Protein AF-A0ABC8QVT7-F1 (afdb_monomer)

InterPro domains:
  IPR003115 ParB-like, N-terminal domain [PF02195] (217-303)
  IPR003115 ParB-like, N-terminal domain [SM00470] (216-304)
  IPR004437 ParB/RepB/Spo0J partition protein [TIGR00180] (227-324)
  IPR025669 AAA domain [PF13614] (19-109)
  IPR027417 P-loop containing nucleoside triphosphate hydrolase [G3DSA:3.40.50.300] (3-192)
  IPR027417 P-loop containing nucleoside triphosphate hydrolase [SSF52540] (34-159)
  IPR036086 ParB/Sulfiredoxin superfamily [SSF110849] (234-344)
  IPR050336 Chromosome-partitioning and nucleoid occlusion protein [PTHR33375] (192-361)

Foldseek 3Di:
DLQPAPPDQFDFDDPDDADTDGDDDPCLVVQQPDDLVSLQRNQRNVVVCVVVHVDDDDDDDPDDGRSLSSCLLNDLEDEAEAELDQVRLVVVLVVLVSLLVCLVVVSPVNYAYQAYEHEQQAPVDPSSVQQLVVCCVQQPNRYDPQYHHNAPLVVVPPPHDLQPDDDDPRSVVNVVSVPDDDDDDDDDDDDDDYYDCVSPRLSSVSSHDRQDFFPDKDFLVLEDEDDDLDDDDPDLLVVLVVCLPPNDRRFFEWEQDPVRGTYTLDDVSSSVSCVVNVHGITGYDYDYDDDPLRSLLSNLVRVVSVVPAFLLSVLVSLLVCCVPPNQVSSCVSNVHDSVVSVLSPCLVVDDPVVVVCSVVSVDNDSD

Solvent-accessible surface area (backbone atoms only — not comparable to full-atom values): 21634 Å² total; per-residue (Å²): 82,63,66,61,32,92,82,43,84,85,71,66,43,74,66,66,97,87,43,60,46,72,76,85,53,80,62,65,70,52,40,68,74,52,62,78,90,66,38,60,26,35,30,65,45,53,58,72,49,51,86,83,44,98,74,86,86,87,85,68,72,98,56,89,50,47,61,43,52,25,48,55,41,40,36,63,64,44,73,46,74,33,46,64,45,67,68,49,49,58,51,47,32,59,50,26,50,51,51,38,45,37,33,75,70,61,61,26,64,76,46,39,50,74,25,34,32,45,27,59,38,39,85,86,42,68,53,29,48,47,31,51,52,49,46,36,74,70,50,40,83,42,40,44,88,55,64,42,60,60,53,77,63,66,78,70,42,82,90,50,61,58,75,73,57,89,85,54,73,70,32,59,50,52,45,42,55,78,68,54,88,88,85,87,87,87,88,84,91,71,99,62,84,63,73,90,54,88,66,36,58,61,35,51,56,59,38,51,57,73,79,62,77,53,74,43,74,44,49,51,91,47,47,46,82,70,95,62,82,80,81,82,81,78,69,45,64,63,54,10,55,51,32,61,77,70,49,70,79,74,40,31,34,28,34,56,4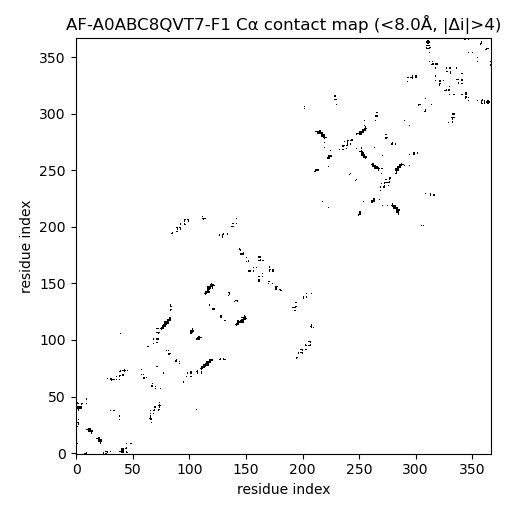5,98,87,75,37,29,38,59,54,45,49,68,66,59,65,65,14,34,61,78,36,68,50,61,57,44,40,23,35,78,45,69,89,70,50,71,68,55,48,50,22,55,39,46,49,56,45,62,73,59,82,74,62,47,56,38,54,50,22,51,43,51,42,51,35,31,73,76,64,31,64,73,50,30,29,62,38,70,72,46,55,70,72,59,53,52,52,36,50,45,56,80,72,48,55,68,75,62,44,50,33,25,70,68,66,75,42,78,77,87,124

Structure (mmCIF, N/CA/C/O backbone):
data_AF-A0ABC8QVT7-F1
#
_entry.id   AF-A0ABC8QVT7-F1
#
loop_
_atom_site.group_PDB
_atom_site.id
_atom_site.type_symbol
_atom_site.label_atom_id
_atom_site.label_alt_id
_atom_site.label_comp_id
_atom_site.label_asym_id
_atom_site.label_entity_id
_atom_site.label_seq_id
_atom_site.pdbx_PDB_ins_code
_atom_site.Cartn_x
_atom_site.Cartn_y
_atom_site.Cartn_z
_atom_site.occupancy
_atom_site.B_iso_or_equiv
_atom_site.auth_seq_id
_atom_site.auth_comp_id
_atom_site.auth_asym_id
_atom_site.auth_atom_id
_atom_site.pdbx_PDB_model_num
ATOM 1 N N . ALA A 1 1 ? -14.163 -10.433 28.041 1.00 64.38 1 ALA A N 1
ATOM 2 C CA . ALA A 1 1 ? -12.944 -10.721 27.284 1.00 64.38 1 ALA A CA 1
ATOM 3 C C . ALA A 1 1 ? -12.775 -9.640 26.234 1.00 64.38 1 ALA A C 1
ATOM 5 O O . ALA A 1 1 ? -13.781 -9.059 25.832 1.00 64.38 1 ALA A O 1
ATOM 6 N N . LEU A 1 2 ? -11.550 -9.378 25.776 1.00 71.12 2 LEU A N 1
ATOM 7 C CA . LEU A 1 2 ? -11.302 -8.435 24.672 1.00 71.12 2 LEU A CA 1
ATOM 8 C C . LEU A 1 2 ? -12.087 -8.828 23.396 1.00 71.12 2 LEU A C 1
ATOM 10 O O . LEU A 1 2 ? -12.462 -7.964 22.612 1.00 71.12 2 LEU A O 1
ATOM 14 N N . PHE A 1 3 ? -12.395 -10.120 23.238 1.00 70.00 3 PHE A N 1
ATOM 15 C CA . PHE A 1 3 ? -13.005 -10.718 22.046 1.00 70.00 3 PHE A CA 1
ATOM 16 C C . PHE A 1 3 ? -14.506 -11.062 22.157 1.00 70.00 3 PHE A C 1
ATOM 18 O O . PHE A 1 3 ? -15.078 -11.530 21.179 1.00 70.00 3 PHE A O 1
ATOM 25 N N . ASP A 1 4 ? -15.167 -10.792 23.291 1.00 63.00 4 ASP A N 1
ATOM 26 C CA . ASP A 1 4 ? -16.586 -11.165 23.524 1.00 63.00 4 ASP A CA 1
ATOM 27 C C . ASP A 1 4 ? -17.573 -9.993 23.396 1.00 63.00 4 ASP A C 1
ATOM 29 O O . ASP A 1 4 ? -18.745 -10.089 23.769 1.00 63.00 4 ASP A O 1
ATOM 33 N N . GLY A 1 5 ? -17.109 -8.847 22.897 1.00 60.34 5 GLY A N 1
ATOM 34 C CA . GLY A 1 5 ? -17.961 -7.685 22.659 1.00 60.34 5 GLY A CA 1
ATOM 35 C C . GLY A 1 5 ? -18.586 -7.103 23.937 1.00 60.34 5 GLY A C 1
ATOM 36 O O . GLY A 1 5 ? -17.894 -6.810 24.913 1.00 60.34 5 GLY A O 1
ATOM 37 N N . GLU A 1 6 ? -19.900 -6.845 23.921 1.00 53.84 6 GLU A N 1
ATOM 38 C CA . GLU A 1 6 ? -20.594 -6.023 24.928 1.00 53.84 6 GLU A CA 1
ATOM 39 C C . GLU A 1 6 ? -20.676 -6.619 26.345 1.00 53.84 6 GLU A C 1
ATOM 41 O O . GLU A 1 6 ? -20.978 -5.884 27.284 1.00 53.84 6 GLU A O 1
ATOM 46 N N . ALA A 1 7 ? -20.379 -7.908 26.523 1.00 51.97 7 ALA A N 1
ATOM 47 C CA . ALA A 1 7 ? -20.742 -8.647 27.731 1.00 51.97 7 ALA A CA 1
ATOM 48 C C . ALA A 1 7 ? -19.818 -8.441 28.951 1.00 51.97 7 ALA A C 1
ATOM 50 O O . ALA A 1 7 ? -20.204 -8.815 30.059 1.00 51.97 7 ALA A O 1
ATOM 51 N N . ILE A 1 8 ? -18.605 -7.890 28.793 1.00 57.19 8 ILE A N 1
ATOM 52 C CA . ILE A 1 8 ? -17.614 -7.800 29.884 1.00 57.19 8 ILE A CA 1
ATOM 53 C C . ILE A 1 8 ? -16.884 -6.448 29.864 1.00 57.19 8 ILE A C 1
ATOM 55 O O . ILE A 1 8 ? -16.423 -5.985 28.824 1.00 57.19 8 ILE A O 1
ATOM 59 N N . GLU A 1 9 ? -16.748 -5.835 31.039 1.00 66.19 9 GLU A N 1
ATOM 60 C CA . GLU A 1 9 ? -16.011 -4.589 31.263 1.00 66.19 9 GLU A CA 1
ATOM 61 C C . GLU A 1 9 ? -14.501 -4.886 31.364 1.00 66.19 9 GLU A C 1
ATOM 63 O O . GLU A 1 9 ? -14.075 -5.689 32.199 1.00 66.19 9 GLU A O 1
ATOM 68 N N . LEU A 1 10 ? -13.682 -4.288 30.489 1.00 74.19 10 LEU A N 1
ATOM 69 C CA . LEU A 1 10 ? -12.223 -4.390 30.590 1.00 74.19 10 LEU A CA 1
ATOM 70 C C . LEU A 1 10 ? -11.763 -3.688 31.874 1.00 74.19 10 LEU A C 1
ATOM 72 O O . LEU A 1 10 ? -12.176 -2.564 32.142 1.00 74.19 10 LEU A O 1
ATOM 76 N N . GLN A 1 11 ? -10.888 -4.334 32.648 1.00 79.75 11 GLN A N 1
ATOM 77 C CA . GLN A 1 11 ? -10.345 -3.780 33.892 1.00 79.75 11 GLN A CA 1
ATOM 78 C C . GLN A 1 11 ? -8.831 -3.562 33.757 1.00 79.75 11 GLN A C 1
ATOM 80 O O . GLN A 1 11 ? -8.059 -4.494 34.000 1.00 79.75 11 GLN A O 1
ATOM 85 N N . PRO A 1 12 ? -8.382 -2.358 33.352 1.00 84.81 12 PRO A N 1
ATOM 86 C CA . PRO A 1 12 ? -6.964 -2.031 33.303 1.00 84.81 12 PRO A CA 1
ATOM 87 C C . PRO A 1 12 ? -6.329 -2.114 34.697 1.00 84.81 12 PRO A C 1
ATOM 89 O O . PRO A 1 12 ? -6.826 -1.533 35.661 1.00 84.81 12 PRO A O 1
ATOM 92 N N . LEU A 1 13 ? -5.203 -2.815 34.802 1.00 86.06 13 LEU A N 1
ATOM 93 C CA . LEU A 1 13 ? -4.407 -2.952 36.017 1.00 86.06 13 LEU A CA 1
ATOM 94 C C . LEU A 1 13 ? -3.363 -1.827 36.074 1.00 86.06 13 LEU A C 1
ATOM 96 O O . LEU A 1 13 ? -2.443 -1.821 35.251 1.00 86.06 13 LEU A O 1
ATOM 100 N N . PRO A 1 14 ? -3.451 -0.877 37.022 1.00 84.62 14 PRO A N 1
ATOM 101 C CA . PRO A 1 14 ? -2.517 0.241 37.095 1.00 84.62 14 PRO A CA 1
ATOM 102 C C . PRO A 1 14 ? -1.070 -0.229 37.278 1.00 84.62 14 PRO A C 1
ATOM 104 O O . PRO A 1 14 ? -0.764 -1.020 38.169 1.00 84.62 14 PRO A O 1
ATOM 107 N N . CYS A 1 15 ? -0.170 0.303 36.456 1.00 83.88 15 CYS A N 1
ATOM 108 C CA . CYS A 1 15 ? 1.263 0.003 36.442 1.00 83.88 15 CYS A CA 1
ATOM 109 C C . CYS A 1 15 ? 2.087 1.281 36.667 1.00 83.88 15 CYS A C 1
ATOM 111 O O . CYS A 1 15 ? 3.047 1.573 35.952 1.00 83.88 15 CYS A O 1
ATOM 113 N N . GLY A 1 16 ? 1.691 2.065 37.672 1.00 78.06 16 GLY A N 1
ATOM 114 C CA . GLY A 1 16 ? 2.256 3.377 37.987 1.00 78.06 16 GLY A CA 1
ATOM 115 C C . GLY A 1 16 ? 1.250 4.505 37.763 1.00 78.06 16 GLY A C 1
ATOM 116 O O . GLY A 1 16 ? 0.051 4.268 37.692 1.00 78.06 16 GLY A O 1
ATOM 117 N N . GLU A 1 17 ? 1.746 5.740 37.673 1.00 79.50 17 GLU A N 1
ATOM 118 C CA . GLU A 1 17 ? 0.903 6.945 37.561 1.00 79.50 17 GLU A CA 1
ATOM 119 C C . GLU A 1 17 ? 0.386 7.215 36.140 1.00 79.50 17 GLU A C 1
ATOM 121 O O . GLU A 1 17 ? -0.543 7.995 35.973 1.00 79.50 17 GLU A O 1
ATOM 126 N N . SER A 1 18 ? 0.995 6.615 35.113 1.00 82.75 18 SER A N 1
ATOM 127 C CA . SER A 1 18 ? 0.757 6.991 33.705 1.00 82.75 18 SER A CA 1
ATOM 128 C C . SER A 1 18 ? 0.544 5.797 32.777 1.00 82.75 18 SER A C 1
ATOM 130 O O . SER A 1 18 ? 0.602 5.950 31.563 1.00 82.75 18 SER A O 1
ATOM 132 N N . ALA A 1 19 ? 0.380 4.596 33.327 1.00 85.81 19 ALA A N 1
ATOM 133 C CA . ALA A 1 19 ? 0.215 3.385 32.536 1.00 85.81 19 ALA A CA 1
ATOM 134 C C . ALA A 1 19 ? -0.665 2.382 33.276 1.00 85.81 19 ALA A C 1
ATOM 136 O O . ALA A 1 19 ? -0.593 2.264 34.501 1.00 85.81 19 ALA A O 1
ATOM 137 N N . ALA A 1 20 ? -1.440 1.619 32.516 1.00 86.38 20 ALA A N 1
ATOM 138 C CA . ALA A 1 20 ? -2.162 0.453 32.992 1.00 86.38 20 ALA A CA 1
ATOM 139 C C . ALA A 1 20 ? -1.995 -0.689 31.983 1.00 86.38 20 ALA A C 1
ATOM 141 O O . ALA A 1 20 ? -1.775 -0.448 30.798 1.00 86.38 20 ALA A O 1
ATOM 142 N N . LEU A 1 21 ? -2.079 -1.927 32.459 1.00 85.88 21 LEU A N 1
ATOM 143 C CA . LEU A 1 21 ? -2.013 -3.130 31.637 1.00 85.88 21 LEU A CA 1
ATOM 144 C C . LEU A 1 21 ? -3.379 -3.801 31.608 1.00 85.88 21 LEU A C 1
ATOM 146 O O . LEU A 1 21 ? -3.975 -4.054 32.652 1.00 85.88 21 LEU A O 1
ATOM 150 N N . VAL A 1 22 ? -3.855 -4.145 30.419 1.00 80.50 22 VAL A N 1
ATOM 151 C CA . VAL A 1 22 ? -5.000 -5.043 30.263 1.00 80.50 22 VAL A CA 1
ATOM 152 C C . VAL A 1 22 ? -4.443 -6.456 30.139 1.00 80.50 22 VAL A C 1
ATOM 154 O O . VAL A 1 22 ? -3.660 -6.742 29.237 1.00 80.50 22 VAL A O 1
ATOM 157 N N . ALA A 1 23 ? -4.785 -7.329 31.086 1.00 74.12 23 ALA A N 1
ATOM 158 C CA . ALA A 1 23 ? -4.307 -8.705 31.064 1.00 74.12 23 ALA A CA 1
ATOM 159 C C . ALA A 1 23 ? -4.926 -9.481 29.892 1.00 74.12 23 ALA A C 1
ATOM 161 O O . ALA A 1 23 ? -6.115 -9.335 29.607 1.00 74.12 23 ALA A O 1
ATOM 162 N N . ALA A 1 24 ? -4.129 -10.347 29.263 1.00 67.19 24 ALA A N 1
ATOM 163 C CA . ALA A 1 24 ? -4.645 -11.337 28.328 1.00 67.19 24 ALA A CA 1
ATOM 164 C C . ALA A 1 24 ? -5.612 -12.285 29.056 1.00 67.19 24 ALA A C 1
ATOM 166 O O . ALA A 1 24 ? -5.295 -12.802 30.133 1.00 67.19 24 ALA A O 1
ATOM 167 N N . ASP A 1 25 ? -6.787 -12.514 28.478 1.00 68.06 25 ASP A N 1
ATOM 168 C CA . ASP A 1 25 ? -7.729 -13.516 28.971 1.00 68.06 25 ASP A CA 1
ATOM 169 C C . ASP A 1 25 ? -7.445 -14.897 28.354 1.00 68.06 25 ASP A C 1
ATOM 171 O O . ASP A 1 25 ? -6.627 -15.053 27.447 1.00 68.06 25 ASP A O 1
ATOM 175 N N . ARG A 1 26 ? -8.092 -15.939 28.890 1.00 64.88 26 ARG A N 1
ATOM 176 C CA . ARG A 1 26 ? -7.938 -17.311 28.378 1.00 64.88 26 ARG A CA 1
ATOM 177 C C . ARG A 1 26 ? -8.471 -17.476 26.956 1.00 64.88 26 ARG A C 1
ATOM 179 O O . ARG A 1 26 ? -8.013 -18.377 26.268 1.00 64.88 26 ARG A O 1
ATOM 186 N N . GLU A 1 27 ? -9.394 -16.624 26.528 1.00 64.75 27 GLU A N 1
ATOM 187 C CA . GLU A 1 27 ? -9.996 -16.705 25.199 1.00 64.75 27 GLU A CA 1
ATOM 188 C C . GLU A 1 27 ? -9.079 -16.150 24.110 1.00 64.75 27 GLU A C 1
ATOM 190 O O . GLU A 1 27 ? -9.191 -16.555 22.956 1.00 64.75 27 GLU A O 1
ATOM 195 N N . LEU A 1 28 ? -8.099 -15.318 24.481 1.00 65.69 28 LEU A N 1
ATOM 196 C CA . LEU A 1 28 ? -6.999 -14.899 23.612 1.00 65.69 28 LEU A CA 1
ATOM 197 C C . LEU A 1 28 ? -6.240 -16.094 23.004 1.00 65.69 28 LEU A C 1
ATOM 199 O O . LEU A 1 28 ? -5.681 -15.982 21.915 1.00 65.69 28 LEU A O 1
ATOM 203 N N . VAL A 1 29 ? -6.231 -17.241 23.694 1.00 65.88 29 VAL A N 1
ATOM 204 C CA . VAL A 1 29 ? -5.628 -18.494 23.209 1.00 65.88 29 VAL A CA 1
ATOM 205 C C . VAL A 1 29 ? -6.425 -19.077 22.038 1.00 65.88 29 VAL A C 1
ATOM 207 O O . VAL A 1 29 ? -5.834 -19.602 21.096 1.00 65.88 29 VAL A O 1
ATOM 210 N N . ASP A 1 30 ? -7.751 -18.936 22.058 1.00 72.38 30 ASP A N 1
ATOM 211 C CA . ASP A 1 30 ? -8.648 -19.524 21.059 1.00 72.38 30 ASP A CA 1
ATOM 212 C C . ASP A 1 30 ? -8.800 -18.642 19.810 1.00 72.38 30 ASP A C 1
ATOM 214 O O . ASP A 1 30 ? -9.213 -19.133 18.755 1.00 72.38 30 ASP A O 1
ATOM 218 N N . VAL A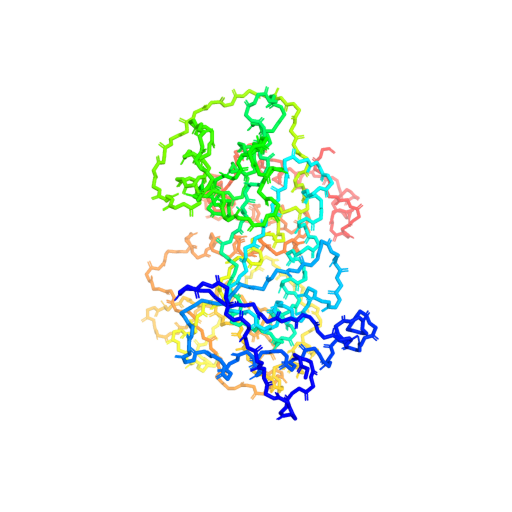 1 31 ? -8.408 -17.362 19.887 1.00 76.00 31 VAL A N 1
ATOM 219 C CA . VAL A 1 31 ? -8.436 -16.391 18.772 1.00 76.00 31 VAL A CA 1
ATOM 220 C C . VAL A 1 31 ? -7.744 -16.931 17.525 1.00 76.00 31 VAL A C 1
ATOM 222 O O . VAL A 1 31 ? -8.246 -16.734 16.422 1.00 76.00 31 VAL A O 1
ATOM 225 N N . ALA A 1 32 ? -6.644 -17.673 17.685 1.00 75.06 32 ALA A N 1
ATOM 226 C CA . ALA A 1 32 ? -5.905 -18.291 16.582 1.00 75.06 32 ALA A CA 1
ATOM 227 C C . ALA A 1 32 ? -6.749 -19.251 15.718 1.00 75.06 32 ALA A C 1
ATOM 229 O O . ALA A 1 32 ? -6.374 -19.533 14.586 1.00 75.06 32 ALA A O 1
ATOM 230 N N . SER A 1 33 ? -7.869 -19.750 16.249 1.00 78.94 33 SER A N 1
ATOM 231 C CA . SER A 1 33 ? -8.761 -20.710 15.587 1.00 78.94 33 SER A CA 1
ATOM 232 C C . SER A 1 33 ? -10.135 -20.147 15.212 1.00 78.94 33 SER A C 1
ATOM 234 O O . SER A 1 33 ? -10.925 -20.853 14.584 1.00 78.94 33 SER A O 1
ATOM 236 N N . ARG A 1 34 ? -10.437 -18.894 15.584 1.00 79.94 34 ARG A N 1
ATOM 237 C CA . ARG A 1 34 ? -11.718 -18.250 15.252 1.00 79.94 34 ARG A CA 1
ATOM 238 C C . ARG A 1 34 ? -11.813 -17.934 13.745 1.00 79.94 34 ARG A C 1
ATOM 240 O O . ARG A 1 34 ? -10.788 -17.706 13.105 1.00 79.94 34 ARG A O 1
ATOM 247 N N . PRO A 1 35 ? -13.015 -17.902 13.153 1.00 79.81 35 PRO A N 1
ATOM 248 C CA . PRO A 1 35 ? -13.220 -17.303 11.835 1.00 79.81 35 PRO A CA 1
ATOM 249 C C . PRO A 1 35 ? -12.742 -15.845 11.808 1.00 79.81 35 PRO A C 1
ATOM 251 O O . PRO A 1 35 ? -12.835 -15.142 12.816 1.00 79.81 35 PRO A O 1
ATOM 254 N N . LEU A 1 36 ? -12.230 -15.377 10.665 1.00 75.75 36 LEU A N 1
ATOM 255 C CA . LEU A 1 36 ? -11.726 -14.003 10.548 1.00 75.75 36 LEU A CA 1
ATOM 256 C C . LEU A 1 36 ? -12.845 -12.964 10.738 1.00 75.75 36 LEU A C 1
ATOM 258 O O . LEU A 1 36 ? -12.600 -11.922 11.343 1.00 75.75 36 LEU A O 1
ATOM 262 N N . GLU A 1 37 ? -14.075 -13.273 10.309 1.00 75.19 37 GLU A N 1
ATOM 263 C CA . GLU A 1 37 ? -15.252 -12.421 10.532 1.00 75.19 37 GLU A CA 1
ATOM 264 C C . GLU A 1 37 ? -15.628 -12.217 12.012 1.00 75.19 37 GLU A C 1
ATOM 266 O O . GLU A 1 37 ? -16.375 -11.296 12.329 1.00 75.19 37 GLU A O 1
ATOM 271 N N . ASP A 1 38 ? -15.095 -13.017 12.939 1.00 78.62 38 ASP A N 1
ATOM 272 C CA . ASP A 1 38 ? -15.397 -12.901 14.372 1.00 78.62 38 ASP A CA 1
ATOM 273 C C . ASP A 1 38 ? -14.378 -12.020 15.127 1.00 78.62 38 ASP A C 1
ATOM 275 O O . ASP A 1 38 ? -14.436 -11.881 16.352 1.00 78.62 38 ASP A O 1
ATOM 279 N N . LEU A 1 39 ? -13.425 -11.401 14.418 1.00 83.00 39 LEU A N 1
ATOM 280 C CA . LEU A 1 39 ? -12.295 -10.678 15.018 1.00 83.00 39 LEU A CA 1
ATOM 281 C C . LEU A 1 39 ? -12.536 -9.175 15.252 1.00 83.00 39 LEU A C 1
ATOM 283 O O . LEU A 1 39 ? -11.611 -8.467 15.644 1.00 83.00 39 LEU A O 1
ATOM 287 N N . HIS A 1 40 ? -13.759 -8.668 15.061 1.00 83.38 40 HIS A N 1
ATOM 288 C CA . HIS A 1 40 ? -14.070 -7.230 15.184 1.00 83.38 40 HIS A CA 1
ATOM 289 C C . HIS A 1 40 ? -14.317 -6.740 16.619 1.00 83.38 40 HIS A C 1
ATOM 291 O O . HIS A 1 40 ? -14.214 -5.542 16.900 1.00 83.38 40 HIS A O 1
ATOM 297 N N . ALA A 1 41 ? -14.644 -7.648 17.541 1.00 81.50 41 ALA A N 1
ATOM 298 C CA . ALA A 1 41 ? -15.006 -7.311 18.919 1.00 81.50 41 ALA A CA 1
ATOM 299 C C . ALA A 1 41 ? -13.971 -6.448 19.687 1.00 81.50 41 ALA A C 1
ATOM 301 O O . ALA A 1 41 ? -14.402 -5.535 20.405 1.00 81.50 41 ALA A O 1
ATOM 302 N N . PRO A 1 42 ? -12.642 -6.643 19.527 1.00 85.06 42 PRO A N 1
ATOM 303 C CA . PRO A 1 42 ? -11.634 -5.855 20.236 1.00 85.06 42 PRO A CA 1
ATOM 304 C C . PRO A 1 42 ? -11.745 -4.346 20.019 1.00 85.06 42 PRO A C 1
ATOM 306 O O . PRO A 1 42 ? -11.581 -3.591 20.977 1.00 85.06 42 PRO A O 1
ATOM 309 N N . ARG A 1 43 ? -12.091 -3.887 18.806 1.00 85.81 43 ARG A N 1
ATOM 310 C CA . ARG A 1 43 ? -12.221 -2.450 18.505 1.00 85.81 43 ARG A CA 1
ATOM 311 C C . ARG A 1 43 ? -13.269 -1.787 19.397 1.00 85.81 43 ARG A C 1
ATOM 313 O O . ARG A 1 43 ? -13.005 -0.778 20.047 1.00 85.81 43 ARG A O 1
ATOM 320 N N . ALA A 1 44 ? -14.456 -2.389 19.464 1.00 83.50 44 ALA A N 1
ATOM 321 C CA . ALA A 1 44 ? -15.563 -1.882 20.269 1.00 83.50 44 ALA A CA 1
ATOM 322 C C . ALA A 1 44 ? -15.263 -1.952 21.774 1.00 83.50 44 ALA A C 1
ATOM 324 O O . ALA A 1 44 ? -15.664 -1.065 22.528 1.00 83.50 44 ALA A O 1
ATOM 325 N N . ALA A 1 45 ? -14.549 -2.989 22.221 1.00 84.06 45 ALA A N 1
ATOM 326 C CA . ALA A 1 45 ? -14.147 -3.131 23.616 1.00 84.06 45 ALA A CA 1
ATOM 327 C C . ALA A 1 45 ? -13.126 -2.056 24.033 1.00 84.06 45 ALA A C 1
ATOM 329 O O . ALA A 1 45 ? -13.310 -1.416 25.069 1.00 84.06 45 ALA A O 1
ATOM 330 N N . LEU A 1 46 ? -12.098 -1.806 23.214 1.00 85.62 46 LEU A N 1
ATOM 331 C CA . LEU A 1 46 ? -11.076 -0.785 23.476 1.00 85.62 46 LEU A CA 1
ATOM 332 C C . LEU A 1 46 ? -11.639 0.639 23.403 1.00 85.62 46 LEU A C 1
ATOM 334 O O . LEU A 1 46 ? -11.281 1.475 24.232 1.00 85.62 46 LEU A O 1
ATOM 338 N N . ALA A 1 47 ? -12.585 0.906 22.497 1.00 84.38 47 ALA A N 1
ATOM 339 C CA . ALA A 1 47 ? -13.235 2.214 22.378 1.00 84.38 47 ALA A CA 1
ATOM 340 C C . ALA A 1 47 ? -13.925 2.672 23.679 1.00 84.38 47 ALA A C 1
ATOM 342 O O . ALA A 1 47 ? -14.034 3.872 23.937 1.00 84.38 47 ALA A O 1
ATOM 343 N N . LYS A 1 48 ? -14.354 1.737 24.540 1.00 84.81 48 LYS A N 1
ATOM 344 C CA . LYS A 1 48 ? -14.936 2.058 25.856 1.00 84.81 48 LYS A CA 1
ATOM 345 C C . LYS A 1 48 ? -13.915 2.674 26.819 1.00 84.81 48 LYS A C 1
ATOM 347 O O . LYS A 1 48 ? -14.311 3.471 27.663 1.00 84.81 48 LYS A O 1
ATOM 352 N N . LEU A 1 49 ? -12.631 2.339 26.670 1.00 84.75 49 LEU A N 1
ATOM 353 C CA . LEU A 1 49 ? -11.526 2.853 27.489 1.00 84.75 49 LEU A CA 1
ATOM 354 C C . LEU A 1 49 ? -10.929 4.158 26.939 1.00 84.75 49 LEU A C 1
ATOM 356 O O . LEU A 1 49 ? -10.131 4.796 27.618 1.00 84.75 49 LEU A O 1
ATOM 360 N N . ALA A 1 50 ? -11.313 4.584 25.731 1.00 82.75 50 ALA A N 1
ATOM 361 C CA . ALA A 1 50 ? -10.697 5.721 25.041 1.00 82.75 50 ALA A CA 1
ATOM 362 C C . ALA A 1 50 ? -10.794 7.055 25.807 1.00 82.75 50 ALA A C 1
ATOM 364 O O . ALA A 1 50 ? -10.025 7.973 25.552 1.00 82.75 50 ALA A O 1
ATOM 365 N N . LYS A 1 51 ? -11.736 7.186 26.751 1.00 83.44 51 LYS A N 1
ATOM 366 C CA . LYS A 1 51 ? -11.872 8.394 27.584 1.00 83.44 51 LYS A CA 1
ATOM 367 C C . LYS A 1 51 ? -10.822 8.492 28.691 1.00 83.44 51 LYS A C 1
ATOM 369 O O . LYS A 1 51 ? -10.587 9.591 29.184 1.00 83.44 51 LYS A O 1
ATOM 374 N N . ASP A 1 52 ? -10.236 7.365 29.082 1.00 86.38 52 ASP A N 1
ATOM 375 C CA . ASP A 1 52 ? -9.349 7.266 30.242 1.00 86.38 52 ASP A CA 1
ATOM 376 C C . ASP A 1 52 ? -7.863 7.239 29.850 1.00 86.38 52 ASP A C 1
ATOM 378 O O . ASP A 1 52 ? -6.996 7.363 30.716 1.00 86.38 52 ASP A O 1
ATOM 382 N N . PHE A 1 53 ? -7.555 7.086 28.557 1.00 88.00 53 PHE A N 1
ATOM 383 C CA . PHE A 1 53 ? -6.193 6.951 28.043 1.00 88.00 53 PHE A CA 1
ATOM 384 C C . PHE A 1 53 ? -5.996 7.759 26.761 1.00 88.00 53 PHE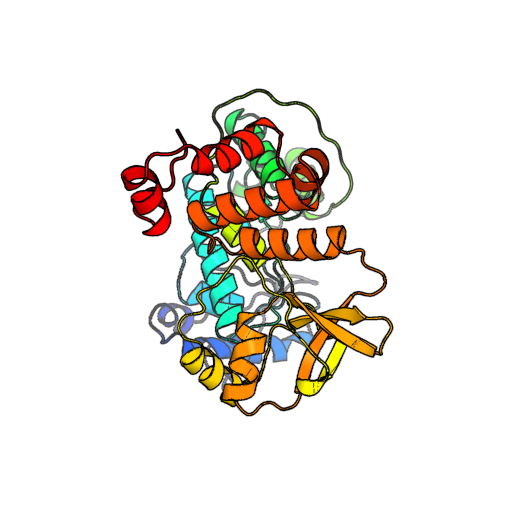 A C 1
ATOM 386 O O . PHE A 1 53 ? -6.821 7.697 25.855 1.00 88.00 53 PHE A O 1
ATOM 393 N N . ASP A 1 54 ? -4.856 8.445 26.652 1.00 86.56 54 ASP A N 1
ATOM 394 C CA . ASP A 1 54 ? -4.478 9.165 25.428 1.00 86.56 54 ASP A CA 1
ATOM 395 C C . ASP A 1 54 ? -4.003 8.217 24.314 1.00 86.56 54 ASP A C 1
ATOM 397 O O . ASP A 1 54 ? -4.154 8.508 23.130 1.00 86.56 54 ASP A O 1
ATOM 401 N N . VAL A 1 55 ? -3.381 7.093 24.694 1.00 89.88 55 VAL A N 1
ATOM 402 C CA . VAL A 1 55 ? -2.766 6.125 23.776 1.00 89.88 55 VAL A CA 1
ATOM 403 C C . VAL A 1 55 ? -2.979 4.707 24.298 1.00 89.88 55 VAL A C 1
ATOM 405 O O . VAL A 1 55 ? -2.735 4.422 25.472 1.00 89.88 55 VAL A O 1
ATOM 408 N N . CYS A 1 56 ? -3.365 3.800 23.399 1.00 88.88 56 CYS A N 1
ATOM 409 C CA . CYS A 1 56 ? -3.377 2.360 23.628 1.00 88.88 56 CYS A CA 1
ATOM 410 C C . CYS A 1 56 ? -2.307 1.701 22.748 1.00 88.88 56 CYS A C 1
ATOM 412 O O . CYS A 1 56 ? -2.261 1.949 21.546 1.00 88.88 56 CYS A O 1
ATOM 414 N N . ILE A 1 57 ? -1.445 0.872 23.340 1.00 89.69 57 ILE A N 1
ATOM 415 C CA . ILE A 1 57 ? -0.446 0.091 22.601 1.00 89.69 57 ILE A CA 1
ATOM 416 C C . ILE A 1 57 ? -0.902 -1.366 22.596 1.00 89.69 57 ILE A C 1
ATOM 418 O O . ILE A 1 57 ? -1.031 -1.975 23.659 1.00 89.69 57 ILE A O 1
ATOM 422 N N . ILE A 1 58 ? -1.129 -1.911 21.402 1.00 88.94 58 ILE A N 1
ATOM 423 C CA . ILE A 1 58 ? -1.453 -3.322 21.190 1.00 88.94 58 ILE A CA 1
ATOM 424 C C . ILE A 1 58 ? -0.163 -4.025 20.769 1.00 88.94 58 ILE A C 1
ATOM 426 O O . ILE A 1 58 ? 0.326 -3.818 19.662 1.00 88.94 58 ILE A O 1
ATOM 430 N N . ASP A 1 59 ? 0.403 -4.827 21.667 1.00 85.94 59 ASP A N 1
ATOM 431 C CA . ASP A 1 59 ? 1.604 -5.617 21.395 1.00 85.94 59 ASP A CA 1
ATOM 432 C C . ASP A 1 59 ? 1.196 -7.043 21.017 1.00 85.94 59 ASP A C 1
ATOM 434 O O . ASP A 1 59 ? 0.687 -7.803 21.847 1.00 85.94 59 ASP A O 1
ATOM 438 N N . THR A 1 60 ? 1.356 -7.395 19.743 1.00 78.19 60 THR A N 1
ATOM 439 C CA . THR A 1 60 ? 1.040 -8.734 19.241 1.00 78.19 60 THR A CA 1
ATOM 440 C C . THR A 1 60 ? 2.270 -9.626 19.290 1.00 78.19 60 THR A C 1
ATOM 442 O O . THR A 1 60 ? 3.377 -9.205 18.959 1.00 78.19 60 THR A O 1
ATOM 445 N N . ALA A 1 61 ? 2.073 -10.903 19.619 1.00 70.94 61 ALA A N 1
ATOM 446 C CA . ALA A 1 61 ? 3.108 -11.915 19.426 1.00 70.94 61 ALA A CA 1
ATOM 447 C C . ALA A 1 61 ? 3.608 -11.914 17.961 1.00 70.94 61 ALA A C 1
ATOM 449 O O . ALA A 1 61 ? 2.838 -11.571 17.063 1.00 70.94 61 ALA A O 1
ATOM 450 N N . PRO A 1 62 ? 4.852 -12.352 17.681 1.00 63.59 62 PRO A N 1
ATOM 451 C CA . PRO A 1 62 ? 5.461 -12.294 16.342 1.00 63.59 62 PRO A CA 1
ATOM 452 C C . PRO A 1 62 ? 4.837 -13.261 15.312 1.00 63.59 62 PRO A C 1
ATOM 454 O O . PRO A 1 62 ? 5.446 -13.573 14.295 1.00 63.59 62 PRO A O 1
ATOM 457 N N . THR A 1 63 ? 3.656 -13.803 15.590 1.00 67.06 63 THR A N 1
ATOM 458 C CA . THR A 1 63 ? 2.963 -14.778 14.752 1.00 67.06 63 THR A CA 1
ATOM 459 C C . THR A 1 63 ? 2.012 -14.081 13.790 1.00 67.06 63 THR A C 1
ATOM 461 O O . THR A 1 63 ? 1.075 -13.414 14.231 1.00 67.06 63 THR A O 1
ATOM 464 N N . LEU A 1 64 ? 2.206 -14.313 12.492 1.00 65.75 64 LEU A N 1
ATOM 465 C CA . LEU A 1 64 ? 1.233 -13.982 11.453 1.00 65.75 64 LEU A CA 1
ATOM 466 C C . LEU A 1 64 ? -0.009 -14.877 11.635 1.00 65.75 64 LEU A C 1
ATOM 468 O O . LEU A 1 64 ? 0.120 -16.096 11.772 1.00 65.75 64 LEU A O 1
ATOM 472 N N . GLY A 1 65 ? -1.204 -14.286 11.721 1.00 78.62 65 GLY A N 1
ATOM 473 C CA . GLY A 1 65 ? -2.455 -15.015 11.962 1.00 78.62 65 GLY A CA 1
ATOM 474 C C . GLY A 1 65 ? -3.527 -14.178 12.661 1.00 78.62 65 GLY A C 1
ATOM 475 O O . GLY A 1 65 ? -3.383 -12.969 12.825 1.00 78.62 65 GLY A O 1
ATOM 476 N N . ASN A 1 66 ? -4.611 -14.813 13.107 1.00 86.62 66 ASN A N 1
ATOM 477 C CA . ASN A 1 66 ? -5.784 -14.117 13.654 1.00 86.62 66 ASN A CA 1
ATOM 478 C C . ASN A 1 66 ? -5.505 -13.078 14.760 1.00 86.62 66 ASN A C 1
ATOM 480 O O . ASN A 1 66 ? -6.166 -12.042 14.751 1.00 86.62 66 ASN A O 1
ATOM 484 N N . PRO A 1 67 ? -4.552 -13.272 15.699 1.00 85.69 67 PRO A N 1
ATOM 485 C CA . PRO A 1 67 ? -4.235 -12.235 16.682 1.00 85.69 67 PRO A CA 1
ATOM 486 C C . PRO A 1 67 ? -3.724 -10.932 16.051 1.00 85.69 67 PRO A C 1
ATOM 488 O O . PRO A 1 67 ? -4.077 -9.852 16.521 1.00 85.69 67 PRO A O 1
ATOM 491 N N . LEU A 1 68 ? -2.937 -11.028 14.972 1.00 87.44 68 LEU A N 1
ATOM 492 C CA . LEU A 1 68 ? -2.490 -9.870 14.198 1.00 87.44 68 LEU A CA 1
ATOM 493 C C . LEU A 1 68 ? -3.678 -9.208 13.496 1.00 87.44 68 LEU A C 1
ATOM 495 O O . LEU A 1 68 ? -3.868 -8.008 13.646 1.00 87.44 68 LEU A O 1
ATOM 499 N N . TYR A 1 69 ? -4.522 -9.983 12.808 1.00 89.06 69 TYR A N 1
ATOM 500 C CA . TYR A 1 69 ? -5.729 -9.453 12.162 1.00 89.06 69 TYR A CA 1
ATOM 501 C C . TYR A 1 69 ? -6.630 -8.710 13.149 1.00 89.06 69 TYR A C 1
ATOM 503 O O . TYR A 1 69 ? -7.029 -7.583 12.887 1.00 89.06 69 TYR A O 1
ATOM 511 N N . ALA A 1 70 ? -6.890 -9.288 14.320 1.00 89.00 70 ALA A N 1
ATOM 512 C CA . ALA A 1 70 ? -7.673 -8.640 15.364 1.00 89.00 70 ALA A CA 1
ATOM 513 C C . ALA A 1 70 ? -7.068 -7.303 15.825 1.00 89.00 70 ALA A C 1
ATOM 515 O O . ALA A 1 70 ? -7.797 -6.334 16.039 1.00 89.00 70 ALA A O 1
ATOM 516 N N . ALA A 1 71 ? -5.739 -7.237 15.958 1.00 90.44 71 ALA A N 1
ATOM 517 C CA . ALA A 1 71 ? -5.035 -6.005 16.299 1.00 90.44 71 ALA A CA 1
ATOM 518 C C . ALA A 1 71 ? -5.137 -4.958 15.181 1.00 90.44 71 ALA A C 1
ATOM 520 O O . ALA A 1 71 ? -5.479 -3.812 15.462 1.00 90.44 71 ALA A O 1
ATOM 521 N N . LEU A 1 72 ? -4.913 -5.351 13.923 1.00 91.44 72 LEU A N 1
ATOM 522 C CA . LEU A 1 72 ? -5.033 -4.471 12.756 1.00 91.44 72 LEU A CA 1
ATOM 523 C C . LEU A 1 72 ? -6.459 -3.925 12.601 1.00 91.44 72 LEU A C 1
ATOM 525 O O . LEU A 1 72 ? -6.641 -2.749 12.307 1.00 91.44 72 LEU A O 1
ATOM 529 N N . ILE A 1 73 ? -7.480 -4.746 12.850 1.00 90.25 73 ILE A N 1
ATOM 530 C CA . ILE A 1 73 ? -8.892 -4.336 12.805 1.00 90.25 73 ILE A CA 1
ATOM 531 C C . ILE A 1 73 ? -9.216 -3.312 13.906 1.00 90.25 73 ILE A C 1
ATOM 533 O O . ILE A 1 73 ? -10.004 -2.382 13.703 1.00 90.25 73 ILE A O 1
ATOM 537 N N . ALA A 1 74 ? -8.613 -3.476 15.084 1.00 90.31 74 ALA A N 1
ATOM 538 C CA . ALA A 1 74 ? -8.873 -2.634 16.244 1.00 90.31 74 ALA A CA 1
ATOM 539 C C . ALA A 1 74 ? -8.071 -1.328 16.283 1.00 90.31 74 ALA A C 1
ATOM 541 O O . ALA A 1 74 ? -8.514 -0.385 16.936 1.00 90.31 74 ALA A O 1
ATOM 542 N N . ALA A 1 75 ? -6.910 -1.276 15.631 1.00 92.50 75 ALA A N 1
ATOM 543 C CA . ALA A 1 75 ? -5.990 -0.150 15.708 1.00 92.50 75 ALA A CA 1
ATOM 544 C C . ALA A 1 75 ? -6.383 1.016 14.786 1.00 92.50 75 ALA A C 1
ATOM 546 O O . ALA A 1 75 ? -6.907 0.819 13.695 1.00 92.50 75 ALA A O 1
ATOM 547 N N . ASP A 1 76 ? -6.049 2.240 15.186 1.00 85.56 76 ASP A N 1
ATOM 548 C CA . ASP A 1 76 ? -6.096 3.403 14.287 1.00 85.56 76 ASP A CA 1
ATOM 549 C C . ASP A 1 76 ? -4.791 3.541 13.485 1.00 85.56 76 ASP A C 1
ATOM 551 O O . ASP A 1 76 ? -4.786 3.976 12.335 1.00 85.56 76 ASP A O 1
ATOM 555 N N . PHE A 1 77 ? -3.673 3.123 14.087 1.00 90.06 77 PHE A N 1
ATOM 556 C CA . PHE A 1 77 ? -2.331 3.240 13.528 1.00 90.06 77 PHE A CA 1
ATOM 557 C C . PHE A 1 77 ? -1.548 1.933 13.680 1.00 90.06 77 PHE A C 1
ATOM 559 O O . PHE A 1 77 ? -1.646 1.273 14.715 1.00 90.06 77 PHE A O 1
ATOM 566 N N . VAL A 1 78 ? -0.704 1.601 12.699 1.00 89.62 78 VAL A N 1
ATOM 567 C CA . VAL A 1 78 ? 0.226 0.462 12.769 1.00 89.62 78 VAL A CA 1
ATOM 568 C C . VAL A 1 78 ? 1.671 0.896 12.513 1.00 89.62 78 VAL A C 1
ATOM 570 O O . VAL A 1 78 ? 1.963 1.651 11.587 1.00 89.62 78 VAL A O 1
ATOM 573 N N . VAL A 1 79 ? 2.587 0.406 13.351 1.00 89.19 79 VAL A N 1
ATOM 574 C CA . VAL A 1 79 ? 4.043 0.512 13.172 1.00 89.19 79 VAL A CA 1
ATOM 575 C C . VAL A 1 79 ? 4.574 -0.884 12.881 1.00 89.19 79 VAL A C 1
ATOM 577 O O . VAL A 1 79 ? 4.213 -1.829 13.578 1.00 89.19 79 VAL A O 1
ATOM 580 N N . CYS A 1 80 ? 5.450 -1.014 11.885 1.00 89.00 80 CYS A N 1
ATOM 581 C CA . CYS A 1 80 ? 5.991 -2.301 11.450 1.00 89.00 80 CYS A CA 1
ATOM 582 C C . CYS A 1 80 ? 7.452 -2.447 11.916 1.00 89.00 80 CYS A C 1
ATOM 584 O O . CYS A 1 80 ? 8.366 -2.021 11.204 1.00 89.00 80 CYS A O 1
ATOM 586 N N . PRO A 1 81 ? 7.723 -2.974 13.125 1.00 88.44 81 PRO A N 1
ATOM 587 C CA . PRO A 1 81 ? 9.090 -3.171 13.587 1.00 88.44 81 PRO A CA 1
ATOM 588 C C . PRO A 1 81 ? 9.781 -4.282 12.787 1.00 88.44 81 PRO A C 1
ATOM 590 O O . PRO A 1 81 ? 9.277 -5.397 12.712 1.00 88.44 81 PRO A O 1
ATOM 593 N N . CYS A 1 82 ? 10.967 -4.004 12.248 1.00 87.25 82 CYS A N 1
ATOM 594 C CA . CYS A 1 82 ? 11.713 -4.956 11.422 1.00 87.25 82 CYS A CA 1
ATOM 595 C C . CYS A 1 82 ? 13.189 -4.996 11.816 1.00 87.25 82 CYS A C 1
ATOM 597 O O . CYS A 1 82 ? 13.844 -3.955 11.901 1.00 87.25 82 CYS A O 1
ATOM 599 N N . THR A 1 83 ? 13.735 -6.190 12.048 1.00 88.19 83 THR A N 1
ATOM 600 C CA . THR A 1 83 ? 15.180 -6.377 12.230 1.00 88.19 83 THR A CA 1
ATOM 601 C C . THR A 1 83 ? 15.908 -6.375 10.886 1.00 88.19 83 THR A C 1
ATOM 603 O O . THR A 1 83 ? 15.307 -6.587 9.836 1.00 88.19 83 THR A O 1
ATOM 606 N N . MET A 1 84 ? 17.207 -6.058 10.893 1.00 86.62 84 MET A N 1
ATOM 607 C CA . MET A 1 84 ? 18.016 -5.930 9.669 1.00 86.62 84 MET A CA 1
ATOM 608 C C . MET A 1 84 ? 18.561 -7.291 9.216 1.00 86.62 84 MET A C 1
ATOM 610 O O . MET A 1 84 ? 19.774 -7.472 9.095 1.00 86.62 84 MET A O 1
ATOM 614 N N . ASP A 1 85 ? 17.678 -8.264 9.031 1.00 83.00 85 ASP A N 1
ATOM 615 C CA . ASP A 1 85 ? 17.977 -9.600 8.515 1.00 83.00 85 ASP A CA 1
ATOM 616 C C . ASP A 1 85 ? 16.958 -10.000 7.442 1.00 83.00 85 ASP A C 1
ATOM 618 O O . ASP A 1 85 ? 15.865 -9.445 7.380 1.00 83.00 85 ASP A O 1
ATOM 622 N N . GLN A 1 86 ? 17.356 -10.912 6.548 1.00 74.69 86 GLN A N 1
ATOM 623 C CA . GLN A 1 86 ? 16.564 -11.229 5.357 1.00 74.69 86 GLN A CA 1
ATOM 624 C C . GLN A 1 86 ? 15.219 -11.874 5.713 1.00 74.69 86 GLN A C 1
ATOM 626 O O . GLN A 1 86 ? 14.224 -11.523 5.096 1.00 74.69 86 GLN A O 1
ATOM 631 N N . ASP A 1 87 ? 15.174 -12.743 6.726 1.00 75.38 87 ASP A N 1
ATOM 632 C CA . ASP A 1 87 ? 13.947 -13.446 7.115 1.00 75.38 87 ASP A CA 1
ATOM 633 C C . ASP A 1 87 ? 12.891 -12.466 7.657 1.00 75.38 87 ASP A C 1
ATOM 635 O O . ASP A 1 87 ? 11.720 -12.537 7.286 1.00 75.38 87 ASP A O 1
ATOM 639 N N . ALA A 1 88 ? 13.303 -11.512 8.503 1.00 79.75 88 ALA A N 1
ATOM 640 C CA . ALA A 1 88 ? 12.412 -10.470 9.014 1.00 79.75 88 ALA A CA 1
ATOM 641 C C . ALA A 1 88 ? 11.875 -9.559 7.904 1.00 79.75 88 ALA A C 1
ATOM 643 O O . ALA A 1 88 ? 10.733 -9.106 7.959 1.00 79.75 88 ALA A O 1
ATOM 644 N N . ILE A 1 89 ? 12.702 -9.300 6.895 1.00 75.62 89 ILE A N 1
ATOM 645 C CA . ILE A 1 89 ? 12.341 -8.447 5.768 1.00 75.62 89 ILE A CA 1
ATOM 646 C C . ILE A 1 89 ? 11.415 -9.182 4.814 1.00 75.62 89 ILE A C 1
ATOM 648 O O . ILE A 1 89 ? 10.421 -8.597 4.410 1.00 75.62 89 ILE A O 1
ATOM 652 N N . ASP A 1 90 ? 11.651 -10.461 4.533 1.00 70.44 90 ASP A N 1
ATOM 653 C CA . ASP A 1 90 ? 10.720 -11.280 3.755 1.00 70.44 90 ASP A CA 1
ATOM 654 C C . ASP A 1 90 ? 9.330 -11.314 4.421 1.00 70.44 90 ASP A C 1
ATOM 656 O O . ASP A 1 90 ? 8.322 -11.107 3.745 1.00 70.44 90 ASP A O 1
ATOM 660 N N . GLY A 1 91 ? 9.274 -11.454 5.752 1.00 74.69 91 GLY A N 1
ATOM 661 C CA . GLY A 1 91 ? 8.021 -11.428 6.519 1.00 74.69 91 GLY A CA 1
ATOM 662 C C . GLY A 1 91 ? 7.297 -10.074 6.541 1.00 74.69 91 GLY A C 1
ATOM 663 O O . GLY A 1 91 ? 6.101 -10.020 6.823 1.00 74.69 91 GLY A O 1
ATOM 664 N N . LEU A 1 92 ? 7.979 -8.971 6.215 1.00 78.38 92 LEU A N 1
ATOM 665 C CA . LEU A 1 92 ? 7.335 -7.662 6.095 1.00 78.38 92 LEU A CA 1
ATOM 666 C C . LEU A 1 92 ? 6.396 -7.601 4.881 1.00 78.38 92 LEU A C 1
ATOM 668 O O . LEU A 1 92 ? 5.383 -6.906 4.929 1.00 78.38 92 LEU A O 1
ATOM 672 N N . GLY A 1 93 ? 6.715 -8.337 3.809 1.00 74.38 93 GLY A N 1
ATOM 673 C CA . GLY A 1 93 ? 5.835 -8.461 2.648 1.00 74.38 93 GLY A CA 1
ATOM 674 C C . GLY A 1 93 ? 4.474 -9.022 3.055 1.00 74.38 93 GLY A C 1
ATOM 675 O O . GLY A 1 93 ? 3.455 -8.382 2.809 1.00 74.38 93 GLY A O 1
ATOM 676 N N . ASP A 1 94 ? 4.480 -10.142 3.780 1.00 77.25 94 ASP A N 1
ATOM 677 C CA . ASP A 1 94 ? 3.265 -10.790 4.287 1.00 77.25 94 ASP A CA 1
ATOM 678 C C . ASP A 1 94 ? 2.463 -9.856 5.218 1.00 77.25 94 ASP A C 1
ATOM 680 O O . ASP A 1 94 ? 1.242 -9.760 5.106 1.00 77.25 94 ASP A O 1
ATOM 684 N N . LEU A 1 95 ? 3.136 -9.097 6.096 1.00 83.56 95 LEU A N 1
ATOM 685 C CA . LEU A 1 95 ? 2.476 -8.112 6.965 1.00 83.56 95 LEU A CA 1
ATOM 686 C C . LEU A 1 95 ? 1.787 -6.999 6.164 1.00 83.56 95 LEU A C 1
ATOM 688 O O . LEU A 1 95 ? 0.662 -6.614 6.484 1.00 83.56 95 LEU A O 1
ATOM 692 N N . PHE A 1 96 ? 2.444 -6.457 5.137 1.00 81.75 96 PHE A N 1
ATOM 693 C CA . PHE A 1 96 ? 1.827 -5.429 4.302 1.00 81.75 96 PHE A CA 1
ATOM 694 C C . PHE A 1 96 ? 0.660 -5.982 3.475 1.00 81.75 96 PHE A C 1
ATOM 696 O O . PHE A 1 96 ? -0.326 -5.268 3.288 1.00 81.75 96 PHE A O 1
ATOM 703 N N . GLU A 1 97 ? 0.721 -7.242 3.031 1.00 78.44 97 GLU A N 1
ATOM 704 C CA . GLU A 1 97 ? -0.415 -7.920 2.396 1.00 78.44 97 GLU A CA 1
ATOM 705 C C . GLU A 1 97 ? -1.590 -8.082 3.370 1.00 78.44 97 GLU A C 1
ATOM 707 O O . GLU A 1 97 ? -2.736 -7.833 2.993 1.00 78.44 97 GLU A O 1
ATOM 712 N N . ASP A 1 98 ? -1.323 -8.442 4.627 1.00 84.75 98 ASP A N 1
ATOM 713 C CA . ASP A 1 98 ? -2.342 -8.552 5.674 1.00 84.75 98 ASP A CA 1
ATOM 714 C C . ASP A 1 98 ? -2.980 -7.186 5.996 1.00 84.75 98 ASP A C 1
ATOM 716 O O . ASP A 1 98 ? -4.207 -7.088 6.091 1.00 84.75 98 ASP A O 1
ATOM 720 N N . ILE A 1 99 ? -2.183 -6.113 6.097 1.00 85.19 99 ILE A N 1
ATOM 721 C CA . ILE A 1 99 ? -2.676 -4.732 6.268 1.00 85.19 99 ILE A CA 1
ATOM 722 C C . ILE A 1 99 ? -3.569 -4.337 5.089 1.00 85.19 99 ILE A C 1
ATOM 724 O O . ILE A 1 99 ? -4.702 -3.892 5.291 1.00 85.19 99 ILE A O 1
ATOM 728 N N . ALA A 1 100 ? -3.087 -4.550 3.861 1.00 76.62 100 ALA A N 1
ATOM 729 C CA . ALA A 1 100 ? -3.849 -4.259 2.654 1.00 76.62 100 ALA A CA 1
ATOM 730 C C . ALA A 1 100 ? -5.153 -5.066 2.617 1.00 76.62 100 ALA A C 1
ATOM 732 O O . ALA A 1 100 ? -6.195 -4.526 2.257 1.00 76.62 100 ALA A O 1
ATOM 733 N N . ARG A 1 101 ? -5.137 -6.332 3.049 1.00 80.44 101 ARG A N 1
ATOM 734 C CA . ARG A 1 101 ? -6.334 -7.175 3.138 1.00 80.44 101 ARG A CA 1
ATOM 735 C C . ARG A 1 101 ? -7.344 -6.631 4.146 1.00 80.44 101 ARG A C 1
ATOM 737 O O . ARG A 1 101 ? -8.522 -6.554 3.815 1.00 80.44 101 ARG A O 1
ATOM 744 N N . VAL A 1 102 ? -6.910 -6.230 5.342 1.00 84.00 102 VAL A N 1
ATOM 745 C CA . VAL A 1 102 ? -7.790 -5.630 6.367 1.00 84.00 102 VAL A CA 1
ATOM 746 C C . VAL A 1 102 ? -8.454 -4.346 5.856 1.00 84.00 102 VAL A C 1
ATOM 748 O O . VAL A 1 102 ? -9.638 -4.123 6.118 1.00 84.00 102 VAL A O 1
ATOM 751 N N . GLN A 1 103 ? -7.720 -3.532 5.094 1.00 77.12 103 GLN A N 1
ATOM 752 C CA . GLN A 1 103 ? -8.250 -2.322 4.460 1.00 77.12 103 GLN A CA 1
ATOM 753 C C . GLN A 1 103 ? -9.216 -2.656 3.306 1.00 77.12 103 GLN A C 1
ATOM 755 O O . GLN A 1 103 ? -10.306 -2.094 3.233 1.00 77.12 103 GLN A O 1
ATOM 760 N N . GLN A 1 104 ? -8.849 -3.593 2.422 1.00 72.69 104 GLN A N 1
ATOM 761 C CA . GLN A 1 104 ? -9.624 -3.980 1.232 1.00 72.69 104 GLN A CA 1
ATOM 762 C C . GLN A 1 104 ? -10.910 -4.748 1.553 1.00 72.69 104 GLN A C 1
ATOM 764 O O . GLN A 1 104 ? -11.892 -4.608 0.829 1.00 72.69 104 GLN A O 1
ATOM 769 N N . LEU A 1 105 ? -10.916 -5.554 2.620 1.00 71.94 105 LEU A N 1
ATOM 770 C CA . LEU A 1 105 ? -12.101 -6.269 3.109 1.00 71.94 105 LEU A CA 1
ATOM 771 C C . LEU A 1 105 ? -13.006 -5.393 3.993 1.00 71.94 105 LEU A C 1
ATOM 773 O O . LEU A 1 105 ? -13.945 -5.909 4.592 1.00 71.94 105 LEU A O 1
ATOM 777 N N . GLU A 1 106 ? -12.722 -4.088 4.098 1.00 69.50 106 GLU A N 1
ATOM 778 C CA . GLU A 1 106 ? -13.455 -3.114 4.924 1.00 69.50 106 GLU A CA 1
ATOM 779 C C . GLU A 1 106 ? -13.513 -3.459 6.419 1.00 69.50 106 GLU A C 1
ATOM 781 O O . GLU A 1 106 ? -14.331 -2.925 7.167 1.00 69.50 106 GLU A O 1
ATOM 786 N N . TRP A 1 107 ? -12.621 -4.322 6.900 1.00 81.81 107 TRP A N 1
ATOM 787 C CA . TRP A 1 107 ? -12.566 -4.630 8.324 1.00 81.81 107 TRP A CA 1
ATOM 788 C C . TRP A 1 107 ? -11.985 -3.470 9.133 1.00 81.81 107 TRP A C 1
ATOM 790 O O . TRP A 1 107 ? -12.380 -3.276 10.283 1.00 81.81 107 TRP A O 1
ATOM 800 N N . ASN A 1 108 ? -11.085 -2.687 8.524 1.00 84.56 108 ASN A N 1
ATOM 801 C CA . ASN A 1 108 ? -10.627 -1.393 9.026 1.00 84.56 108 ASN A CA 1
ATOM 802 C C . ASN A 1 108 ? -10.017 -0.548 7.892 1.00 84.56 108 ASN A C 1
ATOM 804 O O . ASN A 1 108 ? -8.802 -0.534 7.694 1.00 84.56 108 ASN A O 1
ATOM 808 N N . ALA A 1 109 ? -10.868 0.147 7.134 1.00 75.81 109 ALA A N 1
ATOM 809 C CA . ALA A 1 109 ? -10.437 0.981 6.007 1.00 75.81 109 ALA A CA 1
ATOM 810 C C . ALA A 1 109 ? -9.643 2.233 6.434 1.00 75.81 109 ALA A C 1
ATOM 812 O O . ALA A 1 109 ? -8.849 2.748 5.651 1.00 75.81 109 ALA A O 1
ATOM 813 N N . ASP A 1 110 ? -9.830 2.692 7.675 1.00 79.19 110 ASP A N 1
ATOM 814 C CA . ASP A 1 110 ? -9.179 3.888 8.221 1.00 79.19 110 ASP A CA 1
ATOM 815 C C . ASP A 1 110 ? -7.802 3.597 8.848 1.00 79.19 110 ASP A C 1
ATOM 817 O O . ASP A 1 110 ? -7.159 4.515 9.354 1.00 79.19 110 ASP A O 1
ATOM 821 N N . LEU A 1 111 ? -7.336 2.338 8.844 1.00 85.00 111 LEU A N 1
ATOM 822 C CA . LEU A 1 111 ? -6.047 1.959 9.427 1.00 85.00 111 LEU A CA 1
ATOM 823 C C . LEU A 1 111 ? -4.894 2.694 8.733 1.00 85.00 111 LEU A C 1
ATOM 825 O O . LEU A 1 111 ? -4.667 2.510 7.535 1.00 85.00 111 LEU A O 1
ATOM 829 N N . VAL A 1 112 ? -4.116 3.461 9.499 1.00 80.62 112 VAL A N 1
ATOM 830 C CA . VAL A 1 112 ? -2.968 4.214 8.980 1.00 80.62 112 VAL A CA 1
ATOM 831 C C . VAL A 1 112 ? -1.653 3.513 9.311 1.00 80.62 112 VAL A C 1
ATOM 833 O O . VAL A 1 112 ? -1.267 3.373 10.473 1.00 80.62 112 VAL A O 1
ATOM 836 N N . THR A 1 113 ? -0.898 3.141 8.282 1.00 83.81 113 THR A N 1
ATOM 837 C CA . THR A 1 113 ? 0.478 2.660 8.448 1.00 83.81 113 THR A CA 1
ATOM 838 C C . THR A 1 113 ? 1.413 3.840 8.699 1.00 83.81 113 THR A C 1
ATOM 840 O O . THR A 1 113 ? 1.663 4.639 7.801 1.00 83.81 113 THR A O 1
ATOM 843 N N . LEU A 1 114 ? 1.951 3.947 9.917 1.00 82.19 114 LEU A N 1
ATOM 844 C CA . LEU A 1 114 ? 2.913 4.993 10.286 1.00 82.19 114 LEU A CA 1
ATOM 845 C C . LEU A 1 114 ? 4.294 4.766 9.664 1.00 82.19 114 LEU A C 1
ATOM 847 O O . LEU A 1 114 ? 5.022 5.727 9.434 1.00 82.19 114 LEU A O 1
ATOM 851 N N . GLY A 1 115 ? 4.657 3.507 9.413 1.00 83.62 115 GLY A N 1
ATOM 852 C CA . GLY A 1 115 ? 5.892 3.144 8.725 1.00 83.62 115 GLY A CA 1
ATOM 853 C C . GLY A 1 115 ? 6.619 1.948 9.332 1.00 83.62 115 GLY A C 1
ATOM 854 O O . GLY A 1 115 ? 6.156 1.303 10.278 1.00 83.62 115 GLY A O 1
ATOM 855 N N . LEU A 1 116 ? 7.787 1.658 8.761 1.00 87.69 116 LEU A N 1
ATOM 856 C CA . LEU A 1 116 ? 8.713 0.632 9.215 1.00 87.69 116 LEU A CA 1
ATOM 857 C C . LEU A 1 116 ? 9.672 1.197 10.259 1.00 87.69 116 LEU A C 1
ATOM 859 O O . LEU A 1 116 ? 10.421 2.134 9.987 1.00 87.69 116 LEU A O 1
ATOM 863 N N . LEU A 1 117 ? 9.704 0.574 11.435 1.00 89.81 117 LEU A N 1
ATOM 864 C CA . LEU A 1 117 ? 10.637 0.917 12.500 1.00 89.81 117 LEU A CA 1
ATOM 865 C C . LEU A 1 117 ? 11.820 -0.051 12.482 1.00 89.81 117 LEU A C 1
ATOM 867 O O . LEU A 1 117 ? 11.681 -1.230 12.813 1.00 89.81 117 LEU A O 1
ATOM 871 N N . ALA A 1 118 ? 13.006 0.448 12.138 1.00 89.94 118 ALA A N 1
ATOM 872 C CA . ALA A 1 118 ? 14.219 -0.357 12.167 1.00 89.94 118 ALA A CA 1
ATOM 873 C C . ALA A 1 118 ? 14.543 -0.774 13.610 1.00 89.94 118 ALA A C 1
ATOM 875 O O . ALA A 1 118 ? 14.856 0.062 14.464 1.00 89.94 118 ALA A O 1
ATOM 876 N N . ASN A 1 119 ? 14.459 -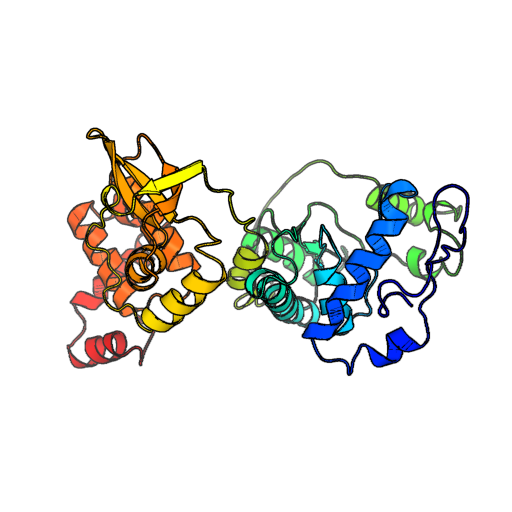2.074 13.882 1.00 89.12 119 ASN A N 1
ATOM 877 C CA . ASN A 1 119 ? 14.564 -2.643 15.214 1.00 89.12 119 ASN A CA 1
ATOM 878 C C . ASN A 1 119 ? 15.856 -3.443 15.401 1.00 89.12 119 ASN A C 1
ATOM 880 O O . ASN A 1 119 ? 16.378 -4.058 14.474 1.00 89.12 119 ASN A O 1
ATOM 884 N N . ARG A 1 120 ? 16.367 -3.444 16.636 1.00 86.44 120 ARG A N 1
ATOM 885 C CA . ARG A 1 120 ? 17.595 -4.127 17.071 1.00 86.44 120 ARG A CA 1
ATOM 886 C C . ARG A 1 120 ? 18.770 -3.962 16.100 1.00 86.44 120 ARG A C 1
ATOM 888 O O . ARG A 1 120 ? 19.518 -4.903 15.845 1.00 86.44 120 ARG A O 1
ATOM 895 N N . VAL A 1 121 ? 18.961 -2.756 15.575 1.00 85.88 121 VAL A N 1
ATOM 896 C CA . VAL A 1 121 ? 20.036 -2.474 14.620 1.00 85.88 121 VAL A CA 1
ATOM 897 C C . VAL A 1 121 ? 21.385 -2.532 15.329 1.00 85.88 121 VAL A C 1
ATOM 899 O O . VAL A 1 121 ? 21.622 -1.806 16.300 1.00 85.88 121 VAL A O 1
ATOM 902 N N . ASN A 1 122 ? 22.312 -3.359 14.845 1.00 84.62 122 ASN A N 1
ATOM 903 C CA . ASN A 1 122 ? 23.675 -3.384 15.361 1.00 84.62 122 ASN A CA 1
ATOM 904 C C . ASN A 1 122 ? 24.604 -2.537 14.485 1.00 84.62 122 ASN A C 1
ATOM 906 O O . ASN A 1 122 ? 25.151 -2.993 13.481 1.00 84.62 122 ASN A O 1
ATOM 910 N N . THR A 1 123 ? 24.888 -1.311 14.926 1.00 80.31 123 THR A N 1
ATOM 911 C CA . THR A 1 123 ? 25.760 -0.366 14.203 1.00 80.31 123 THR A CA 1
ATOM 912 C C . THR A 1 123 ? 27.200 -0.836 14.036 1.00 80.31 123 THR A C 1
ATOM 914 O O . THR A 1 123 ? 27.932 -0.243 13.246 1.00 80.31 123 THR A O 1
ATOM 917 N N . ARG A 1 124 ? 27.643 -1.896 14.725 1.00 77.56 124 ARG A N 1
ATOM 918 C CA . ARG A 1 124 ? 28.976 -2.490 14.525 1.00 77.56 124 ARG A CA 1
ATOM 919 C C . ARG A 1 124 ? 28.994 -3.518 13.394 1.00 77.56 124 ARG A C 1
ATOM 921 O O . ARG A 1 124 ? 30.056 -3.770 12.829 1.00 77.56 124 ARG A O 1
ATOM 928 N N . ARG A 1 125 ? 27.843 -4.094 13.033 1.00 78.25 125 ARG A N 1
ATOM 929 C CA . ARG A 1 125 ? 27.726 -5.009 11.893 1.00 78.25 125 ARG A CA 1
ATOM 930 C C . ARG A 1 125 ? 27.621 -4.191 10.615 1.00 78.25 125 ARG A C 1
ATOM 932 O O . ARG A 1 125 ? 26.817 -3.269 10.508 1.00 78.25 125 ARG A O 1
ATOM 939 N N . ALA A 1 126 ? 28.497 -4.465 9.652 1.00 74.00 126 ALA A N 1
ATOM 940 C CA . ALA A 1 126 ? 28.446 -3.783 8.359 1.00 74.00 126 ALA A CA 1
ATOM 941 C C . ALA A 1 126 ? 27.155 -4.117 7.605 1.00 74.00 126 ALA A C 1
ATOM 943 O O . ALA A 1 126 ? 26.616 -3.243 6.943 1.00 74.00 126 ALA A O 1
ATOM 944 N N . PHE A 1 127 ? 26.668 -5.351 7.757 1.00 77.94 127 PHE A N 1
ATOM 945 C CA . PHE A 1 127 ? 25.420 -5.817 7.165 1.00 77.94 127 PHE A CA 1
ATOM 946 C C . PHE A 1 127 ? 24.231 -4.945 7.585 1.00 77.94 127 PHE A C 1
ATOM 948 O O . PHE A 1 127 ? 23.656 -4.296 6.726 1.00 77.94 127 PHE A O 1
ATOM 955 N N . ASP A 1 128 ? 23.954 -4.827 8.889 1.00 81.56 128 ASP A N 1
ATOM 956 C CA . ASP A 1 128 ? 22.813 -4.063 9.415 1.00 81.56 128 ASP A CA 1
ATOM 957 C C . ASP A 1 128 ? 22.814 -2.595 8.965 1.00 81.56 128 ASP A C 1
ATOM 959 O O . ASP A 1 128 ? 21.763 -2.039 8.665 1.00 81.56 128 ASP A O 1
ATOM 963 N N . ARG A 1 129 ? 23.995 -1.962 8.888 1.00 84.06 129 ARG A N 1
ATOM 964 C CA . ARG A 1 129 ? 24.111 -0.580 8.395 1.00 84.06 129 ARG A CA 1
ATOM 965 C C . ARG A 1 129 ? 23.738 -0.467 6.919 1.00 84.06 129 ARG A C 1
ATOM 967 O O . ARG A 1 129 ? 22.928 0.382 6.575 1.00 84.06 129 ARG A O 1
ATOM 974 N N . ASN A 1 130 ? 24.304 -1.330 6.071 1.00 78.88 130 ASN A N 1
ATOM 975 C CA . ASN A 1 130 ? 24.008 -1.297 4.636 1.00 78.88 130 ASN A CA 1
ATOM 976 C C . ASN A 1 130 ? 22.544 -1.685 4.363 1.00 78.88 130 ASN A C 1
ATOM 978 O O . ASN A 1 130 ? 21.929 -1.136 3.462 1.00 78.88 130 ASN A O 1
ATOM 982 N N . ALA A 1 131 ? 22.000 -2.629 5.135 1.00 83.38 131 ALA A N 1
ATOM 983 C CA . ALA A 1 131 ? 20.615 -3.078 5.045 1.00 83.38 1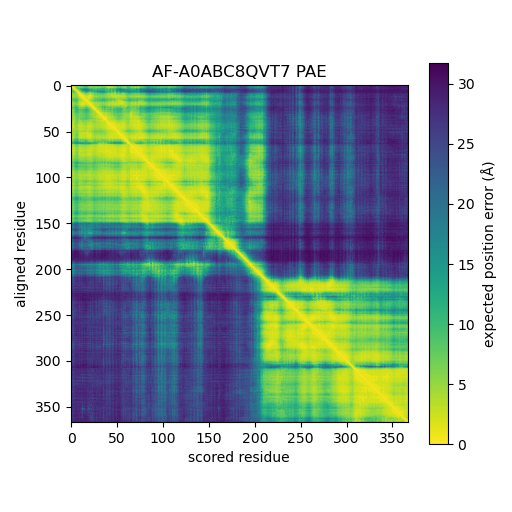31 ALA A CA 1
ATOM 984 C C . ALA A 1 131 ? 19.631 -1.939 5.354 1.00 83.38 131 ALA A C 1
ATOM 986 O O . ALA A 1 131 ? 18.697 -1.706 4.591 1.00 83.38 131 ALA A O 1
ATOM 987 N N . LEU A 1 132 ? 19.879 -1.182 6.427 1.00 86.31 132 LEU A N 1
ATOM 988 C CA . LEU A 1 132 ? 19.071 -0.013 6.774 1.00 86.31 132 LEU A CA 1
ATOM 989 C C . LEU A 1 132 ? 19.166 1.100 5.721 1.00 86.31 132 LEU A C 1
ATOM 991 O O . LEU A 1 132 ? 18.153 1.704 5.379 1.00 86.31 132 LEU A O 1
ATOM 995 N N . GLU A 1 133 ? 20.371 1.378 5.214 1.00 83.62 133 GLU A N 1
ATOM 996 C CA . GLU A 1 133 ? 20.568 2.342 4.122 1.00 83.62 133 GLU A CA 1
ATOM 997 C C . GLU A 1 133 ? 19.791 1.922 2.872 1.00 83.62 133 GLU A C 1
ATOM 999 O O . GLU A 1 133 ? 19.041 2.724 2.327 1.00 83.62 133 GLU A O 1
ATOM 1004 N N . GLN A 1 134 ? 19.885 0.652 2.475 1.00 80.75 134 GLN A N 1
ATOM 1005 C CA . GLN A 1 134 ? 19.167 0.137 1.314 1.00 80.75 134 GLN A CA 1
ATOM 1006 C C . GLN A 1 134 ? 17.643 0.203 1.491 1.00 80.75 134 GLN A C 1
ATOM 1008 O O . GLN A 1 134 ? 16.945 0.613 0.570 1.00 80.75 134 GLN A O 1
ATOM 1013 N N . LEU A 1 135 ? 17.117 -0.144 2.672 1.00 80.06 135 LEU A N 1
ATOM 1014 C CA . LEU A 1 135 ? 15.687 -0.005 2.965 1.00 80.06 135 LEU A CA 1
ATOM 1015 C C . LEU A 1 135 ? 15.218 1.448 2.835 1.00 80.06 135 LEU A C 1
ATOM 1017 O O . LEU A 1 135 ? 14.148 1.693 2.290 1.00 80.06 135 LEU A O 1
ATOM 1021 N N . ARG A 1 136 ? 16.011 2.412 3.312 1.00 84.31 136 ARG A N 1
ATOM 1022 C CA . ARG A 1 136 ? 15.695 3.844 3.188 1.00 84.31 136 ARG A CA 1
ATOM 1023 C C . ARG A 1 136 ? 15.768 4.329 1.747 1.00 84.31 136 ARG A C 1
ATOM 1025 O O . ARG A 1 136 ? 14.910 5.101 1.335 1.00 84.31 136 ARG A O 1
ATOM 1032 N N . ASP A 1 137 ? 16.755 3.870 0.987 1.00 76.81 137 ASP A N 1
ATOM 1033 C CA . ASP A 1 137 ? 16.893 4.224 -0.426 1.00 76.81 137 ASP A CA 1
ATOM 1034 C C . ASP A 1 137 ? 15.720 3.685 -1.263 1.00 76.81 137 ASP A C 1
ATOM 1036 O O . ASP A 1 137 ? 15.265 4.355 -2.189 1.00 76.81 137 ASP A O 1
ATOM 1040 N N . GLU A 1 138 ? 15.216 2.490 -0.940 1.00 72.31 138 GLU A N 1
ATOM 1041 C CA . GLU A 1 138 ? 14.153 1.833 -1.708 1.00 72.31 138 GLU A CA 1
ATOM 1042 C C . GLU A 1 138 ? 12.733 2.204 -1.258 1.00 72.31 138 GLU A C 1
ATOM 1044 O O . GLU A 1 138 ? 11.857 2.398 -2.100 1.00 72.31 138 GLU A O 1
ATOM 1049 N N . LEU A 1 139 ? 12.490 2.308 0.051 1.00 72.44 139 LEU A N 1
ATOM 1050 C CA . LEU A 1 139 ? 11.159 2.561 0.616 1.00 72.44 139 LEU A CA 1
ATOM 1051 C C . LEU A 1 139 ? 10.962 4.021 1.059 1.00 72.44 139 LEU A C 1
ATOM 1053 O O . LEU A 1 139 ? 9.844 4.422 1.378 1.00 72.44 139 LEU A O 1
ATOM 1057 N N . GLY A 1 140 ? 12.019 4.838 1.058 1.00 77.38 140 GLY A N 1
ATOM 1058 C CA . GLY A 1 140 ? 11.944 6.274 1.322 1.00 77.38 140 GLY A CA 1
ATOM 1059 C C . GLY A 1 140 ? 11.333 6.606 2.684 1.00 77.38 140 GLY A C 1
ATOM 1060 O O . GLY A 1 140 ? 11.742 6.067 3.713 1.00 77.38 140 GLY A O 1
ATOM 1061 N N . GLU A 1 141 ? 10.333 7.491 2.671 1.00 73.88 141 GLU A N 1
ATOM 1062 C CA . GLU A 1 141 ? 9.632 7.989 3.866 1.00 73.88 141 GLU A CA 1
ATOM 1063 C C . GLU A 1 141 ? 8.850 6.904 4.625 1.00 73.88 141 GLU A C 1
ATOM 1065 O O . GLU A 1 141 ? 8.464 7.122 5.770 1.00 73.88 141 GLU A O 1
ATOM 1070 N N . VAL A 1 142 ? 8.650 5.719 4.032 1.00 77.62 142 VAL A N 1
ATOM 1071 C CA . VAL A 1 142 ? 8.041 4.573 4.725 1.00 77.62 142 VAL A CA 1
ATOM 1072 C C . VAL A 1 142 ? 8.930 4.089 5.871 1.00 77.62 142 VAL A C 1
ATOM 1074 O O . VAL A 1 142 ? 8.419 3.603 6.877 1.00 77.62 142 VAL A O 1
ATOM 1077 N N . VAL A 1 143 ? 10.258 4.193 5.747 1.00 84.69 143 VAL A N 1
ATOM 1078 C CA . VAL A 1 143 ? 11.176 3.823 6.831 1.00 84.69 143 VAL A CA 1
ATOM 1079 C C . VAL A 1 143 ? 11.279 4.986 7.800 1.00 84.69 143 VAL A C 1
ATOM 1081 O O . VAL A 1 143 ? 11.797 6.049 7.461 1.00 84.69 143 VAL A O 1
ATOM 1084 N N . MET A 1 144 ? 10.841 4.758 9.035 1.00 83.75 144 MET A N 1
ATOM 1085 C CA . MET A 1 144 ? 10.876 5.767 10.081 1.00 83.75 144 MET A CA 1
ATOM 1086 C C . MET A 1 144 ? 12.314 6.244 10.335 1.00 83.75 144 MET A C 1
ATOM 1088 O O . MET A 1 144 ? 13.296 5.491 10.254 1.00 83.75 144 MET A O 1
ATOM 1092 N N . GLU A 1 145 ? 12.447 7.526 10.672 1.00 77.06 145 GLU A N 1
ATOM 1093 C CA . GLU A 1 145 ? 13.745 8.114 11.000 1.00 77.06 145 GLU A CA 1
ATOM 1094 C C . GLU A 1 145 ? 14.332 7.486 12.277 1.00 77.06 145 GLU A C 1
ATOM 1096 O O . GLU A 1 145 ? 15.529 7.178 12.331 1.00 77.06 145 GLU A O 1
ATOM 1101 N N . GLY A 1 146 ? 13.469 7.224 13.266 1.00 79.94 146 GLY A N 1
ATOM 1102 C CA . GLY A 1 146 ? 13.811 6.542 14.510 1.00 79.94 146 GLY A CA 1
ATOM 1103 C C . GLY A 1 146 ? 14.357 5.129 14.287 1.00 79.94 146 GLY A C 1
ATOM 1104 O O . GL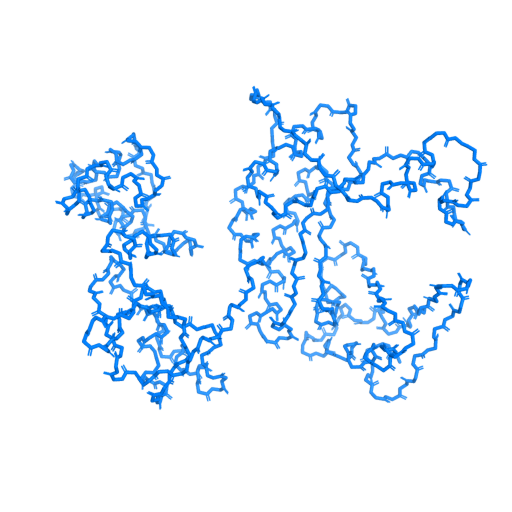Y A 1 146 ? 13.838 4.354 13.486 1.00 79.94 146 GLY A O 1
ATOM 1105 N N . VAL A 1 147 ? 15.411 4.776 15.027 1.00 84.00 147 VAL A N 1
ATOM 1106 C CA . VAL A 1 147 ? 16.053 3.455 14.977 1.00 84.00 147 VAL A CA 1
ATOM 1107 C C . VAL A 1 147 ? 16.216 2.920 16.393 1.00 84.00 147 VAL A C 1
ATOM 1109 O O . VAL A 1 147 ? 16.794 3.587 17.252 1.00 84.00 147 VAL A O 1
ATOM 1112 N N . LEU A 1 148 ? 15.757 1.693 16.634 1.00 84.06 148 LEU A N 1
ATOM 1113 C CA . LEU A 1 148 ? 16.019 0.984 17.882 1.00 84.06 148 LEU A CA 1
ATOM 1114 C C . LEU A 1 148 ? 17.294 0.156 17.724 1.00 84.06 148 LEU A C 1
ATOM 1116 O O . LEU A 1 148 ? 17.339 -0.810 16.964 1.00 84.06 148 LEU A O 1
ATOM 1120 N N . TYR A 1 149 ? 18.351 0.521 18.445 1.00 82.50 149 TYR A N 1
ATOM 1121 C CA . TYR A 1 149 ? 19.626 -0.194 18.378 1.00 82.50 149 TYR A CA 1
ATOM 1122 C C . TYR A 1 149 ? 19.665 -1.410 19.312 1.00 82.50 149 TYR A C 1
ATOM 1124 O O . TYR A 1 149 ? 19.108 -1.388 20.412 1.00 82.50 149 TYR A O 1
ATOM 1132 N N . ASP A 1 150 ? 20.388 -2.462 18.914 1.00 78.50 150 ASP A N 1
ATOM 1133 C CA . ASP A 1 150 ? 20.611 -3.636 19.767 1.00 78.50 150 ASP A CA 1
ATOM 1134 C C . ASP A 1 150 ? 21.524 -3.261 20.944 1.00 78.50 150 ASP A C 1
ATOM 1136 O O . ASP A 1 150 ? 22.717 -2.974 20.791 1.00 78.50 150 ASP A O 1
ATOM 1140 N N . ARG A 1 151 ? 20.945 -3.213 22.147 1.00 66.38 151 ARG A N 1
ATOM 1141 C CA . ARG A 1 151 ? 21.630 -2.785 23.371 1.00 66.38 151 ARG A CA 1
ATOM 1142 C C . ARG A 1 151 ? 21.473 -3.830 24.462 1.00 66.38 151 ARG A C 1
ATOM 1144 O O . ARG A 1 151 ? 20.354 -4.163 24.845 1.00 66.38 151 ARG A O 1
ATOM 1151 N N . ALA A 1 152 ? 22.591 -4.212 25.080 1.00 54.38 152 ALA A N 1
ATOM 1152 C CA . ALA A 1 152 ? 22.616 -5.123 26.227 1.00 54.38 152 ALA A CA 1
ATOM 1153 C C . ALA A 1 152 ? 21.718 -4.648 27.390 1.00 54.38 152 ALA A C 1
ATOM 1155 O O . ALA A 1 152 ? 21.138 -5.465 28.090 1.00 54.38 152 ALA A O 1
ATOM 1156 N N . ALA A 1 153 ? 21.542 -3.330 27.560 1.00 54.34 153 ALA A N 1
ATOM 1157 C CA . ALA A 1 153 ? 20.711 -2.722 28.603 1.00 54.34 153 ALA A CA 1
ATOM 1158 C C . ALA A 1 153 ? 19.238 -3.186 28.607 1.00 54.34 153 ALA A C 1
ATOM 1160 O O . ALA A 1 153 ? 18.637 -3.249 29.677 1.00 54.34 153 ALA A O 1
ATOM 1161 N N . THR A 1 154 ? 18.675 -3.537 27.445 1.00 56.75 154 THR A N 1
ATOM 1162 C CA . THR A 1 154 ? 17.285 -4.022 27.326 1.00 56.75 154 THR A CA 1
ATOM 1163 C C . THR A 1 154 ? 17.093 -5.397 27.970 1.00 56.75 154 THR A C 1
ATOM 1165 O O . THR A 1 154 ? 16.070 -5.646 28.596 1.00 56.75 154 THR A O 1
ATOM 1168 N N . GLN A 1 155 ? 18.118 -6.254 27.936 1.00 54.69 155 GLN A N 1
ATOM 1169 C CA . GLN A 1 155 ? 18.088 -7.599 28.526 1.00 54.69 155 GLN A CA 1
ATOM 1170 C C . GLN A 1 155 ? 18.078 -7.586 30.065 1.00 54.69 155 GLN A C 1
ATOM 1172 O O . GLN A 1 155 ? 17.719 -8.581 30.695 1.00 54.69 155 GLN A O 1
ATOM 1177 N N . TYR A 1 156 ? 18.467 -6.466 30.683 1.00 52.72 156 TYR A N 1
ATOM 1178 C CA . TYR A 1 156 ? 18.525 -6.312 32.141 1.00 52.72 156 TYR A CA 1
ATOM 1179 C C . TYR A 1 156 ? 17.262 -5.669 32.737 1.00 52.72 156 TYR A C 1
ATOM 1181 O O . TYR A 1 156 ? 17.099 -5.653 33.958 1.00 52.72 156 TYR A O 1
ATOM 1189 N N . ALA A 1 157 ? 16.352 -5.160 31.902 1.00 56.12 157 ALA A N 1
ATOM 1190 C CA . ALA A 1 157 ? 15.100 -4.538 32.319 1.00 56.12 157 ALA A CA 1
ATOM 1191 C C . ALA A 1 157 ? 14.007 -5.599 32.517 1.00 56.12 157 ALA A C 1
ATOM 1193 O O . ALA A 1 157 ? 13.046 -5.656 31.762 1.00 56.12 157 ALA A O 1
ATOM 1194 N N . LYS A 1 158 ? 14.173 -6.480 33.513 1.00 53.66 158 LYS A N 1
ATOM 1195 C CA . LYS A 1 158 ? 13.202 -7.561 33.757 1.00 53.66 158 LYS A CA 1
ATOM 1196 C C . LYS A 1 158 ? 11.843 -7.055 34.256 1.00 53.66 158 LYS A C 1
ATOM 1198 O O . LYS A 1 158 ? 10.836 -7.523 33.755 1.00 53.66 158 LYS A O 1
ATOM 1203 N N . ASP A 1 159 ? 11.820 -6.061 35.152 1.00 54.91 159 ASP A N 1
ATOM 1204 C CA . ASP A 1 159 ? 10.574 -5.587 35.797 1.00 54.91 159 ASP A CA 1
ATOM 1205 C C . ASP A 1 159 ? 10.532 -4.058 36.000 1.00 54.91 159 ASP A C 1
ATOM 1207 O O . ASP A 1 159 ? 9.841 -3.536 36.877 1.00 54.91 159 ASP A O 1
ATOM 1211 N N . ARG A 1 160 ? 11.373 -3.307 35.279 1.00 57.44 160 ARG A N 1
ATOM 1212 C CA . ARG A 1 160 ? 11.543 -1.857 35.472 1.00 57.44 160 ARG A CA 1
ATOM 1213 C C . ARG A 1 160 ? 11.737 -1.179 34.125 1.00 57.44 160 ARG A C 1
ATOM 1215 O O . ARG A 1 160 ? 12.562 -1.665 33.355 1.00 57.44 160 ARG A O 1
ATOM 1222 N N . PRO A 1 161 ? 11.080 -0.038 33.858 1.00 55.97 161 PRO A N 1
ATOM 1223 C CA . PRO A 1 161 ? 11.325 0.704 32.631 1.00 55.97 161 PRO A CA 1
ATOM 1224 C C . PRO A 1 161 ? 12.805 1.067 32.496 1.00 55.97 161 PRO A C 1
ATOM 1226 O O . PRO A 1 161 ? 13.421 1.503 33.472 1.00 55.97 161 PRO A O 1
ATOM 1229 N N . VAL A 1 162 ? 13.370 0.926 31.293 1.00 56.47 162 VAL A N 1
ATOM 1230 C CA . VAL A 1 162 ? 14.811 1.120 31.024 1.00 56.47 162 VAL A CA 1
ATOM 1231 C C . VAL A 1 162 ? 15.297 2.506 31.478 1.00 56.47 162 VAL A C 1
ATOM 1233 O O . VAL A 1 162 ? 16.412 2.639 31.972 1.00 56.47 162 VAL A O 1
ATOM 1236 N N . TRP A 1 163 ? 14.438 3.530 31.417 1.00 59.41 163 TRP A N 1
ATOM 1237 C CA . TRP A 1 163 ? 14.728 4.899 31.872 1.00 59.41 163 TRP A CA 1
ATOM 1238 C C . TRP A 1 163 ? 14.699 5.105 33.399 1.00 59.41 163 TRP A C 1
ATOM 1240 O O . TRP A 1 163 ? 15.046 6.187 33.869 1.00 59.41 163 TRP A O 1
ATOM 1250 N N . ARG A 1 164 ? 14.283 4.103 34.186 1.00 54.56 164 ARG A N 1
ATOM 1251 C CA . ARG A 1 164 ? 14.331 4.108 35.663 1.00 54.56 164 ARG A CA 1
ATOM 1252 C C . ARG A 1 164 ? 15.475 3.265 36.233 1.00 54.56 164 ARG A C 1
ATOM 1254 O O . ARG A 1 164 ? 15.685 3.263 37.446 1.00 54.56 164 ARG A O 1
ATOM 1261 N N . VAL A 1 165 ? 16.219 2.552 35.390 1.00 56.22 165 VAL A N 1
ATOM 1262 C CA . VAL A 1 165 ? 17.419 1.821 35.804 1.00 56.22 165 VAL A CA 1
ATOM 1263 C C . VAL A 1 165 ? 18.588 2.811 35.779 1.00 56.22 165 VAL A C 1
ATOM 1265 O O . VAL A 1 165 ? 19.035 3.218 34.714 1.00 56.22 165 VAL A O 1
ATOM 1268 N N . GLN A 1 166 ? 19.065 3.269 36.940 1.00 51.62 166 GLN A N 1
ATOM 1269 C CA . GLN A 1 166 ? 20.300 4.059 36.994 1.00 51.62 166 GLN A CA 1
ATOM 1270 C C . GLN A 1 166 ? 21.514 3.133 36.894 1.00 51.62 166 GLN A C 1
ATOM 1272 O O . GLN A 1 166 ? 21.795 2.396 37.835 1.00 51.62 166 GLN A O 1
ATOM 1277 N N . SER A 1 167 ? 22.250 3.183 35.782 1.00 57.00 167 SER A N 1
ATOM 1278 C CA . SER A 1 167 ? 23.680 3.546 35.686 1.00 57.00 167 SER A CA 1
ATOM 1279 C C . SER A 1 167 ? 24.279 3.079 34.345 1.00 57.00 167 SER A C 1
ATOM 1281 O O . SER A 1 167 ? 24.578 1.905 34.143 1.00 57.00 167 SER A O 1
ATOM 1283 N N . GLY A 1 168 ? 24.494 4.027 33.424 1.00 56.12 168 GLY A N 1
ATOM 1284 C CA . GLY A 1 168 ? 25.286 3.834 32.202 1.00 56.12 168 GLY A CA 1
ATOM 1285 C C . GLY A 1 168 ? 24.829 4.714 31.035 1.00 56.12 168 GLY A C 1
ATOM 1286 O O . GLY A 1 168 ? 23.630 4.836 30.782 1.00 56.12 168 GLY A O 1
ATOM 1287 N N . GLU A 1 169 ? 25.774 5.293 30.280 1.00 55.56 169 GLU A N 1
ATOM 1288 C CA . GLU A 1 169 ? 25.492 6.061 29.047 1.00 55.56 169 GLU A CA 1
ATOM 1289 C C . GLU A 1 169 ? 24.559 5.300 28.093 1.00 55.56 169 GLU A C 1
ATOM 1291 O O . GLU A 1 169 ? 23.673 5.879 27.467 1.00 55.56 169 GLU A O 1
ATOM 1296 N N . SER A 1 170 ? 24.704 3.974 28.038 1.00 51.66 170 SER A N 1
ATOM 1297 C CA . SER A 1 170 ? 23.907 3.084 27.196 1.00 51.66 170 SER A CA 1
ATOM 1298 C C . SER A 1 170 ? 22.411 3.078 27.545 1.00 51.66 170 SER A C 1
ATOM 1300 O O . SER A 1 170 ? 21.593 2.911 26.642 1.00 51.66 170 SER A O 1
ATOM 1302 N N . GLN A 1 171 ? 22.045 3.269 28.818 1.00 59.91 171 GLN A N 1
ATOM 1303 C CA . GLN A 1 171 ? 20.653 3.296 29.300 1.00 59.91 171 GLN A CA 1
ATOM 1304 C C . GLN A 1 171 ? 20.014 4.675 29.102 1.00 59.91 171 GLN A C 1
ATOM 1306 O O . GLN A 1 171 ? 18.870 4.767 28.663 1.00 59.91 171 GLN A O 1
ATOM 1311 N N . ILE A 1 172 ? 20.773 5.750 29.351 1.00 60.12 172 ILE A N 1
ATOM 1312 C CA . ILE A 1 172 ? 20.333 7.134 29.105 1.00 60.12 172 ILE A CA 1
ATOM 1313 C C . ILE A 1 172 ? 20.072 7.353 27.612 1.00 60.12 172 ILE A C 1
ATOM 1315 O O . ILE A 1 172 ? 19.086 7.985 27.240 1.00 60.12 172 ILE A O 1
ATOM 1319 N N . LEU A 1 173 ? 20.935 6.811 26.752 1.00 58.84 173 LEU A N 1
ATOM 1320 C CA . LEU A 1 173 ? 20.791 6.934 25.307 1.00 58.84 173 LEU A CA 1
ATOM 1321 C C . LEU A 1 173 ? 19.624 6.079 24.772 1.00 58.84 173 LEU A C 1
ATOM 1323 O O . LEU A 1 173 ? 18.864 6.586 23.961 1.00 58.84 173 LEU A O 1
ATOM 1327 N N . ALA A 1 174 ? 19.386 4.871 25.306 1.00 57.84 174 ALA A N 1
ATOM 1328 C CA . ALA A 1 174 ? 18.181 4.083 24.988 1.00 57.84 174 ALA A CA 1
ATOM 1329 C C . ALA A 1 174 ? 16.880 4.812 25.386 1.00 57.84 174 ALA A C 1
ATOM 1331 O O . ALA A 1 174 ? 15.910 4.829 24.637 1.00 57.84 174 ALA A O 1
ATOM 1332 N N . ALA A 1 175 ? 16.874 5.470 26.550 1.00 58.81 175 ALA A N 1
ATOM 1333 C CA . ALA A 1 175 ? 15.745 6.277 27.010 1.00 58.81 175 ALA A CA 1
ATOM 1334 C C . ALA A 1 175 ? 15.524 7.552 26.174 1.00 58.81 175 ALA A C 1
ATOM 1336 O O . ALA A 1 175 ? 14.397 8.036 26.094 1.00 58.81 175 ALA A O 1
ATOM 1337 N N . ARG A 1 176 ? 16.586 8.114 25.578 1.00 60.22 176 ARG A N 1
ATOM 1338 C CA . ARG A 1 176 ? 16.497 9.237 24.631 1.00 60.22 176 ARG A CA 1
ATOM 1339 C C . ARG A 1 176 ? 16.019 8.791 23.252 1.00 60.22 176 ARG A C 1
ATOM 1341 O O . ARG A 1 176 ? 15.211 9.498 22.675 1.00 60.22 176 ARG A O 1
ATOM 1348 N N . GLU A 1 177 ? 16.462 7.635 22.763 1.00 62.44 177 GLU A N 1
ATOM 1349 C CA . GLU A 1 177 ? 16.006 7.041 21.493 1.00 62.44 177 GLU A CA 1
ATOM 1350 C C . GLU A 1 177 ? 14.509 6.728 21.517 1.00 62.44 177 GLU A C 1
ATOM 1352 O O . GLU A 1 177 ? 13.809 7.014 20.558 1.00 62.44 177 GLU A O 1
ATOM 1357 N N . MET A 1 178 ? 13.983 6.265 22.655 1.00 60.12 178 MET A N 1
ATOM 1358 C CA . MET A 1 178 ? 12.535 6.130 22.864 1.00 60.12 178 MET A CA 1
ATOM 1359 C C . MET A 1 178 ? 11.777 7.473 22.926 1.00 60.12 178 MET A C 1
ATOM 1361 O O . MET A 1 178 ? 10.551 7.470 22.955 1.00 60.12 178 MET A O 1
ATOM 1365 N N . LYS A 1 179 ? 12.475 8.615 23.019 1.00 54.56 179 LYS A N 1
ATOM 1366 C CA . LYS A 1 179 ? 11.892 9.946 23.274 1.00 54.56 179 LYS A CA 1
ATOM 1367 C C . LYS A 1 179 ? 12.106 10.977 22.168 1.00 54.56 179 LYS A C 1
ATOM 1369 O O . LYS A 1 179 ? 11.514 12.049 22.270 1.00 54.56 179 LYS A O 1
ATOM 1374 N N . ALA A 1 180 ? 12.974 10.735 21.193 1.00 54.78 180 ALA A N 1
ATOM 1375 C CA . ALA A 1 180 ? 13.412 11.776 20.272 1.00 54.78 180 ALA A CA 1
ATOM 1376 C C . ALA A 1 180 ? 13.154 11.403 18.814 1.00 54.78 180 ALA A C 1
ATOM 1378 O O . ALA A 1 180 ? 13.601 10.358 18.350 1.00 54.78 180 ALA A O 1
ATOM 1379 N N . ASP A 1 181 ? 12.507 12.339 18.125 1.00 48.66 181 ASP A N 1
ATOM 1380 C CA . ASP A 1 181 ? 12.482 12.498 16.677 1.00 48.66 181 ASP A CA 1
ATOM 1381 C C . ASP A 1 181 ? 13.086 13.879 16.350 1.00 48.66 181 ASP A C 1
ATOM 1383 O O . ASP A 1 181 ? 12.778 14.837 17.079 1.00 48.66 181 ASP A O 1
ATOM 1387 N N . LYS A 1 182 ? 13.985 13.938 15.347 1.00 34.47 182 LYS A N 1
ATOM 1388 C CA . LYS A 1 182 ? 14.461 15.105 14.555 1.00 34.47 182 LYS A CA 1
ATOM 1389 C C . LYS A 1 182 ? 15.866 14.926 13.929 1.00 34.47 182 LYS A C 1
ATOM 1391 O O . LYS A 1 182 ? 16.863 14.895 14.653 1.00 34.47 182 LYS A O 1
ATOM 1396 N N . ASP A 1 183 ? 15.875 15.045 12.599 1.00 31.86 183 ASP A N 1
ATOM 1397 C CA . ASP A 1 183 ? 16.872 15.583 11.644 1.00 31.86 183 ASP A CA 1
ATOM 1398 C C . ASP A 1 183 ? 18.127 14.763 11.229 1.00 31.86 183 ASP A C 1
ATOM 1400 O O . ASP A 1 183 ? 19.174 14.781 11.878 1.00 31.86 183 ASP A O 1
ATOM 1404 N N . MET A 1 184 ? 18.028 14.207 10.007 1.00 36.28 184 MET A N 1
ATOM 1405 C CA . MET A 1 184 ? 18.869 14.283 8.783 1.00 36.28 184 MET A CA 1
ATOM 1406 C C . MET A 1 184 ? 20.401 14.074 8.844 1.00 36.28 184 MET A C 1
ATOM 1408 O O . MET A 1 184 ? 21.147 14.849 9.436 1.00 36.28 184 MET A O 1
ATOM 1412 N N . THR A 1 185 ? 20.917 13.169 7.992 1.00 27.48 185 THR A N 1
ATOM 1413 C CA . THR A 1 185 ? 21.661 13.489 6.736 1.00 27.48 185 THR A CA 1
ATOM 1414 C C . THR A 1 185 ? 22.263 12.237 6.066 1.00 27.48 185 THR A C 1
ATOM 1416 O O . THR A 1 185 ? 22.724 11.308 6.724 1.00 27.48 185 THR A O 1
ATOM 1419 N N . ALA A 1 186 ? 22.265 12.236 4.728 1.00 31.56 186 ALA A N 1
ATOM 1420 C CA . ALA A 1 186 ? 22.764 11.179 3.841 1.00 31.56 186 ALA A CA 1
ATOM 1421 C C . ALA A 1 186 ? 24.271 11.292 3.530 1.00 31.56 186 ALA A C 1
ATOM 1423 O O . ALA A 1 186 ? 24.799 12.404 3.503 1.00 31.56 186 ALA A O 1
ATOM 1424 N N . THR A 1 187 ? 24.939 10.177 3.179 1.00 25.33 187 THR A N 1
ATOM 1425 C CA . THR A 1 187 ? 25.827 10.072 1.987 1.00 25.33 187 THR A CA 1
ATOM 1426 C C . THR A 1 187 ? 26.428 8.671 1.730 1.00 25.33 187 THR A C 1
ATOM 1428 O O . THR A 1 187 ? 27.031 8.066 2.607 1.00 25.33 187 THR A O 1
ATOM 1431 N N . ALA A 1 188 ? 26.408 8.303 0.437 1.00 26.67 188 ALA A N 1
ATOM 1432 C CA . ALA A 1 188 ? 27.392 7.539 -0.354 1.00 26.67 188 ALA A CA 1
ATOM 1433 C C . ALA A 1 188 ? 27.443 5.987 -0.327 1.00 26.67 188 ALA A C 1
ATOM 1435 O O . ALA A 1 188 ? 28.202 5.343 0.394 1.00 26.67 188 ALA A O 1
ATOM 1436 N N . THR A 1 189 ? 26.753 5.449 -1.337 1.00 36.47 189 THR A N 1
ATOM 1437 C CA . THR A 1 189 ? 26.980 4.250 -2.165 1.00 36.47 189 THR A CA 1
ATOM 1438 C C . THR A 1 189 ? 28.336 3.529 -2.071 1.00 36.47 189 THR A C 1
ATOM 1440 O O . THR A 1 189 ? 29.373 4.040 -2.502 1.00 36.47 189 THR A O 1
ATOM 1443 N N . ASN A 1 190 ? 28.285 2.243 -1.711 1.00 31.69 190 ASN A N 1
ATOM 1444 C CA . ASN A 1 190 ? 29.184 1.219 -2.248 1.00 31.69 190 ASN A CA 1
ATOM 1445 C C . ASN A 1 190 ? 28.468 -0.143 -2.250 1.00 31.69 190 ASN A C 1
ATOM 1447 O O . ASN A 1 190 ? 27.959 -0.561 -1.213 1.00 31.69 190 ASN A O 1
ATOM 1451 N N . LYS A 1 191 ? 28.433 -0.831 -3.403 1.00 41.78 191 LYS A N 1
ATOM 1452 C CA . LYS A 1 191 ? 27.761 -2.132 -3.598 1.00 41.78 191 LYS A CA 1
ATOM 1453 C C . LYS A 1 191 ? 28.346 -3.172 -2.629 1.00 41.78 191 LYS A C 1
ATOM 1455 O O . LYS A 1 191 ? 29.443 -3.688 -2.835 1.00 41.78 191 LYS A O 1
ATOM 1460 N N . LYS A 1 192 ? 27.622 -3.436 -1.548 1.00 43.41 192 LYS A N 1
ATOM 1461 C CA . LYS A 1 192 ? 27.905 -4.425 -0.497 1.00 43.41 192 LYS A CA 1
ATOM 1462 C C . LYS A 1 192 ? 26.726 -5.403 -0.435 1.00 43.41 192 LYS A C 1
ATOM 1464 O O . LYS A 1 192 ? 25.687 -5.075 -1.001 1.00 43.41 192 LYS A O 1
ATOM 1469 N N . PRO A 1 193 ? 26.872 -6.596 0.176 1.00 43.91 193 PRO A N 1
ATOM 1470 C CA . PRO A 1 193 ? 25.782 -7.567 0.231 1.00 43.91 193 PRO A CA 1
ATOM 1471 C C . PRO A 1 193 ? 24.580 -6.906 0.903 1.00 43.91 193 PRO A C 1
ATOM 1473 O O . PRO A 1 193 ? 24.667 -6.485 2.058 1.00 43.91 193 PRO A O 1
ATOM 1476 N N . GLY A 1 194 ? 23.537 -6.728 0.105 1.00 53.41 194 GLY A N 1
ATOM 1477 C CA . GLY A 1 194 ? 22.309 -6.044 0.455 1.00 53.41 194 GLY A CA 1
ATOM 1478 C C . GLY A 1 194 ? 21.154 -7.027 0.537 1.00 53.41 194 GLY A C 1
ATOM 1479 O O . GLY A 1 194 ? 21.304 -8.213 0.237 1.00 53.41 194 GLY A O 1
ATOM 1480 N N . LEU A 1 195 ? 20.017 -6.512 0.962 1.00 58.75 195 LEU A N 1
ATOM 1481 C CA . LEU A 1 195 ? 18.759 -7.228 1.041 1.00 58.75 195 LEU A CA 1
ATOM 1482 C C . LEU A 1 195 ? 18.201 -7.490 -0.353 1.00 58.75 195 LEU A C 1
ATOM 1484 O O . LEU A 1 195 ? 18.376 -6.682 -1.270 1.00 58.75 195 LEU A O 1
ATOM 1488 N N . ASN A 1 196 ? 17.497 -8.609 -0.497 1.00 62.91 196 ASN A N 1
ATOM 1489 C CA . ASN A 1 196 ? 16.607 -8.805 -1.630 1.00 62.91 196 ASN A CA 1
ATOM 1490 C C . ASN A 1 196 ? 15.238 -8.215 -1.273 1.00 62.91 196 ASN A C 1
ATOM 1492 O O . ASN A 1 196 ? 14.568 -8.721 -0.380 1.00 62.91 196 ASN A O 1
ATOM 1496 N N . LEU A 1 197 ? 14.856 -7.132 -1.948 1.00 61.38 197 LEU A N 1
ATOM 1497 C CA . LEU A 1 197 ? 13.659 -6.339 -1.647 1.00 61.38 197 LEU A CA 1
ATOM 1498 C C . LEU A 1 197 ? 12.591 -6.434 -2.749 1.00 61.38 197 LEU A C 1
ATOM 1500 O O . LEU A 1 197 ? 11.611 -5.688 -2.744 1.00 61.38 197 LEU A O 1
ATOM 1504 N N . GLY A 1 198 ? 12.746 -7.382 -3.682 1.00 54.31 198 GLY A N 1
ATOM 1505 C CA . GLY A 1 198 ? 11.912 -7.486 -4.883 1.00 54.31 198 GLY A CA 1
ATOM 1506 C C . GLY A 1 198 ? 10.406 -7.598 -4.620 1.00 54.31 198 GLY A C 1
ATOM 1507 O O . GLY A 1 198 ? 9.628 -7.115 -5.430 1.00 54.31 198 GLY A O 1
ATOM 1508 N N . LYS A 1 199 ? 9.992 -8.173 -3.482 1.00 49.44 199 LYS A N 1
ATOM 1509 C CA . LYS A 1 199 ? 8.577 -8.272 -3.072 1.00 49.44 199 LYS A CA 1
ATOM 1510 C C . LYS A 1 199 ? 8.096 -7.114 -2.192 1.00 49.44 199 LYS A C 1
ATOM 1512 O O . LYS A 1 199 ? 6.900 -6.889 -2.086 1.00 49.44 199 LYS A O 1
ATOM 1517 N N . LEU A 1 200 ? 9.006 -6.380 -1.551 1.00 54.38 200 LEU A N 1
ATOM 1518 C CA . LEU A 1 200 ? 8.651 -5.390 -0.530 1.00 54.38 200 LEU A CA 1
ATOM 1519 C C . LEU A 1 200 ? 8.167 -4.074 -1.124 1.00 54.38 200 LEU A C 1
ATOM 1521 O O . LEU A 1 200 ? 7.241 -3.466 -0.599 1.00 54.38 200 LEU A O 1
ATOM 1525 N N . SER A 1 201 ? 8.811 -3.621 -2.199 1.00 54.16 201 SER A N 1
ATOM 1526 C CA . SER A 1 201 ? 8.585 -2.275 -2.737 1.00 54.16 201 SER A CA 1
ATOM 1527 C C . SER A 1 201 ? 7.151 -2.052 -3.234 1.00 54.16 201 SER A C 1
ATOM 1529 O O . SER A 1 201 ? 6.577 -1.003 -2.953 1.00 54.16 201 SER A O 1
ATOM 1531 N N . ALA A 1 202 ? 6.551 -3.042 -3.900 1.00 51.62 202 ALA A N 1
ATOM 1532 C CA . ALA A 1 202 ? 5.180 -2.960 -4.400 1.00 51.62 202 ALA A CA 1
ATOM 1533 C C . ALA A 1 202 ? 4.150 -3.003 -3.256 1.00 51.62 202 ALA A C 1
ATOM 1535 O O . ALA A 1 202 ? 3.282 -2.137 -3.157 1.00 51.62 202 ALA A O 1
ATOM 1536 N N . VAL A 1 203 ? 4.286 -3.960 -2.333 1.00 51.06 203 VAL A N 1
ATOM 1537 C CA . VAL A 1 203 ? 3.311 -4.165 -1.249 1.00 51.06 203 VAL A CA 1
ATOM 1538 C C . VAL A 1 203 ? 3.384 -3.045 -0.199 1.00 51.06 203 VAL A C 1
ATOM 1540 O O . VAL A 1 203 ? 2.352 -2.555 0.261 1.00 51.06 203 VAL A O 1
ATOM 1543 N N . ALA A 1 204 ? 4.585 -2.548 0.118 1.00 51.50 204 ALA A N 1
ATOM 1544 C CA . ALA A 1 204 ? 4.770 -1.424 1.038 1.00 51.50 204 ALA A CA 1
ATOM 1545 C C . ALA A 1 204 ? 4.126 -0.125 0.523 1.00 51.50 204 ALA A C 1
ATOM 1547 O O . ALA A 1 204 ? 3.575 0.645 1.304 1.00 51.50 204 ALA A O 1
ATOM 1548 N N . GLN A 1 205 ? 4.149 0.125 -0.791 1.00 51.81 205 GLN A N 1
ATOM 1549 C CA . GLN A 1 205 ? 3.493 1.300 -1.377 1.00 51.81 205 GLN A CA 1
ATOM 1550 C C . GLN A 1 205 ? 1.962 1.208 -1.333 1.00 51.81 205 GLN A C 1
ATOM 1552 O O . GLN A 1 205 ? 1.293 2.237 -1.214 1.00 51.81 205 GLN A O 1
ATOM 1557 N N . ILE A 1 206 ? 1.410 -0.008 -1.405 1.00 50.62 206 ILE A N 1
ATOM 1558 C CA . ILE A 1 206 ? -0.031 -0.267 -1.295 1.00 50.62 206 ILE A CA 1
ATOM 1559 C C . ILE A 1 206 ? -0.509 -0.036 0.145 1.00 50.62 206 ILE A C 1
ATOM 1561 O O . ILE A 1 206 ? -1.489 0.674 0.346 1.00 50.62 206 ILE A O 1
ATOM 1565 N N . ALA A 1 207 ? 0.210 -0.559 1.143 1.00 46.72 207 ALA A N 1
ATOM 1566 C CA . ALA A 1 207 ? -0.177 -0.474 2.557 1.00 46.72 207 ALA A CA 1
ATOM 1567 C C . ALA A 1 207 ? -0.006 0.925 3.190 1.00 46.72 207 ALA A C 1
ATOM 1569 O O . ALA A 1 207 ? -0.525 1.181 4.280 1.00 46.72 207 ALA A O 1
ATOM 1570 N N . VAL A 1 208 ? 0.739 1.827 2.537 1.00 48.84 208 VAL A N 1
ATOM 1571 C CA . VAL A 1 208 ? 1.057 3.174 3.051 1.00 48.84 208 VAL A CA 1
ATOM 1572 C C . VAL A 1 208 ? 0.252 4.284 2.367 1.00 48.84 208 VAL A C 1
ATOM 1574 O O . VAL A 1 208 ? 0.169 5.380 2.914 1.00 48.84 208 VAL A O 1
ATOM 1577 N N . LYS A 1 209 ? -0.383 4.056 1.206 1.00 48.28 209 LYS A N 1
ATOM 1578 C CA . LYS A 1 209 ? -1.214 5.095 0.569 1.00 48.28 209 LYS A CA 1
ATOM 1579 C C . LYS A 1 209 ? -2.534 5.249 1.345 1.00 48.28 209 LYS A C 1
ATOM 1581 O O . LYS A 1 209 ? -3.383 4.366 1.244 1.00 48.28 209 LYS A O 1
ATOM 1586 N N . PRO A 1 210 ? -2.770 6.366 2.064 1.00 45.56 210 PRO A N 1
ATOM 1587 C CA . PRO A 1 210 ? -4.089 6.617 2.619 1.00 45.56 210 PRO A CA 1
ATOM 1588 C C . PRO A 1 210 ? -5.069 6.784 1.455 1.00 45.56 210 PRO A C 1
ATOM 1590 O O . PRO A 1 210 ? -4.765 7.482 0.477 1.00 45.56 210 PRO A O 1
ATOM 1593 N N . VAL A 1 211 ? -6.239 6.148 1.547 1.00 50.19 211 VAL A N 1
ATOM 1594 C CA . VAL A 1 211 ? -7.337 6.391 0.607 1.00 50.19 211 VAL A CA 1
ATOM 1595 C C . VAL A 1 211 ? -7.653 7.882 0.675 1.00 50.19 211 VAL A C 1
ATOM 1597 O O . VAL A 1 211 ? -8.112 8.393 1.694 1.00 50.19 211 VAL A O 1
ATOM 1600 N N . GLN A 1 212 ? -7.324 8.614 -0.391 1.00 54.34 212 GLN A N 1
ATOM 1601 C CA . GLN A 1 212 ? -7.586 10.048 -0.432 1.00 54.34 212 GLN A CA 1
ATOM 1602 C C . GLN A 1 212 ? -9.105 10.256 -0.427 1.00 54.34 212 GLN A C 1
ATOM 1604 O O . GLN A 1 212 ? -9.790 9.637 -1.247 1.00 54.34 212 GLN A O 1
ATOM 1609 N N . PRO A 1 213 ? -9.644 11.112 0.461 1.00 59.84 213 PRO A N 1
ATOM 1610 C CA . PRO A 1 213 ? -11.065 11.413 0.452 1.00 59.84 213 PRO A CA 1
ATOM 1611 C C . PRO A 1 213 ? -11.446 12.056 -0.885 1.00 59.84 213 PRO A C 1
ATOM 1613 O O . PRO A 1 213 ? -10.656 12.777 -1.497 1.00 59.84 213 PRO A O 1
ATOM 1616 N N . ALA A 1 214 ? -12.663 11.783 -1.350 1.00 75.44 214 ALA A N 1
ATOM 1617 C CA . ALA A 1 214 ? -13.172 12.380 -2.576 1.00 75.44 214 ALA A CA 1
ATOM 1618 C C . ALA A 1 214 ? -13.300 13.903 -2.423 1.00 75.44 214 ALA A C 1
ATOM 1620 O O . ALA A 1 214 ? -13.828 14.388 -1.422 1.00 75.44 214 ALA A O 1
ATOM 1621 N N . ASP A 1 215 ? -12.895 14.650 -3.449 1.00 76.12 215 ASP A N 1
ATOM 1622 C CA . ASP A 1 215 ? -13.121 16.096 -3.509 1.00 76.12 215 ASP A CA 1
ATOM 1623 C C . ASP A 1 215 ? -14.607 16.410 -3.760 1.00 76.12 215 ASP A C 1
ATOM 1625 O O . ASP A 1 215 ? -15.122 17.433 -3.306 1.00 76.12 215 ASP A O 1
ATOM 1629 N N . ALA A 1 216 ? -15.296 15.549 -4.521 1.00 87.12 216 ALA A N 1
ATOM 1630 C CA . ALA A 1 216 ? -16.713 15.686 -4.852 1.00 87.12 216 ALA A CA 1
ATOM 1631 C C . ALA A 1 216 ? -17.326 14.374 -5.373 1.00 87.12 216 ALA A C 1
ATOM 1633 O O . ALA A 1 216 ? -16.617 13.477 -5.827 1.00 87.12 216 ALA A O 1
ATOM 1634 N N . GLU A 1 217 ? -18.661 14.309 -5.414 1.00 91.56 217 GLU A N 1
ATOM 1635 C CA . GLU A 1 217 ? -19.395 13.346 -6.242 1.00 91.56 217 GLU A CA 1
ATOM 1636 C C . GLU A 1 217 ? -19.810 13.980 -7.572 1.00 91.56 217 GLU A C 1
ATOM 1638 O O . GLU A 1 217 ? -20.551 14.968 -7.606 1.00 91.56 217 GLU A O 1
ATOM 1643 N N . ILE A 1 218 ? -19.366 13.392 -8.680 1.00 93.25 218 ILE A N 1
ATOM 1644 C CA . ILE A 1 218 ? -19.629 13.896 -10.030 1.00 93.25 218 ILE A CA 1
ATOM 1645 C C . ILE A 1 218 ? -20.512 12.917 -10.798 1.00 93.25 218 ILE A C 1
ATOM 1647 O O . ILE A 1 218 ? -20.355 11.702 -10.712 1.00 93.25 218 ILE A O 1
ATOM 1651 N N . GLU A 1 219 ? -21.456 13.459 -11.568 1.00 95.00 219 GLU A N 1
ATOM 1652 C CA . GLU A 1 219 ? -22.282 12.676 -12.486 1.00 95.00 219 GLU A CA 1
ATOM 1653 C C . GLU A 1 219 ? -21.414 12.001 -13.548 1.00 95.00 219 GLU A C 1
ATOM 1655 O O . GLU A 1 219 ? -20.645 12.673 -14.240 1.00 95.00 219 GLU A O 1
ATOM 1660 N N . LEU A 1 220 ? -21.587 10.691 -13.736 1.00 92.75 220 LEU A N 1
ATOM 1661 C CA . LEU A 1 220 ? -20.832 9.916 -14.727 1.00 92.75 220 LEU A CA 1
ATOM 1662 C C . LEU A 1 220 ? -20.944 10.504 -16.135 1.00 92.75 220 LEU A C 1
ATOM 1664 O O . LEU A 1 220 ? -19.973 10.485 -16.879 1.00 92.75 220 LEU A O 1
ATOM 1668 N N . ALA A 1 221 ? -22.091 11.097 -16.478 1.00 92.88 221 ALA A N 1
ATOM 1669 C CA . ALA A 1 221 ? -22.319 11.752 -17.766 1.00 92.88 221 ALA A CA 1
ATOM 1670 C C . ALA A 1 221 ? -21.392 12.957 -18.031 1.00 92.88 221 ALA A C 1
ATOM 1672 O O . ALA A 1 221 ? -21.233 13.371 -19.179 1.00 92.88 221 ALA A O 1
ATOM 1673 N N . ARG A 1 222 ? -20.785 13.535 -16.986 1.00 94.75 222 ARG A N 1
ATOM 1674 C CA . ARG A 1 222 ? -19.806 14.627 -17.097 1.00 94.75 222 ARG A CA 1
ATOM 1675 C C . ARG A 1 222 ? -18.367 14.124 -17.201 1.00 94.75 222 ARG A C 1
ATOM 1677 O O . ARG A 1 222 ? -17.486 14.934 -17.491 1.00 94.75 222 ARG A O 1
ATOM 1684 N N . ILE A 1 223 ? -18.131 12.834 -16.962 1.00 94.62 223 ILE A N 1
ATOM 1685 C CA . ILE A 1 223 ? -16.817 12.198 -17.044 1.00 94.62 223 ILE A CA 1
ATOM 1686 C C . ILE A 1 223 ? -16.680 11.522 -18.412 1.00 94.62 223 ILE A C 1
ATOM 1688 O O . ILE A 1 223 ? -17.611 10.885 -18.896 1.00 94.62 223 ILE A O 1
ATOM 1692 N N . TYR A 1 224 ? -15.520 11.649 -19.050 1.00 93.06 224 TYR A N 1
ATOM 1693 C CA . TYR A 1 224 ? -15.209 10.932 -20.283 1.00 93.06 224 TYR A CA 1
ATOM 1694 C C . TYR A 1 224 ? -13.819 10.303 -20.235 1.00 93.06 224 TYR A C 1
ATOM 1696 O O . TYR A 1 224 ? -12.926 10.754 -19.515 1.00 93.06 224 TYR A O 1
ATOM 1704 N N . SER A 1 225 ? -13.640 9.257 -21.042 1.00 88.06 225 SER A N 1
ATOM 1705 C CA . SER A 1 225 ? -12.366 8.562 -21.203 1.00 88.06 225 SER A CA 1
ATOM 1706 C C . SER A 1 225 ? -11.732 8.863 -22.554 1.00 88.06 225 SER A C 1
ATOM 1708 O O . SER A 1 225 ? -12.411 8.918 -23.581 1.00 88.06 225 SER A O 1
ATOM 1710 N N . VAL A 1 226 ? -10.415 9.058 -22.540 1.00 82.69 226 VAL A N 1
ATOM 1711 C CA . VAL A 1 226 ? -9.567 9.110 -23.735 1.00 82.69 226 VAL A CA 1
ATOM 1712 C C . VAL A 1 226 ? -8.824 7.784 -23.811 1.00 82.69 226 VAL A C 1
ATOM 1714 O O . VAL A 1 226 ? -8.434 7.241 -22.783 1.00 82.69 226 VAL A O 1
ATOM 1717 N N . LYS A 1 227 ? -8.635 7.254 -25.022 1.00 69.88 227 LYS A N 1
ATOM 1718 C CA . LYS A 1 227 ? -8.000 5.951 -25.260 1.00 69.88 227 LYS A CA 1
ATOM 1719 C C . LYS A 1 227 ? -6.678 5.822 -24.481 1.00 69.88 227 LYS A C 1
ATOM 1721 O O . LYS A 1 227 ? -5.772 6.623 -24.684 1.00 69.88 227 LYS A O 1
ATOM 1726 N N . GLN A 1 228 ? -6.591 4.815 -23.610 1.00 64.81 228 GLN A N 1
ATOM 1727 C CA . GLN A 1 228 ? -5.395 4.474 -22.831 1.00 64.81 228 GLN A CA 1
ATOM 1728 C C . GLN A 1 228 ? -4.726 3.196 -23.369 1.00 64.81 228 GLN A C 1
ATOM 1730 O O . GLN A 1 228 ? -5.313 2.471 -24.178 1.00 64.81 228 GLN A O 1
ATOM 1735 N N . VAL A 1 229 ? -3.487 2.937 -22.929 1.00 58.31 229 VAL A N 1
ATOM 1736 C CA . VAL A 1 229 ? -2.643 1.817 -23.398 1.00 58.31 229 VAL A CA 1
ATOM 1737 C C . VAL A 1 229 ? -3.273 0.461 -23.076 1.00 58.31 229 VAL A C 1
ATOM 1739 O O . VAL A 1 229 ? -3.293 -0.419 -23.938 1.00 58.31 229 VAL A O 1
ATOM 1742 N N . ARG A 1 230 ? -3.861 0.314 -21.879 1.00 60.06 230 ARG A N 1
ATOM 1743 C CA . ARG A 1 230 ? -4.572 -0.902 -21.465 1.00 60.06 230 ARG A CA 1
ATOM 1744 C C . ARG A 1 230 ? -5.885 -1.029 -22.235 1.00 60.06 230 ARG A C 1
ATOM 1746 O O . ARG A 1 230 ? -6.776 -0.187 -22.120 1.00 60.06 230 ARG A O 1
ATOM 1753 N N . LYS A 1 231 ? -6.007 -2.097 -23.027 1.00 59.38 231 LYS A N 1
ATOM 1754 C CA . LYS A 1 231 ? -7.171 -2.338 -23.904 1.00 59.38 231 LYS A CA 1
ATOM 1755 C C . LYS A 1 231 ? -8.138 -3.389 -23.368 1.00 59.38 231 LYS A C 1
ATOM 1757 O O . LYS A 1 231 ? -9.302 -3.383 -23.763 1.00 59.38 231 LYS A O 1
ATOM 1762 N N . THR A 1 232 ? -7.683 -4.261 -22.469 1.00 58.50 232 THR A N 1
ATOM 1763 C CA . THR A 1 232 ? -8.474 -5.392 -21.973 1.00 58.50 232 THR A CA 1
ATOM 1764 C C . THR A 1 232 ? -8.785 -5.209 -20.492 1.00 58.50 232 THR A C 1
ATOM 1766 O O . THR A 1 232 ? -7.897 -5.271 -19.645 1.00 58.50 232 THR A O 1
ATOM 1769 N N . PHE A 1 233 ? -10.063 -5.016 -20.172 1.00 65.00 233 PHE A N 1
ATOM 1770 C CA . PHE A 1 233 ? -10.561 -4.975 -18.799 1.00 65.00 233 PHE A CA 1
ATOM 1771 C C . PHE A 1 233 ? -11.401 -6.231 -18.559 1.00 65.00 233 PHE A C 1
ATOM 1773 O O . PHE A 1 233 ? -12.490 -6.357 -19.112 1.00 65.00 233 PHE A O 1
ATOM 1780 N N . ARG A 1 234 ? -10.864 -7.189 -17.797 1.00 62.75 234 ARG A N 1
ATOM 1781 C CA . ARG A 1 234 ? -11.568 -8.428 -17.424 1.00 62.75 234 ARG A CA 1
ATOM 1782 C C . ARG A 1 234 ? -12.303 -8.235 -16.092 1.00 62.75 234 ARG A C 1
ATOM 1784 O O . ARG A 1 234 ? -11.819 -7.480 -15.247 1.00 62.75 234 ARG A O 1
ATOM 1791 N N . ASN A 1 235 ? -13.417 -8.943 -15.911 1.00 65.94 235 ASN A N 1
ATOM 1792 C CA . ASN A 1 235 ? -14.222 -8.992 -14.681 1.00 65.94 235 ASN A CA 1
ATOM 1793 C C . ASN A 1 235 ? -14.807 -7.628 -14.265 1.00 65.94 235 ASN A C 1
ATOM 1795 O O . ASN A 1 235 ? -14.699 -7.215 -13.111 1.00 65.94 235 ASN A O 1
ATOM 1799 N N . LEU A 1 236 ? -15.395 -6.888 -15.212 1.00 77.56 236 LEU A N 1
ATOM 1800 C CA . LEU A 1 236 ? -16.064 -5.619 -14.892 1.00 77.56 236 LEU A CA 1
ATOM 1801 C C . LEU A 1 236 ? -17.409 -5.846 -14.194 1.00 77.56 236 LEU A C 1
ATOM 1803 O O . LEU A 1 236 ? -17.834 -5.005 -13.410 1.00 77.56 236 LEU A O 1
ATOM 1807 N N . GLU A 1 237 ? -18.060 -6.973 -14.462 1.00 76.50 237 GLU A N 1
ATOM 1808 C CA . GLU A 1 237 ? -19.349 -7.364 -13.898 1.00 76.50 237 GLU A CA 1
ATOM 1809 C C . GLU A 1 237 ? -19.234 -7.676 -12.402 1.00 76.50 237 GLU A C 1
ATOM 1811 O O . GLU A 1 237 ? -20.026 -7.176 -11.614 1.00 76.50 237 GLU A O 1
ATOM 1816 N N . GLU A 1 238 ? -18.201 -8.421 -12.006 1.00 68.06 238 GLU A N 1
ATOM 1817 C CA . GLU A 1 238 ? -17.893 -8.734 -10.603 1.00 68.06 238 GLU A CA 1
ATOM 1818 C C . GLU A 1 238 ? -17.574 -7.458 -9.805 1.00 68.06 238 GLU A C 1
ATOM 1820 O O . GLU A 1 238 ? -18.101 -7.232 -8.717 1.00 68.06 238 GLU A O 1
ATOM 1825 N N . LEU A 1 239 ? -16.783 -6.556 -10.398 1.00 68.31 239 LEU A N 1
ATOM 1826 C CA . LEU A 1 239 ? -16.494 -5.246 -9.814 1.00 68.31 239 LEU A CA 1
ATOM 1827 C C . LEU A 1 239 ? -17.751 -4.359 -9.729 1.00 68.31 239 LEU A C 1
ATOM 1829 O O . LEU A 1 239 ? -17.908 -3.573 -8.803 1.00 68.31 239 LEU A O 1
ATOM 1833 N N . ALA A 1 240 ? -18.669 -4.473 -10.687 1.00 73.88 240 ALA A N 1
ATOM 1834 C CA . ALA A 1 240 ? -19.939 -3.759 -10.640 1.00 73.88 240 ALA A CA 1
ATOM 1835 C C . ALA A 1 240 ? -20.892 -4.320 -9.573 1.00 73.88 240 ALA A C 1
ATOM 1837 O O . ALA A 1 240 ? -21.681 -3.567 -9.003 1.00 73.88 240 ALA A O 1
ATOM 1838 N N . GLU A 1 241 ? -20.842 -5.624 -9.291 1.00 71.62 241 GLU A N 1
ATOM 1839 C CA . GLU A 1 241 ? -21.590 -6.230 -8.187 1.00 71.62 241 GLU A CA 1
ATOM 1840 C C . GLU A 1 241 ? -21.094 -5.735 -6.828 1.00 71.62 241 GLU A C 1
ATOM 1842 O O . GLU A 1 241 ? -21.924 -5.392 -5.985 1.00 71.62 241 GLU A O 1
ATOM 1847 N N . SER A 1 242 ? -19.778 -5.583 -6.638 1.00 66.31 242 SER A N 1
ATOM 1848 C CA . SER A 1 242 ? -19.243 -5.022 -5.390 1.00 66.31 242 SER A CA 1
ATOM 1849 C C . SER A 1 242 ? -19.666 -3.562 -5.175 1.00 66.31 242 SER A C 1
ATOM 1851 O O . SER A 1 242 ? -20.036 -3.178 -4.066 1.00 66.31 242 SER A O 1
ATOM 1853 N N . PHE A 1 243 ? -19.747 -2.760 -6.244 1.00 79.44 243 PHE A N 1
ATOM 1854 C CA . PHE A 1 243 ? -20.227 -1.375 -6.157 1.00 79.44 243 PHE A CA 1
ATOM 1855 C C . PHE A 1 243 ? -21.691 -1.254 -5.731 1.00 79.44 243 PHE A C 1
ATOM 1857 O O . PHE A 1 243 ? -22.068 -0.238 -5.150 1.00 79.44 243 PHE A O 1
ATOM 1864 N N . LYS A 1 244 ? -22.536 -2.255 -6.011 1.00 67.81 244 LYS A N 1
ATOM 1865 C CA . LYS A 1 244 ? -23.945 -2.230 -5.578 1.00 67.81 244 LYS A CA 1
ATOM 1866 C C . LYS A 1 244 ? -24.090 -2.347 -4.062 1.00 67.81 244 LYS A C 1
ATOM 1868 O O . LYS A 1 244 ? -25.093 -1.881 -3.530 1.00 67.81 244 LYS A O 1
ATOM 1873 N N . LEU A 1 245 ? -23.125 -2.982 -3.397 1.00 54.25 245 LEU A N 1
ATOM 1874 C CA . LEU A 1 245 ? -23.116 -3.166 -1.948 1.00 54.25 245 LEU A CA 1
ATOM 1875 C C . LEU A 1 245 ? -22.548 -1.927 -1.248 1.00 54.25 245 LEU A C 1
ATOM 1877 O O . LEU A 1 245 ? -23.208 -1.374 -0.371 1.00 54.25 245 LEU A O 1
ATOM 1881 N N . ASN A 1 246 ? -21.375 -1.461 -1.690 1.00 52.47 246 ASN A N 1
ATOM 1882 C CA . ASN A 1 246 ? -20.562 -0.514 -0.914 1.00 52.47 246 ASN A CA 1
ATOM 1883 C C . ASN A 1 246 ? -20.264 0.807 -1.652 1.00 52.47 246 ASN A C 1
ATOM 1885 O O . ASN A 1 246 ? -19.617 1.701 -1.110 1.00 52.47 246 ASN A O 1
ATOM 1889 N N . GLY A 1 247 ? -20.738 0.967 -2.891 1.00 67.69 247 GLY A N 1
ATOM 1890 C CA . GLY A 1 247 ? -20.366 2.095 -3.745 1.00 67.69 247 GLY A CA 1
ATOM 1891 C C . GLY A 1 247 ? -18.913 2.014 -4.225 1.00 67.69 247 GLY A C 1
ATOM 1892 O O . GLY A 1 247 ? -18.287 0.956 -4.224 1.00 67.69 247 GLY A O 1
ATOM 1893 N N . ILE A 1 248 ? -18.372 3.140 -4.690 1.00 73.25 248 ILE A N 1
ATOM 1894 C CA . ILE A 1 248 ? -16.956 3.247 -5.063 1.00 73.25 248 ILE A CA 1
ATOM 1895 C C . ILE A 1 248 ? -16.210 3.862 -3.881 1.00 73.25 248 ILE A C 1
ATOM 1897 O O . ILE A 1 248 ? -16.405 5.033 -3.582 1.00 73.25 248 ILE A O 1
ATOM 1901 N N . ILE A 1 249 ? -15.359 3.081 -3.224 1.00 62.44 249 ILE A N 1
ATOM 1902 C CA . ILE A 1 249 ? -14.646 3.504 -2.007 1.00 62.44 249 ILE A CA 1
ATOM 1903 C C . ILE A 1 249 ? -13.434 4.359 -2.364 1.00 62.44 249 ILE A C 1
ATOM 1905 O O . ILE A 1 249 ? -13.268 5.466 -1.864 1.00 62.44 249 ILE A O 1
ATOM 1909 N N . GLU A 1 250 ? -12.597 3.857 -3.274 1.00 65.75 250 GLU A N 1
ATOM 1910 C CA . GLU A 1 250 ? -11.453 4.603 -3.782 1.00 65.75 250 GLU A CA 1
ATOM 1911 C C . GLU A 1 250 ? -11.945 5.558 -4.889 1.00 65.75 250 GLU A C 1
ATOM 1913 O O . GLU A 1 250 ? -12.440 5.077 -5.920 1.00 65.75 250 GLU A O 1
ATOM 1918 N N . PRO A 1 251 ? -11.818 6.889 -4.741 1.00 80.94 251 PRO A N 1
ATOM 1919 C CA . PRO A 1 251 ? -12.324 7.836 -5.733 1.00 80.94 251 PRO A CA 1
ATOM 1920 C C . PRO A 1 251 ? -11.599 7.735 -7.081 1.00 80.94 251 PRO A C 1
ATOM 1922 O O . PRO A 1 251 ? -10.418 7.385 -7.154 1.00 80.94 251 PRO A O 1
ATOM 1925 N N . LEU A 1 252 ? -12.286 8.088 -8.168 1.00 89.12 252 LEU A N 1
ATOM 1926 C CA . LEU A 1 252 ? -11.652 8.243 -9.483 1.00 89.12 252 LEU A CA 1
ATOM 1927 C C . LEU A 1 252 ? -10.790 9.506 -9.502 1.00 89.12 252 LEU A C 1
ATOM 1929 O O . LEU A 1 252 ? -11.214 10.531 -8.980 1.00 89.12 252 LEU A O 1
ATOM 1933 N N . VAL A 1 253 ? -9.641 9.507 -10.176 1.00 87.69 253 VAL A N 1
ATOM 1934 C CA . VAL A 1 253 ? -8.899 10.765 -10.385 1.00 87.69 253 VAL A CA 1
ATOM 1935 C C . VAL A 1 253 ? -9.252 11.321 -11.750 1.00 87.69 253 VAL A C 1
ATOM 1937 O O . VAL A 1 253 ? -9.042 10.657 -12.767 1.00 87.69 253 VAL A O 1
ATOM 1940 N N . VAL A 1 254 ? -9.756 12.550 -11.778 1.00 93.88 254 VAL A N 1
ATOM 1941 C CA . VAL A 1 254 ? -10.187 13.223 -13.002 1.00 93.88 254 VAL A CA 1
ATOM 1942 C C . VAL A 1 254 ? -9.473 14.558 -13.196 1.00 93.88 254 VAL A C 1
ATOM 1944 O O . VAL A 1 254 ? -9.085 15.221 -12.237 1.00 93.88 254 VAL A O 1
ATOM 1947 N N . HIS A 1 255 ? -9.313 14.968 -14.449 1.00 93.81 255 HIS A N 1
ATOM 1948 C CA . HIS A 1 255 ? -8.877 16.300 -14.835 1.00 93.81 255 HIS A CA 1
ATOM 1949 C C . HIS A 1 255 ? -10.091 17.161 -15.191 1.00 93.81 255 HIS A C 1
ATOM 1951 O O . HIS A 1 255 ? -10.916 16.732 -15.993 1.00 93.81 255 HIS A O 1
ATOM 1957 N N . GLU A 1 256 ? -10.209 18.356 -14.613 1.00 94.69 256 GLU A N 1
ATOM 1958 C CA . GLU A 1 256 ? -11.229 19.336 -15.008 1.00 94.69 256 GLU A CA 1
ATOM 1959 C C . GLU A 1 256 ? -10.797 20.087 -16.273 1.00 94.69 256 GLU A C 1
ATOM 1961 O O . GLU A 1 256 ? -9.787 20.794 -16.267 1.00 94.69 256 GLU A O 1
ATOM 1966 N N . GLU A 1 257 ? -11.588 19.947 -17.334 1.00 92.19 257 GLU A N 1
ATOM 1967 C CA . GLU A 1 257 ? -11.387 20.606 -18.624 1.00 92.19 257 GLU A CA 1
ATOM 1968 C C . GLU A 1 257 ? -12.028 22.001 -18.646 1.00 92.19 257 GLU A C 1
ATOM 1970 O O . GLU A 1 257 ? -12.945 22.315 -17.882 1.00 92.19 257 GLU A O 1
ATOM 1975 N N . ALA A 1 258 ? -11.588 22.851 -19.578 1.00 88.56 258 ALA A N 1
ATOM 1976 C CA . ALA A 1 258 ? -12.075 24.230 -19.692 1.00 88.56 258 ALA A CA 1
ATOM 1977 C C . ALA A 1 258 ? -13.584 24.341 -20.003 1.00 88.56 258 ALA A C 1
ATOM 1979 O O . ALA A 1 258 ? -14.195 25.372 -19.726 1.00 88.56 258 ALA A O 1
ATOM 1980 N N . ASP A 1 259 ? -14.185 23.295 -20.576 1.00 89.69 259 ASP A N 1
ATOM 1981 C CA . ASP A 1 259 ? -15.616 23.223 -20.892 1.00 89.69 259 ASP A CA 1
ATOM 1982 C C . ASP A 1 259 ? -16.481 22.710 -19.720 1.00 89.69 259 ASP A C 1
ATOM 1984 O O . ASP A 1 259 ? -17.699 22.581 -19.858 1.00 89.69 259 ASP A O 1
ATOM 1988 N N . GLY A 1 260 ? -15.871 22.431 -18.561 1.00 87.38 260 GLY A N 1
ATOM 1989 C CA . GLY A 1 260 ? -16.551 21.949 -17.359 1.00 87.38 260 GLY A CA 1
ATOM 1990 C C . GLY A 1 260 ? -16.854 20.447 -17.357 1.00 87.38 260 GLY A C 1
ATOM 1991 O O . GLY A 1 260 ? -17.582 19.977 -16.468 1.00 87.38 260 GLY A O 1
ATOM 1992 N N . ARG A 1 261 ? -16.331 19.689 -18.330 1.00 94.19 261 ARG A N 1
ATOM 1993 C CA . ARG A 1 261 ? -16.291 18.220 -18.292 1.00 94.19 261 ARG A CA 1
ATOM 1994 C C . ARG A 1 261 ? -15.040 17.725 -17.573 1.00 94.19 261 ARG A C 1
ATOM 1996 O O . ARG A 1 261 ? -14.103 18.474 -17.311 1.00 94.19 261 ARG A O 1
ATOM 2003 N N . TYR A 1 262 ? -15.048 16.438 -17.251 1.00 95.31 262 TYR A N 1
ATOM 2004 C CA . TYR A 1 262 ? -13.974 15.785 -16.522 1.00 95.31 262 TYR A CA 1
ATOM 2005 C C . TYR A 1 262 ? -13.379 14.649 -17.346 1.00 95.31 262 TYR A C 1
ATOM 2007 O O . TYR A 1 262 ? -14.087 13.734 -17.760 1.00 95.31 262 TYR A O 1
ATOM 2015 N N . ARG A 1 263 ? -12.069 14.671 -17.566 1.00 93.50 263 ARG A N 1
ATOM 2016 C CA . ARG A 1 263 ? -11.348 13.567 -18.201 1.00 93.50 263 ARG A CA 1
ATOM 2017 C C . ARG A 1 263 ? -10.839 12.606 -17.139 1.00 93.50 263 ARG A C 1
ATOM 2019 O O . ARG A 1 263 ? -10.138 13.024 -16.224 1.00 93.50 263 ARG A O 1
ATOM 2026 N N . ILE A 1 264 ? -11.126 11.317 -17.268 1.00 92.12 264 ILE A N 1
ATOM 2027 C CA . ILE A 1 264 ? -10.545 10.299 -16.383 1.00 92.12 264 ILE A CA 1
ATOM 2028 C C . ILE A 1 264 ? -9.019 10.222 -16.564 1.00 92.12 264 ILE A C 1
ATOM 2030 O O . ILE A 1 264 ? -8.495 10.156 -17.681 1.00 92.12 264 ILE A O 1
ATOM 2034 N N . ILE A 1 265 ? -8.298 10.253 -15.445 1.00 87.19 265 ILE A N 1
ATOM 2035 C CA . ILE A 1 265 ? -6.849 10.044 -15.382 1.00 87.19 265 ILE A CA 1
ATOM 2036 C C . ILE A 1 265 ? -6.586 8.642 -14.828 1.00 87.19 265 ILE A C 1
ATOM 2038 O O . ILE A 1 265 ? -5.931 7.843 -15.488 1.00 87.19 265 ILE A O 1
ATOM 2042 N N . VAL A 1 266 ? -7.147 8.328 -13.658 1.00 82.44 266 VAL A N 1
ATOM 2043 C CA . VAL A 1 266 ? -6.920 7.078 -12.914 1.00 82.44 266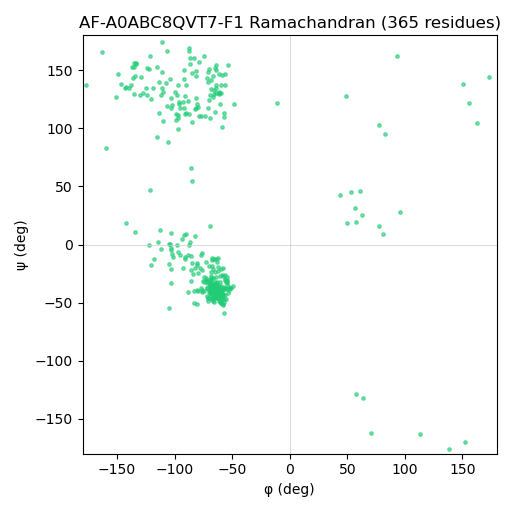 VAL A CA 1
ATOM 2044 C C . VAL A 1 266 ? -8.253 6.437 -12.538 1.00 82.44 266 VAL A C 1
ATOM 2046 O O . VAL A 1 266 ? -9.201 7.140 -12.190 1.00 82.44 266 VAL A O 1
ATOM 2049 N N . GLY A 1 267 ? -8.307 5.101 -12.551 1.00 82.00 267 GLY A N 1
ATOM 2050 C CA . GLY A 1 267 ? -9.494 4.341 -12.149 1.00 82.00 267 GLY A CA 1
ATOM 2051 C C . GLY A 1 267 ? -10.401 3.932 -13.312 1.00 82.00 267 GLY A C 1
ATOM 2052 O O . GLY A 1 267 ? -11.598 3.744 -13.120 1.00 82.00 267 GLY A O 1
ATOM 2053 N N . GLU A 1 268 ? -9.850 3.750 -14.515 1.00 85.19 268 GLU A N 1
ATOM 2054 C CA . GLU A 1 268 ? -10.601 3.408 -15.736 1.00 85.19 268 GLU A CA 1
ATOM 2055 C C . GLU A 1 268 ? -11.506 2.166 -15.567 1.00 85.19 268 GLU A C 1
ATOM 2057 O O . GLU A 1 268 ? -12.641 2.153 -16.041 1.00 85.19 268 GLU A O 1
ATOM 2062 N N . ARG A 1 269 ? -11.058 1.143 -14.822 1.00 85.25 269 ARG A N 1
ATOM 2063 C CA . ARG A 1 269 ? -11.876 -0.042 -14.484 1.00 85.25 269 ARG A CA 1
ATOM 2064 C C . ARG A 1 269 ? -13.111 0.316 -13.655 1.00 85.25 269 ARG A C 1
ATOM 2066 O O . ARG A 1 269 ? -14.207 -0.137 -13.971 1.00 85.25 269 ARG A O 1
ATOM 2073 N N . ARG A 1 270 ? -12.937 1.154 -12.625 1.00 87.12 270 ARG A N 1
ATOM 2074 C CA . ARG A 1 270 ? -14.021 1.638 -11.755 1.00 87.12 270 ARG A CA 1
ATOM 2075 C C . ARG A 1 270 ? -14.998 2.504 -12.549 1.00 87.12 270 ARG A C 1
ATOM 2077 O O . ARG A 1 270 ? -16.200 2.274 -12.492 1.00 87.12 270 ARG A O 1
ATOM 2084 N N . TYR A 1 271 ? -14.479 3.414 -13.375 1.00 90.69 271 TYR A N 1
ATOM 2085 C CA . TYR A 1 271 ? -15.285 4.225 -14.288 1.00 90.69 271 TYR A CA 1
ATOM 2086 C C . TYR A 1 271 ? -16.150 3.363 -15.227 1.00 90.69 271 TYR A C 1
ATOM 2088 O O . TYR A 1 271 ? -17.332 3.647 -15.399 1.00 90.69 271 TYR A O 1
ATOM 2096 N N . ARG A 1 272 ? -15.598 2.281 -15.794 1.00 88.94 272 ARG A N 1
ATOM 2097 C CA . ARG A 1 272 ? -16.330 1.378 -16.703 1.00 88.94 272 ARG A CA 1
ATOM 2098 C C . ARG A 1 272 ? -17.333 0.462 -16.006 1.00 88.94 272 ARG A C 1
ATOM 2100 O O . ARG A 1 272 ? -18.354 0.141 -16.606 1.00 88.94 272 ARG A O 1
ATOM 2107 N N . ALA A 1 273 ? -17.057 0.043 -14.774 1.00 86.31 273 ALA A N 1
ATOM 2108 C CA . ALA A 1 273 ? -17.962 -0.797 -13.991 1.00 86.31 273 ALA A CA 1
ATOM 2109 C C . ALA A 1 273 ? -19.105 0.005 -13.332 1.00 86.31 273 ALA A C 1
ATOM 2111 O O . ALA A 1 273 ? -20.186 -0.537 -13.112 1.00 86.31 273 ALA A O 1
ATOM 2112 N N . ALA A 1 274 ? -18.927 1.309 -13.083 1.00 89.62 274 ALA A N 1
ATOM 2113 C CA . ALA A 1 274 ? -19.929 2.143 -12.413 1.00 89.62 274 ALA A CA 1
ATOM 2114 C C . ALA A 1 274 ? -21.312 2.180 -13.114 1.00 89.62 274 ALA A C 1
ATOM 2116 O O . ALA A 1 274 ? -22.321 2.013 -12.425 1.00 89.62 274 ALA A O 1
ATOM 2117 N N . PRO A 1 275 ? -21.413 2.299 -14.457 1.00 90.12 275 PRO A N 1
ATOM 2118 C CA . PRO A 1 275 ? -22.696 2.198 -15.155 1.00 90.12 275 PRO A CA 1
ATOM 2119 C C . PRO A 1 275 ? -23.351 0.816 -15.035 1.00 90.12 275 PRO A C 1
ATOM 2121 O O . PRO A 1 275 ? -24.572 0.728 -14.938 1.00 90.12 275 PRO A O 1
ATOM 2124 N N . LEU A 1 276 ? -22.556 -0.263 -15.014 1.00 89.50 276 LEU A N 1
ATOM 2125 C CA . LEU A 1 276 ? -23.055 -1.639 -14.855 1.00 89.50 276 LEU A CA 1
ATOM 2126 C C . LEU A 1 276 ? -23.639 -1.866 -13.450 1.00 89.50 276 LEU A C 1
ATOM 2128 O O . LEU A 1 276 ? -24.578 -2.645 -13.273 1.00 89.50 276 LEU A O 1
ATOM 2132 N N . ALA A 1 277 ? -23.113 -1.142 -12.461 1.00 83.94 277 ALA A N 1
ATOM 2133 C CA . ALA A 1 277 ? -23.625 -1.108 -11.097 1.00 83.94 277 ALA A CA 1
ATOM 2134 C C . ALA A 1 277 ? -24.887 -0.236 -10.941 1.00 83.94 277 ALA A C 1
ATOM 2136 O O . ALA A 1 277 ? -25.525 -0.268 -9.892 1.00 83.94 277 ALA A O 1
ATOM 2137 N N . GLY A 1 278 ? -25.274 0.524 -11.974 1.00 88.88 278 GLY A N 1
ATOM 2138 C CA . GLY A 1 278 ? -26.402 1.457 -11.927 1.00 88.88 278 GLY A CA 1
ATOM 2139 C C . GLY A 1 278 ? -26.095 2.770 -11.202 1.00 88.88 278 GLY A C 1
ATOM 2140 O O . GLY A 1 278 ? -27.021 3.496 -10.840 1.00 88.88 278 GLY A O 1
ATOM 2141 N N . LEU A 1 279 ? -24.816 3.090 -10.983 1.00 87.75 279 LEU A N 1
ATOM 2142 C CA . LEU A 1 279 ? -24.419 4.356 -10.375 1.00 87.75 279 LEU A CA 1
ATOM 2143 C C . LEU A 1 279 ? -24.662 5.509 -11.355 1.00 87.75 279 LEU A C 1
ATOM 2145 O O . LEU A 1 279 ? -24.412 5.392 -12.552 1.00 87.75 279 LEU A O 1
ATOM 2149 N N . VAL A 1 280 ? -25.145 6.638 -10.834 1.00 92.56 280 VAL A N 1
ATOM 2150 C CA . VAL A 1 280 ? -25.332 7.889 -11.598 1.00 92.56 280 VAL A CA 1
ATOM 2151 C C . VAL A 1 280 ? -24.225 8.891 -11.277 1.00 92.56 280 VAL A C 1
ATOM 2153 O O . VAL A 1 280 ? -23.792 9.650 -12.146 1.00 92.56 280 VAL A O 1
ATOM 2156 N N . LYS A 1 281 ? -23.748 8.872 -10.031 1.00 92.00 281 LYS A N 1
ATOM 2157 C CA . LYS A 1 281 ? -22.654 9.697 -9.526 1.00 92.00 281 LYS A CA 1
ATOM 2158 C C . LYS A 1 281 ? -21.555 8.812 -8.970 1.00 92.00 281 LYS A C 1
ATOM 2160 O O . LYS A 1 281 ? -21.825 7.702 -8.519 1.00 92.00 281 LYS A O 1
ATOM 2165 N N . VAL A 1 282 ? -20.332 9.316 -9.029 1.00 90.94 282 VAL A N 1
ATOM 2166 C CA . VAL A 1 282 ? -19.143 8.632 -8.528 1.00 90.94 282 VAL A CA 1
ATOM 2167 C C . VAL A 1 282 ? -18.263 9.611 -7.751 1.00 90.94 282 VAL A C 1
ATOM 2169 O O . VAL A 1 282 ? -18.170 10.779 -8.146 1.00 90.94 282 VAL A O 1
ATOM 2172 N N . PRO A 1 283 ? -17.621 9.167 -6.661 1.00 90.38 283 PRO A N 1
ATOM 2173 C CA . PRO A 1 283 ? -16.655 9.974 -5.936 1.00 90.38 283 PRO A CA 1
ATOM 2174 C C . PRO A 1 283 ? -15.401 10.179 -6.783 1.00 90.38 283 PRO A C 1
ATOM 2176 O O . PRO A 1 283 ? -14.874 9.233 -7.379 1.00 90.38 283 PRO A O 1
ATOM 2179 N N . VAL A 1 284 ? -14.918 11.420 -6.839 1.00 90.19 284 VAL A N 1
ATOM 2180 C CA . VAL A 1 284 ? -13.742 11.789 -7.627 1.00 90.19 284 VAL A CA 1
ATOM 2181 C C . VAL A 1 284 ? -12.793 12.722 -6.878 1.00 90.19 284 VAL A C 1
ATOM 2183 O O . VAL A 1 284 ? -13.209 13.521 -6.042 1.00 90.19 284 VAL A O 1
ATOM 2186 N N . ILE A 1 285 ? -11.517 12.658 -7.247 1.00 87.38 285 ILE A N 1
ATOM 2187 C CA . ILE A 1 285 ? -10.464 13.624 -6.926 1.00 87.38 285 ILE A CA 1
ATOM 2188 C C . ILE A 1 285 ? -10.216 14.467 -8.179 1.00 87.38 285 ILE A C 1
ATOM 2190 O O . ILE A 1 285 ? -9.958 13.925 -9.257 1.00 87.38 285 ILE A O 1
ATOM 2194 N N . ILE A 1 286 ? -10.285 15.791 -8.056 1.00 91.12 286 ILE A N 1
ATOM 2195 C CA . ILE A 1 286 ? -10.261 16.730 -9.180 1.00 91.12 286 ILE A CA 1
ATOM 2196 C C . ILE A 1 286 ? -8.882 17.384 -9.292 1.00 91.12 286 ILE A C 1
ATOM 2198 O O . ILE A 1 286 ? -8.446 18.147 -8.431 1.00 91.12 286 ILE A O 1
ATOM 2202 N N . LYS A 1 287 ? -8.200 17.158 -10.417 1.00 87.38 287 LYS A N 1
ATOM 2203 C CA . LYS A 1 287 ? -6.960 17.852 -10.782 1.00 87.38 287 LYS A CA 1
ATOM 2204 C C . LYS A 1 287 ? -7.245 18.972 -11.781 1.00 87.38 287 LYS A C 1
ATOM 2206 O O . LYS A 1 287 ? -7.886 18.751 -12.807 1.00 87.38 287 LYS A O 1
ATOM 2211 N N . LYS A 1 288 ? -6.713 20.168 -11.526 1.00 90.56 288 LYS A N 1
ATOM 2212 C CA . LYS A 1 288 ? -6.898 21.358 -12.376 1.00 90.56 288 LYS A CA 1
ATOM 2213 C C . LYS A 1 288 ? -5.575 21.813 -12.987 1.00 90.56 288 LYS A C 1
ATOM 2215 O O . LYS A 1 288 ? -4.524 21.604 -12.389 1.00 90.56 288 LYS A O 1
ATOM 2220 N N . GLY A 1 289 ? -5.639 22.460 -14.152 1.00 87.12 289 GLY A N 1
ATOM 2221 C CA . GLY A 1 289 ? -4.486 23.125 -14.775 1.00 87.12 289 GLY A CA 1
ATOM 2222 C C . GLY A 1 289 ? -3.325 22.202 -15.164 1.00 87.12 289 GLY A C 1
ATOM 2223 O O . GLY A 1 289 ? -2.184 22.657 -15.201 1.00 87.12 289 GLY A O 1
ATOM 2224 N N . LEU A 1 290 ? -3.595 20.919 -15.416 1.00 86.44 290 LEU A N 1
ATOM 2225 C CA . LEU A 1 290 ? -2.588 19.967 -15.873 1.00 86.44 290 LEU A CA 1
ATOM 2226 C C . LEU A 1 290 ? -2.367 20.093 -17.382 1.00 86.44 290 LEU A C 1
ATOM 2228 O O . LEU A 1 290 ? -3.300 20.317 -18.145 1.00 86.44 290 LEU A O 1
ATOM 2232 N N . THR A 1 291 ? -1.126 19.902 -17.816 1.00 87.00 291 THR A N 1
ATOM 2233 C CA . THR A 1 291 ? -0.799 19.725 -19.236 1.00 87.00 291 THR A CA 1
ATOM 2234 C C . THR A 1 291 ? -1.012 18.272 -19.668 1.00 87.00 291 THR A C 1
ATOM 2236 O O . THR A 1 291 ? -0.973 17.365 -18.836 1.00 87.00 291 THR A O 1
ATOM 2239 N N . GLU A 1 292 ? -1.149 18.015 -20.974 1.00 86.00 292 GLU A N 1
ATOM 2240 C CA . GLU A 1 292 ? -1.252 16.643 -21.510 1.00 86.00 292 GLU A CA 1
ATOM 2241 C C . GLU A 1 292 ? -0.105 15.737 -21.052 1.00 86.00 292 GLU A C 1
ATOM 2243 O O . GLU A 1 292 ? -0.319 14.581 -20.695 1.00 86.00 292 GLU A O 1
ATOM 2248 N N . LEU A 1 293 ? 1.114 16.277 -20.986 1.00 80.88 293 LEU A N 1
ATOM 2249 C CA . LEU A 1 293 ? 2.287 15.528 -20.546 1.00 80.88 293 LEU A CA 1
ATOM 2250 C C . LEU A 1 293 ? 2.213 15.169 -19.054 1.00 80.88 293 LEU A C 1
ATOM 2252 O O . LEU A 1 293 ? 2.610 14.075 -18.657 1.00 80.88 293 LEU A O 1
ATOM 2256 N N . GLN A 1 294 ? 1.667 16.059 -18.219 1.00 80.81 294 GLN A N 1
ATOM 2257 C CA . GLN A 1 294 ? 1.434 15.774 -16.800 1.00 80.81 294 GLN A CA 1
ATOM 2258 C C . GLN A 1 294 ? 0.314 14.747 -16.602 1.00 80.81 294 GLN A C 1
ATOM 2260 O O . GLN A 1 294 ? 0.461 13.851 -15.774 1.00 80.81 294 GLN A O 1
ATOM 2265 N N . ILE A 1 295 ? -0.771 14.839 -17.377 1.00 84.44 295 ILE A N 1
ATOM 2266 C CA . ILE A 1 295 ? -1.863 13.856 -17.363 1.00 84.44 295 ILE A CA 1
ATOM 2267 C C . ILE A 1 295 ? -1.324 12.480 -17.759 1.00 84.44 295 ILE A C 1
ATOM 2269 O O . ILE A 1 295 ? -1.546 11.509 -17.037 1.00 84.44 295 ILE A O 1
ATOM 2273 N N . ARG A 1 296 ? -0.567 12.395 -18.860 1.00 85.06 296 ARG A N 1
ATOM 2274 C CA . ARG A 1 296 ? 0.029 11.138 -19.325 1.00 85.06 296 ARG A CA 1
ATOM 2275 C C . ARG A 1 296 ? 0.980 10.542 -18.291 1.00 85.06 296 ARG A C 1
ATOM 2277 O O . ARG A 1 296 ? 0.913 9.348 -18.024 1.00 85.06 296 ARG A O 1
ATOM 2284 N N . ARG A 1 297 ? 1.811 11.369 -17.652 1.00 81.19 297 ARG A N 1
ATOM 2285 C CA . ARG A 1 297 ? 2.696 10.922 -16.569 1.00 81.19 297 ARG A CA 1
ATOM 2286 C C . ARG A 1 297 ? 1.918 10.301 -15.409 1.00 81.19 297 ARG A C 1
ATOM 2288 O O . ARG A 1 297 ? 2.273 9.215 -14.976 1.00 81.19 297 ARG A O 1
ATOM 2295 N N . LEU A 1 298 ? 0.840 10.941 -14.952 1.00 77.25 298 LEU A N 1
ATOM 2296 C CA . LEU A 1 298 ? -0.004 10.396 -13.880 1.00 77.25 298 LEU A CA 1
ATOM 2297 C C . LEU A 1 298 ? -0.635 9.046 -14.262 1.00 77.25 298 LEU A C 1
ATOM 2299 O O . LEU A 1 298 ? -0.688 8.145 -13.431 1.00 77.25 298 LEU A O 1
ATOM 2303 N N . GLN A 1 299 ? -1.066 8.891 -15.518 1.00 80.38 299 GLN A N 1
ATOM 2304 C CA . GLN A 1 299 ? -1.613 7.631 -16.044 1.00 80.38 299 GLN A CA 1
ATOM 2305 C C . GLN A 1 299 ? -0.573 6.504 -16.083 1.00 80.38 299 GLN A C 1
ATOM 2307 O O . GLN A 1 299 ? -0.893 5.351 -15.803 1.00 80.38 299 GLN A O 1
ATOM 2312 N N . VAL A 1 300 ? 0.664 6.824 -16.466 1.00 78.06 300 VAL A N 1
ATOM 2313 C CA . VAL A 1 300 ? 1.761 5.850 -16.538 1.00 78.06 300 VAL A CA 1
ATOM 2314 C C . VAL A 1 300 ? 2.222 5.447 -15.142 1.00 78.06 300 VAL A C 1
ATOM 2316 O O . VAL A 1 300 ? 2.388 4.259 -14.886 1.00 78.06 300 VAL A O 1
ATOM 2319 N N . THR A 1 301 ? 2.380 6.408 -14.228 1.00 71.38 301 THR A N 1
ATOM 2320 C CA . THR A 1 301 ? 2.746 6.117 -12.835 1.00 71.38 301 THR A CA 1
ATOM 2321 C C . THR A 1 301 ? 1.738 5.171 -12.191 1.00 71.38 301 THR A C 1
ATOM 2323 O O . THR A 1 301 ? 2.139 4.164 -11.630 1.00 71.38 301 THR A O 1
ATOM 2326 N N . GLU A 1 302 ? 0.436 5.416 -12.343 1.00 66.25 302 GLU A N 1
ATOM 2327 C CA . GLU A 1 302 ? -0.564 4.555 -11.708 1.00 66.25 302 GLU A CA 1
ATOM 2328 C C . GLU A 1 302 ? -0.656 3.145 -12.309 1.00 66.25 302 GLU A C 1
ATOM 2330 O O . GLU A 1 302 ? -0.865 2.189 -11.568 1.00 66.25 302 GLU A O 1
ATOM 2335 N N . ASN A 1 303 ? -0.456 2.993 -13.623 1.00 65.81 303 ASN A N 1
ATOM 2336 C CA . ASN A 1 303 ? -0.408 1.665 -14.242 1.00 65.81 303 ASN A CA 1
ATOM 2337 C C . ASN A 1 303 ? 0.839 0.874 -13.820 1.00 65.81 303 ASN A C 1
ATOM 2339 O O . ASN A 1 303 ? 0.736 -0.332 -13.611 1.00 65.81 303 ASN A O 1
ATOM 2343 N N . ASN A 1 304 ? 1.991 1.539 -13.683 1.00 63.03 304 ASN A N 1
ATOM 2344 C CA . ASN A 1 304 ? 3.222 0.901 -13.209 1.00 63.03 304 ASN A CA 1
ATOM 2345 C C . ASN A 1 304 ? 3.122 0.502 -11.732 1.00 63.03 304 ASN A C 1
ATOM 2347 O O . ASN A 1 304 ? 3.588 -0.569 -11.369 1.00 63.03 304 ASN A O 1
ATOM 2351 N N . ASP A 1 305 ? 2.479 1.328 -10.902 1.00 47.72 305 ASP A N 1
ATOM 2352 C CA . ASP A 1 305 ? 2.271 1.055 -9.473 1.00 47.72 305 ASP A CA 1
ATOM 2353 C C . ASP A 1 305 ? 1.351 -0.165 -9.219 1.00 47.72 305 ASP A C 1
ATOM 2355 O O . ASP A 1 305 ? 1.245 -0.618 -8.081 1.00 47.72 305 ASP A O 1
ATOM 2359 N N . ARG A 1 306 ? 0.646 -0.684 -10.240 1.00 54.25 306 ARG A N 1
ATOM 2360 C CA . ARG A 1 306 ? -0.310 -1.801 -10.108 1.00 54.25 306 ARG A CA 1
ATOM 2361 C C . ARG A 1 306 ? 0.236 -3.186 -10.484 1.00 54.25 306 ARG A C 1
ATOM 2363 O O . ARG A 1 306 ? -0.549 -4.125 -10.426 1.00 54.25 306 ARG A O 1
ATOM 2370 N N . ASP A 1 307 ? 1.501 -3.327 -10.899 1.00 50.72 307 ASP A N 1
ATOM 2371 C CA . ASP A 1 307 ? 2.112 -4.600 -11.370 1.00 50.72 307 ASP A CA 1
ATOM 2372 C C . ASP A 1 307 ? 1.289 -5.369 -12.439 1.00 50.72 307 ASP A C 1
ATOM 2374 O O . ASP A 1 307 ? 1.498 -6.549 -12.710 1.00 50.72 307 ASP A O 1
ATOM 2378 N N . ASP A 1 308 ? 0.359 -4.676 -13.096 1.00 58.00 308 ASP A N 1
ATOM 2379 C CA . ASP A 1 308 ? -0.697 -5.246 -13.945 1.00 58.00 308 ASP A CA 1
ATOM 2380 C C . ASP A 1 308 ? -0.391 -5.087 -15.449 1.00 58.00 308 ASP A C 1
ATOM 2382 O O . ASP A 1 308 ? -1.206 -5.467 -16.296 1.00 58.00 308 ASP A O 1
ATOM 2386 N N . LEU A 1 309 ? 0.725 -4.426 -15.781 1.00 70.06 309 LEU A N 1
ATOM 2387 C CA . LEU A 1 309 ? 1.115 -4.076 -17.143 1.00 70.06 309 LEU A CA 1
ATOM 2388 C C . LEU A 1 309 ? 2.069 -5.139 -17.692 1.00 70.06 309 LEU A C 1
ATOM 2390 O O . LEU A 1 309 ? 3.177 -5.312 -17.187 1.00 70.06 309 LEU A O 1
ATOM 2394 N N . THR A 1 310 ? 1.657 -5.831 -18.752 1.00 81.44 310 THR A N 1
ATOM 2395 C CA . THR A 1 310 ? 2.530 -6.817 -19.408 1.00 81.44 310 THR A CA 1
ATOM 2396 C C . THR A 1 310 ? 3.757 -6.136 -20.021 1.00 81.44 310 THR A C 1
ATOM 2398 O O . THR A 1 310 ? 3.706 -4.967 -20.421 1.00 81.44 310 THR A O 1
ATOM 2401 N N . ALA A 1 311 ? 4.860 -6.877 -20.176 1.00 84.31 311 ALA A N 1
ATOM 2402 C CA . ALA A 1 311 ? 6.075 -6.369 -20.824 1.00 84.31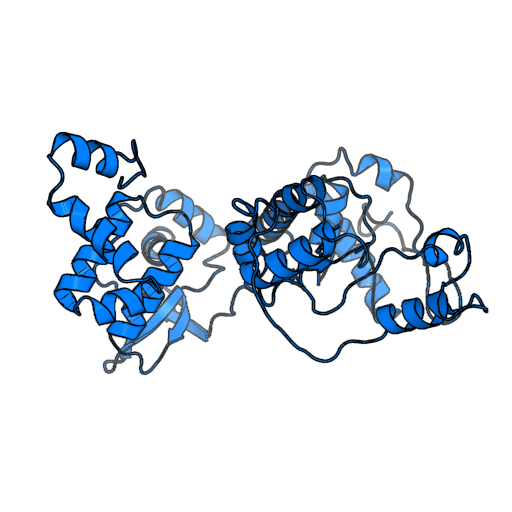 311 ALA A CA 1
ATOM 2403 C C . ALA A 1 311 ? 5.784 -5.779 -22.221 1.00 84.31 311 ALA A C 1
ATOM 2405 O O . ALA A 1 311 ? 6.348 -4.757 -22.623 1.00 84.31 311 ALA A O 1
ATOM 2406 N N . TYR A 1 312 ? 4.845 -6.382 -22.952 1.00 86.25 312 TYR A N 1
ATOM 2407 C CA . TYR A 1 312 ? 4.400 -5.866 -24.239 1.00 86.25 312 TYR A CA 1
ATOM 2408 C C . TYR A 1 312 ? 3.631 -4.542 -24.130 1.00 86.25 312 TYR A C 1
ATOM 2410 O O . TYR A 1 312 ? 3.923 -3.605 -24.875 1.00 86.25 312 TYR A O 1
ATOM 2418 N N . GLU A 1 313 ? 2.665 -4.433 -23.215 1.00 84.25 313 GLU A N 1
ATOM 2419 C CA . GLU A 1 313 ? 1.901 -3.195 -23.006 1.00 84.25 313 GLU A CA 1
ATOM 2420 C C . GLU A 1 313 ? 2.801 -2.042 -22.549 1.00 84.25 313 GLU A C 1
ATOM 2422 O O . GLU A 1 313 ? 2.652 -0.925 -23.048 1.00 84.25 313 GLU A O 1
ATOM 2427 N N . GLU A 1 314 ? 3.777 -2.317 -21.678 1.00 86.62 314 GLU A N 1
ATOM 2428 C CA . GLU A 1 314 ? 4.803 -1.351 -21.277 1.00 86.62 314 GLU A CA 1
ATOM 2429 C C . GLU A 1 314 ? 5.584 -0.852 -22.494 1.00 86.62 314 GLU A C 1
ATOM 2431 O O . GLU A 1 314 ? 5.676 0.354 -22.741 1.00 86.62 314 GLU A O 1
ATOM 2436 N N . ALA A 1 315 ? 6.103 -1.778 -23.304 1.00 90.12 315 ALA A N 1
ATOM 2437 C CA . ALA A 1 315 ? 6.873 -1.421 -24.482 1.00 90.12 315 ALA A CA 1
ATOM 2438 C C . ALA A 1 315 ? 6.054 -0.599 -25.480 1.00 90.12 315 ALA A C 1
ATOM 2440 O O . ALA A 1 315 ? 6.538 0.414 -25.987 1.00 90.12 315 ALA A O 1
ATOM 2441 N N . MET A 1 316 ? 4.804 -0.992 -25.726 1.00 89.44 316 MET A N 1
ATOM 2442 C CA . MET A 1 316 ? 3.902 -0.271 -26.618 1.00 89.44 316 MET A CA 1
ATOM 2443 C C . MET A 1 316 ? 3.537 1.121 -26.094 1.00 89.44 316 MET A C 1
ATOM 2445 O O . MET A 1 316 ? 3.459 2.054 -26.893 1.00 89.44 316 MET A O 1
ATOM 2449 N N . GLY A 1 317 ? 3.364 1.283 -24.780 1.00 89.12 317 GLY A N 1
ATOM 2450 C CA . GLY A 1 317 ? 3.133 2.585 -24.154 1.00 89.12 317 GLY A CA 1
ATOM 2451 C C . GLY A 1 317 ? 4.337 3.519 -24.291 1.00 89.12 317 GLY A C 1
ATOM 2452 O O . GLY A 1 317 ? 4.183 4.668 -24.701 1.00 89.12 317 GLY A O 1
ATOM 2453 N N . VAL A 1 318 ? 5.548 3.008 -24.036 1.00 91.31 318 VAL A N 1
ATOM 2454 C CA . VAL A 1 318 ? 6.800 3.760 -24.236 1.00 91.31 318 VAL A CA 1
ATOM 2455 C C . VAL A 1 318 ? 6.951 4.179 -25.694 1.00 91.31 318 VAL A C 1
ATOM 2457 O O . VAL A 1 318 ? 7.296 5.321 -25.986 1.00 91.31 318 VAL A O 1
ATOM 2460 N N . ILE A 1 319 ? 6.671 3.258 -26.612 1.00 92.06 319 ILE A N 1
ATOM 2461 C CA . ILE A 1 319 ? 6.701 3.497 -28.050 1.00 92.06 319 ILE A CA 1
ATOM 2462 C C . ILE A 1 319 ? 5.772 4.644 -28.454 1.00 92.06 319 ILE A C 1
ATOM 2464 O O . ILE A 1 319 ? 6.196 5.549 -29.171 1.00 92.06 319 ILE A O 1
ATOM 2468 N N . GLU A 1 320 ? 4.525 4.603 -27.992 1.00 90.75 320 GLU A N 1
ATOM 2469 C CA . GLU A 1 320 ? 3.527 5.633 -28.270 1.00 90.75 320 GLU A CA 1
ATOM 2470 C C . GLU A 1 320 ? 3.976 6.996 -27.721 1.00 90.75 320 GLU A C 1
ATOM 2472 O O . GLU A 1 320 ? 3.909 8.002 -28.425 1.00 90.75 320 GLU A O 1
ATOM 2477 N N . ASP A 1 321 ? 4.517 7.031 -26.501 1.00 92.31 321 ASP A N 1
ATOM 2478 C CA . ASP A 1 321 ? 4.962 8.279 -25.875 1.00 92.31 321 ASP A CA 1
ATOM 2479 C C . ASP A 1 321 ? 6.185 8.888 -26.571 1.00 92.31 321 ASP A C 1
ATOM 2481 O O . ASP A 1 321 ? 6.270 10.109 -26.717 1.00 92.31 321 ASP A O 1
ATOM 2485 N N . VAL A 1 322 ? 7.116 8.059 -27.052 1.00 93.75 322 VAL A N 1
ATOM 2486 C CA . VAL A 1 322 ? 8.255 8.530 -27.855 1.00 93.75 322 VAL A CA 1
ATOM 2487 C C . VAL A 1 322 ? 7.778 9.126 -29.182 1.00 93.75 322 VAL A C 1
ATOM 2489 O O . VAL A 1 322 ? 8.326 10.137 -29.618 1.00 93.75 322 VAL A O 1
ATOM 2492 N N . GLU A 1 323 ? 6.762 8.545 -29.821 1.00 91.69 323 GLU A N 1
ATOM 2493 C CA . GLU A 1 323 ? 6.208 9.066 -31.078 1.00 91.69 323 GLU A CA 1
ATOM 2494 C C . GLU A 1 323 ? 5.435 10.372 -30.900 1.00 91.69 323 GLU A C 1
ATOM 2496 O O . GLU A 1 323 ? 5.524 11.258 -31.751 1.00 91.69 323 GLU A O 1
ATOM 2501 N N . LEU A 1 324 ? 4.681 10.493 -29.809 1.00 88.56 324 LEU A N 1
ATOM 2502 C CA . LEU A 1 324 ? 3.838 11.656 -29.544 1.00 88.56 324 LEU A CA 1
ATOM 2503 C C . LEU A 1 324 ? 4.619 12.840 -28.970 1.00 88.56 324 LEU A C 1
ATOM 2505 O O . LEU A 1 324 ? 4.332 13.985 -29.320 1.00 88.56 324 LEU A O 1
ATOM 2509 N N . TYR A 1 325 ? 5.585 12.577 -28.087 1.00 90.88 325 TYR A N 1
ATOM 2510 C CA . TYR A 1 325 ? 6.237 13.614 -27.284 1.00 90.88 325 TYR A CA 1
ATOM 2511 C C . TYR A 1 325 ? 7.751 13.699 -27.493 1.00 90.88 325 TYR A C 1
ATOM 2513 O O . TYR A 1 325 ? 8.342 14.723 -27.165 1.00 90.88 325 TYR A O 1
ATOM 2521 N N . GLY A 1 326 ? 8.376 12.664 -28.060 1.00 93.06 326 GLY A N 1
ATOM 2522 C CA . GLY A 1 326 ? 9.827 12.546 -28.185 1.00 93.06 326 GLY A CA 1
ATOM 2523 C C . GLY A 1 326 ? 10.475 11.777 -27.028 1.00 93.06 326 GLY A C 1
ATOM 2524 O O . GLY A 1 326 ? 9.900 11.578 -25.958 1.00 93.06 326 GLY A O 1
ATOM 2525 N N . THR A 1 327 ? 11.714 11.319 -27.240 1.00 91.19 327 THR A N 1
ATOM 2526 C CA . THR A 1 327 ? 12.435 10.448 -26.291 1.00 91.19 327 THR A CA 1
ATOM 2527 C C . THR A 1 327 ? 12.650 11.090 -24.922 1.00 91.19 327 THR A C 1
ATOM 2529 O O . THR A 1 327 ? 12.533 10.419 -23.899 1.00 91.19 327 THR A O 1
ATOM 2532 N N . LYS A 1 328 ? 12.965 12.388 -24.882 1.00 89.38 328 LYS A N 1
ATOM 2533 C CA . LYS A 1 328 ? 13.288 13.100 -23.637 1.00 89.38 328 LYS A CA 1
ATOM 2534 C C . LYS A 1 328 ? 12.054 13.242 -22.740 1.00 89.38 328 LYS A C 1
ATOM 2536 O O . LYS A 1 328 ? 12.119 13.054 -21.524 1.00 89.38 328 LYS A O 1
ATOM 2541 N N . GLU A 1 329 ? 10.921 13.542 -23.348 1.00 88.88 329 GLU A N 1
ATOM 2542 C CA . GLU A 1 329 ? 9.621 13.641 -22.710 1.00 88.88 329 GLU A CA 1
ATOM 2543 C C . GLU A 1 329 ? 9.140 12.258 -22.253 1.00 88.88 329 GLU A C 1
ATOM 2545 O O . GLU A 1 329 ? 8.730 12.118 -21.102 1.00 88.88 329 GLU A O 1
ATOM 2550 N N . ALA A 1 330 ? 9.303 11.216 -23.076 1.00 88.62 330 ALA A N 1
ATOM 2551 C CA . ALA A 1 330 ? 9.001 9.834 -22.697 1.00 88.62 330 ALA A CA 1
ATOM 2552 C C . ALA A 1 330 ? 9.819 9.368 -21.477 1.00 88.62 330 ALA A C 1
ATOM 2554 O O . ALA A 1 330 ? 9.264 8.796 -20.542 1.00 88.62 330 ALA A O 1
ATOM 2555 N N . MET A 1 331 ? 11.116 9.688 -21.406 1.00 85.44 331 MET A N 1
ATOM 2556 C CA . MET A 1 331 ? 11.934 9.419 -20.211 1.00 85.44 331 MET A CA 1
ATOM 2557 C C . MET A 1 331 ? 11.360 10.079 -18.949 1.00 85.44 331 MET A C 1
ATOM 2559 O O . MET A 1 331 ? 11.404 9.495 -17.867 1.00 85.44 331 MET A O 1
ATOM 2563 N N . THR A 1 332 ? 10.797 11.282 -19.089 1.00 82.38 332 THR A N 1
ATOM 2564 C CA . THR A 1 332 ? 10.184 12.030 -17.981 1.00 82.38 332 THR A CA 1
ATOM 2565 C C . THR A 1 332 ? 8.827 11.445 -17.577 1.00 82.38 332 THR A C 1
ATOM 2567 O O . THR A 1 332 ? 8.533 11.362 -16.385 1.00 82.38 332 THR A O 1
ATOM 2570 N N . ILE A 1 333 ? 8.012 11.022 -18.549 1.00 82.50 333 ILE A N 1
ATOM 2571 C CA . ILE A 1 333 ? 6.719 10.352 -18.335 1.00 82.50 333 ILE A CA 1
ATOM 2572 C C . ILE A 1 333 ? 6.918 9.039 -17.570 1.00 82.50 333 ILE A C 1
ATOM 2574 O O . ILE A 1 333 ? 6.253 8.805 -16.565 1.00 82.50 333 ILE A O 1
ATOM 2578 N N . TRP A 1 334 ? 7.870 8.217 -18.010 1.00 83.50 334 TRP A N 1
ATOM 2579 C CA . TRP A 1 334 ? 8.125 6.894 -17.437 1.00 83.50 334 TRP A CA 1
ATOM 2580 C C . TRP A 1 334 ? 9.067 6.925 -16.231 1.00 83.50 334 TRP A C 1
ATOM 2582 O O . TRP A 1 334 ? 9.202 5.921 -15.541 1.00 83.50 334 TRP A O 1
ATOM 2592 N N . ASN A 1 335 ? 9.705 8.069 -15.958 1.00 80.94 335 ASN A N 1
ATOM 2593 C CA . ASN A 1 335 ? 10.735 8.234 -14.931 1.00 80.94 335 ASN A CA 1
ATOM 2594 C C . ASN A 1 335 ? 11.886 7.213 -15.073 1.00 80.94 335 ASN A C 1
ATOM 2596 O O . ASN A 1 335 ? 12.312 6.572 -14.111 1.00 80.94 335 ASN A O 1
ATOM 2600 N N . ARG A 1 336 ? 12.372 7.020 -16.306 1.00 87.81 336 ARG A N 1
ATOM 2601 C CA . ARG A 1 336 ? 13.400 6.023 -16.650 1.00 87.81 336 ARG A CA 1
ATOM 2602 C C . ARG A 1 336 ? 14.471 6.612 -17.568 1.00 87.81 336 ARG A C 1
ATOM 2604 O O . ARG A 1 336 ? 14.246 7.584 -18.283 1.00 87.81 336 ARG A O 1
ATOM 2611 N N . GLY A 1 337 ? 15.656 6.003 -17.546 1.00 85.56 337 GLY A N 1
ATOM 2612 C CA . GLY A 1 337 ? 16.797 6.418 -18.365 1.00 85.56 337 GLY A CA 1
ATOM 2613 C C . GLY A 1 337 ? 16.670 6.043 -19.847 1.00 85.56 337 GLY A C 1
ATOM 2614 O O . GLY A 1 337 ? 15.924 5.139 -20.221 1.00 85.56 337 GLY A O 1
ATOM 2615 N N . GLU A 1 338 ? 17.473 6.686 -20.693 1.00 87.56 338 GLU A N 1
ATOM 2616 C CA . GLU A 1 338 ? 17.470 6.503 -22.154 1.00 87.56 338 GLU A CA 1
ATOM 2617 C C . GLU A 1 338 ? 17.711 5.048 -22.588 1.00 87.56 338 GLU A C 1
ATOM 2619 O O . GLU A 1 338 ? 17.065 4.555 -23.512 1.00 87.56 338 GLU A O 1
ATOM 2624 N N . ALA A 1 339 ? 18.596 4.327 -21.891 1.00 87.38 339 ALA A N 1
ATOM 2625 C CA . ALA A 1 339 ? 18.865 2.916 -22.168 1.00 87.38 339 ALA A CA 1
ATOM 2626 C C . ALA A 1 339 ? 17.628 2.031 -21.931 1.00 87.38 339 ALA A C 1
ATOM 2628 O O . ALA A 1 339 ? 17.362 1.113 -22.705 1.00 87.38 339 ALA A O 1
ATOM 2629 N N . TRP A 1 340 ? 16.849 2.331 -20.888 1.00 91.62 340 TRP A N 1
ATOM 2630 C CA . TRP A 1 340 ? 15.615 1.613 -20.569 1.00 91.62 340 TRP A CA 1
ATOM 2631 C C . TRP A 1 340 ? 14.558 1.856 -21.652 1.00 91.62 340 TRP A C 1
ATOM 2633 O O . TRP A 1 340 ? 14.014 0.897 -22.198 1.00 91.62 340 TRP A O 1
ATOM 2643 N N . VAL A 1 341 ? 14.362 3.120 -22.049 1.00 90.25 341 VAL A N 1
ATOM 2644 C CA . VAL A 1 341 ? 13.446 3.506 -23.138 1.00 90.25 341 VAL A CA 1
ATOM 2645 C C . VAL A 1 341 ? 13.860 2.843 -24.455 1.00 90.25 341 VAL A C 1
ATOM 2647 O O . VAL A 1 341 ? 13.036 2.246 -25.144 1.00 90.25 341 VAL A O 1
ATOM 2650 N N . SER A 1 342 ? 15.156 2.857 -24.772 1.00 90.12 342 SER A N 1
ATOM 2651 C CA . SER A 1 342 ? 15.702 2.261 -25.998 1.00 90.12 342 SER A CA 1
ATOM 265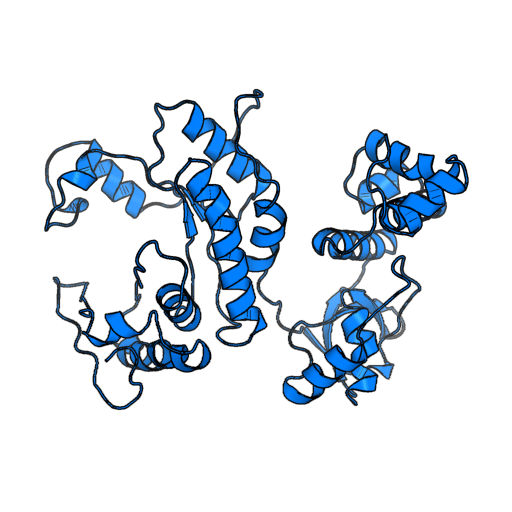2 C C . SER A 1 342 ? 15.460 0.752 -26.094 1.00 90.12 342 SER A C 1
ATOM 2654 O O . SER A 1 342 ? 15.199 0.250 -27.189 1.00 90.12 342 SER A O 1
ATOM 2656 N N . LYS A 1 343 ? 15.510 0.025 -24.967 1.00 90.69 343 LYS A N 1
ATOM 2657 C CA . LYS A 1 343 ? 15.181 -1.410 -24.927 1.00 90.69 343 LYS A CA 1
ATOM 2658 C C . LYS A 1 343 ? 13.709 -1.662 -25.267 1.00 90.69 343 LYS A C 1
ATOM 2660 O O . LYS A 1 343 ? 13.431 -2.487 -26.128 1.00 90.69 343 LYS A O 1
ATOM 2665 N N . ARG A 1 344 ? 12.774 -0.899 -24.689 1.00 92.88 344 ARG A N 1
ATOM 2666 C CA . ARG A 1 344 ? 11.331 -1.023 -24.990 1.00 92.88 344 ARG A CA 1
ATOM 2667 C C . ARG A 1 344 ? 11.019 -0.691 -26.449 1.00 92.88 344 ARG A C 1
ATOM 2669 O O . ARG A 1 344 ? 10.280 -1.409 -27.114 1.00 92.88 344 ARG A O 1
ATOM 2676 N N . MET A 1 345 ? 11.675 0.332 -26.994 1.00 93.19 345 MET A N 1
ATOM 2677 C CA . MET A 1 345 ? 11.574 0.676 -28.417 1.00 93.19 345 MET A CA 1
ATOM 2678 C C . MET A 1 345 ? 12.045 -0.454 -29.347 1.00 93.19 345 MET A C 1
ATOM 2680 O O . MET A 1 345 ? 11.586 -0.546 -30.489 1.00 93.19 345 MET A O 1
ATOM 2684 N N . ALA A 1 346 ? 12.957 -1.323 -28.891 1.00 90.81 346 ALA A N 1
ATOM 2685 C CA . ALA A 1 346 ? 13.492 -2.409 -29.705 1.00 90.81 346 ALA A CA 1
ATOM 2686 C C . ALA A 1 346 ? 12.446 -3.478 -30.051 1.00 90.81 346 ALA A C 1
ATOM 2688 O O . ALA A 1 346 ? 12.608 -4.126 -31.085 1.00 90.81 346 ALA A O 1
ATOM 2689 N N . VAL A 1 347 ? 11.349 -3.582 -29.289 1.00 89.88 347 VAL A N 1
ATOM 2690 C CA . VAL A 1 347 ? 10.246 -4.531 -29.531 1.00 89.88 347 VAL A CA 1
ATOM 2691 C C . VAL A 1 347 ? 9.664 -4.403 -30.944 1.00 89.88 347 VAL A C 1
ATOM 2693 O O . VAL A 1 347 ? 9.306 -5.403 -31.567 1.00 89.88 347 VAL A O 1
ATOM 2696 N N . ARG A 1 348 ? 9.671 -3.196 -31.532 1.00 86.50 348 ARG A N 1
ATOM 2697 C CA . ARG A 1 348 ? 9.264 -2.974 -32.937 1.00 86.50 348 ARG A CA 1
ATOM 2698 C C . ARG A 1 348 ? 10.088 -3.756 -33.955 1.00 86.50 348 ARG A C 1
ATOM 2700 O O . ARG A 1 348 ? 9.625 -3.999 -35.064 1.00 86.50 348 ARG A O 1
ATOM 2707 N N . ARG A 1 349 ? 11.331 -4.080 -33.603 1.00 88.31 349 ARG A N 1
ATOM 2708 C CA . ARG A 1 349 ? 12.298 -4.763 -34.468 1.00 88.31 349 ARG A CA 1
ATOM 2709 C C . ARG A 1 349 ? 12.346 -6.267 -34.217 1.00 88.31 349 ARG A C 1
ATOM 2711 O O . ARG A 1 349 ? 13.044 -6.960 -34.951 1.00 88.31 349 ARG A O 1
ATOM 2718 N N . TYR A 1 350 ? 11.643 -6.771 -33.203 1.00 90.31 350 TYR A N 1
ATOM 2719 C CA . TYR A 1 350 ? 11.568 -8.205 -32.951 1.00 90.31 350 TYR A CA 1
ATOM 2720 C C . TYR A 1 350 ? 10.820 -8.909 -34.080 1.00 90.31 350 TYR A C 1
ATOM 2722 O O . TYR A 1 350 ? 9.873 -8.357 -34.644 1.00 90.31 350 TYR A O 1
ATOM 2730 N N . ALA A 1 351 ? 11.254 -10.129 -34.398 1.00 90.94 351 ALA A N 1
ATOM 2731 C CA . ALA A 1 351 ? 10.538 -11.005 -35.315 1.00 90.94 351 ALA A CA 1
ATOM 2732 C C . ALA A 1 351 ? 9.169 -11.381 -34.726 1.00 90.94 351 ALA A C 1
ATOM 2734 O O . ALA A 1 351 ? 9.033 -11.481 -33.505 1.00 90.94 351 ALA A O 1
ATOM 2735 N N . ASP A 1 352 ? 8.178 -11.625 -35.586 1.00 89.00 352 ASP A N 1
ATOM 2736 C CA . ASP A 1 352 ? 6.794 -11.867 -35.157 1.00 89.00 352 ASP A CA 1
ATOM 2737 C C . ASP A 1 352 ? 6.655 -12.988 -34.106 1.00 89.00 352 ASP A C 1
ATOM 2739 O O . ASP A 1 352 ? 5.997 -12.732 -33.101 1.00 89.00 352 ASP A O 1
ATOM 2743 N N . PRO A 1 353 ? 7.364 -14.139 -34.194 1.00 89.81 353 PRO A N 1
ATOM 2744 C CA . PRO A 1 353 ? 7.287 -15.163 -33.149 1.00 89.81 353 PRO A CA 1
ATOM 2745 C C . PRO A 1 353 ? 7.746 -14.684 -31.764 1.00 89.81 353 PRO A C 1
ATOM 2747 O O . PRO A 1 353 ? 7.228 -15.136 -30.754 1.00 89.81 353 PRO A O 1
ATOM 2750 N N . VAL A 1 354 ? 8.717 -13.766 -31.691 1.00 85.69 354 VAL A N 1
ATOM 2751 C CA . VAL A 1 354 ? 9.213 -13.215 -30.415 1.00 85.69 354 VAL A CA 1
ATOM 2752 C C . VAL A 1 354 ? 8.235 -12.183 -29.863 1.00 85.69 354 VAL A C 1
ATOM 2754 O O . VAL A 1 354 ? 8.002 -12.124 -28.659 1.00 85.69 354 VAL A O 1
ATOM 2757 N N . ARG A 1 355 ? 7.623 -11.386 -30.746 1.00 85.50 355 ARG A N 1
ATOM 2758 C CA . ARG A 1 355 ? 6.590 -10.425 -30.354 1.00 85.50 355 ARG A CA 1
ATOM 2759 C C . ARG A 1 355 ? 5.347 -11.136 -29.824 1.00 85.50 355 ARG A C 1
ATOM 2761 O O . ARG A 1 355 ? 4.834 -10.729 -28.792 1.00 85.50 355 ARG A O 1
ATOM 2768 N N . GLU A 1 356 ? 4.933 -12.232 -30.459 1.00 86.25 356 GLU A N 1
ATOM 2769 C CA . GLU A 1 356 ? 3.824 -13.073 -29.993 1.00 86.25 356 GLU A CA 1
ATOM 2770 C C . GLU A 1 356 ? 4.073 -13.653 -28.593 1.00 86.25 356 GLU A C 1
ATOM 2772 O O . GLU A 1 356 ? 3.137 -13.748 -27.802 1.00 86.25 356 GLU A O 1
ATOM 2777 N N . LEU A 1 357 ? 5.316 -14.007 -28.241 1.00 88.06 357 LEU A N 1
ATOM 2778 C CA . LEU A 1 357 ? 5.640 -14.461 -26.881 1.00 88.06 357 LEU A CA 1
ATOM 2779 C C . LEU A 1 357 ? 5.416 -13.359 -25.838 1.00 88.06 357 LEU A C 1
ATOM 2781 O O . LEU A 1 357 ? 4.881 -13.646 -24.771 1.00 88.06 357 LEU A O 1
ATOM 2785 N N . LEU A 1 358 ? 5.790 -12.114 -26.152 1.00 84.88 358 LEU A N 1
ATOM 2786 C CA . LEU A 1 358 ? 5.544 -10.960 -25.280 1.00 84.88 358 LEU A CA 1
ATOM 2787 C C . LEU A 1 358 ? 4.047 -10.613 -25.214 1.00 84.88 358 LEU A C 1
ATOM 2789 O O . LEU A 1 358 ? 3.530 -10.320 -24.143 1.00 84.88 358 LEU A O 1
ATOM 2793 N N . GLU A 1 359 ? 3.340 -10.656 -26.348 1.00 84.62 359 GLU A N 1
ATOM 2794 C CA . GLU A 1 359 ? 1.900 -10.361 -26.434 1.00 84.62 359 GLU A CA 1
ATOM 2795 C C . GLU A 1 359 ? 1.044 -11.351 -25.635 1.00 84.62 359 GLU A C 1
ATOM 2797 O O . GLU A 1 359 ? 0.026 -10.966 -25.061 1.00 84.62 359 GLU A O 1
ATOM 2802 N N . ASN A 1 360 ? 1.460 -12.618 -25.588 1.00 83.81 360 ASN A N 1
ATOM 2803 C CA . ASN A 1 360 ? 0.789 -13.669 -24.825 1.00 83.81 360 ASN A CA 1
ATOM 2804 C C . ASN A 1 360 ? 1.309 -13.803 -23.385 1.00 83.81 360 ASN A C 1
ATOM 2806 O O . ASN A 1 360 ? 0.943 -14.765 -22.711 1.00 83.81 360 ASN A O 1
ATOM 2810 N N . ASP A 1 361 ? 2.151 -12.869 -22.929 1.00 80.94 361 ASP A N 1
ATOM 2811 C CA . ASP A 1 361 ? 2.727 -12.850 -21.579 1.00 80.94 361 ASP A CA 1
ATOM 2812 C C . ASP A 1 361 ? 3.500 -14.142 -21.224 1.00 80.94 361 ASP A C 1
ATOM 2814 O O . ASP A 1 361 ? 3.544 -14.599 -20.086 1.00 80.94 361 ASP A O 1
ATOM 2818 N N . LEU A 1 362 ? 4.111 -14.772 -22.234 1.00 81.94 362 LEU A N 1
ATOM 2819 C CA . LEU A 1 362 ? 4.926 -15.987 -22.092 1.00 81.94 362 LEU A CA 1
ATOM 2820 C C . LEU A 1 362 ? 6.409 -15.670 -21.851 1.00 81.94 362 LEU A C 1
ATOM 2822 O O . LEU A 1 362 ? 7.192 -16.562 -21.526 1.00 81.94 362 LEU A O 1
ATOM 2826 N N . CYS A 1 363 ? 6.804 -14.411 -22.048 1.00 77.62 363 CYS A N 1
ATOM 2827 C CA . CYS A 1 363 ? 8.142 -13.892 -21.808 1.00 77.62 363 CYS A CA 1
ATOM 2828 C C . CYS A 1 363 ? 8.039 -12.434 -21.336 1.00 77.62 363 CYS A C 1
ATOM 2830 O O . CYS A 1 363 ? 7.259 -11.666 -21.892 1.00 77.62 363 CYS A O 1
ATOM 2832 N N . GLY A 1 364 ? 8.835 -12.055 -20.335 1.00 74.81 364 GLY A N 1
ATOM 2833 C CA . GLY A 1 364 ? 8.962 -10.670 -19.858 1.00 74.81 364 GLY A CA 1
ATOM 2834 C C . GLY A 1 364 ? 10.351 -10.069 -20.089 1.00 74.81 364 GLY A C 1
ATOM 2835 O O . GLY A 1 364 ? 10.615 -8.944 -19.666 1.00 74.81 364 GLY A O 1
ATOM 2836 N N . ASP A 1 365 ? 11.248 -10.827 -20.723 1.00 75.06 365 ASP A N 1
ATOM 2837 C CA . ASP A 1 365 ? 12.619 -10.403 -20.978 1.00 75.06 365 ASP A CA 1
ATOM 2838 C C . ASP A 1 365 ? 12.731 -9.680 -22.328 1.00 75.06 365 ASP A C 1
ATOM 2840 O O . ASP A 1 365 ? 12.143 -10.088 -23.333 1.00 75.06 365 ASP A O 1
ATOM 2844 N N . PHE A 1 366 ? 13.492 -8.588 -22.329 1.00 75.00 366 PHE A N 1
ATOM 2845 C CA . PHE A 1 366 ? 13.806 -7.786 -23.511 1.00 75.00 366 PHE A CA 1
ATOM 2846 C C . PHE A 1 366 ? 15.246 -8.022 -24.008 1.00 75.00 366 PHE A C 1
ATOM 2848 O O . PHE A 1 366 ? 15.671 -7.349 -24.957 1.00 75.00 366 PHE A O 1
ATOM 2855 N N . GLU A 1 367 ? 16.016 -8.896 -23.347 1.00 67.31 367 GLU A N 1
ATOM 2856 C CA . GLU A 1 367 ? 17.391 -9.270 -23.723 1.00 67.31 367 GLU A CA 1
ATOM 2857 C C . GLU A 1 367 ? 17.487 -10.460 -24.685 1.00 67.31 367 GLU A C 1
ATOM 2859 O O . GLU A 1 367 ? 16.697 -11.426 -24.573 1.00 67.31 367 GLU A O 1
#

Secondary structure (DSSP, 8-state):
-TTSGGG-----EE-SSS-EEPPPPGGGGGGGGS-GGGTTHHHHHHHTTTTT-S-------S--SHHHHHHHHH-SEEEEEEESSHHHHHHHHHHHHHHHHHHHTTSSTT-EEEEEEEEEE-TT-HHHHHHHHHHHHHHGGGEEEEEEE--HHHHT-SSS-GGGS---HHHHHHHHHTT-------------S----TTHHHHHHHHH---PPPSEEEEGGGEE----S------HHHHHHHHHHH--SSPEEEEEPTTS-EEEEE-HHHHHHTTTTT-SEEEEEEE-S--HHHHHHHHHHHHHTTT---HHHHHHHHHHHHHHH-HHHHHHHHT--HHHHHHHHGGGGS-HHHHHHHHTTS-----

pLDDT: mean 76.1, std 14.88, range [25.33, 95.31]

Organism: NCBI:txid185542

Radius of gyration: 25.07 Å; Cα contacts (8 Å, |Δi|>4): 484; chains: 1; bounding box: 56×45×73 Å

Mean predicted aligned error: 16.94 Å

Nearest PDB structures (foldseek):
  7nfu-assembly2_B  TM=6.489E-01  e=1.369E-09  Geobacillus thermoleovorans CCB_US3_UF5
  7ng0-assembly1_A-2  TM=6.084E-01  e=2.223E-09  Geobacillus thermoleovorans CCB_US3_UF5
  7nfu-assembly1_A  TM=6.000E-01  e=2.346E-09  Geobacillus thermoleovorans CCB_US3_UF5
  1vz0-assembly3_D  TM=7.309E-01  e=2.795E-08  Thermus thermophilus HB27
  6ryk-assembly1_B  TM=5.923E-01  e=1.916E-04  Myxococcus xanthus DK 1622

Sequence (367 aa):
ALFDGEAIELQPLPCGESAALVAADRELVDVASRPLEDLHAPRAALAKLAKDFDVCIIDTAPTLGNPLYAALIAADFVVCPCTMDQDAIDGLGDLFEDIARVQQLEWNADLVTLGLLANRVNTRRAFDRNALEQLRDELGEVVMEGVLYDRAATQYAKDRPVWRVQSGESQILAAREMKADKDMTATATNKKPGLNLGKLSAVAQIAVKPVQPADAEIELARIYSVKQVRKTFRNLEELAESFKLNGIIEPLVVHEEADGRYRIIVGERRYRAAPLAGLVKVPVIIKKGLTELQIRRLQVTENNDRDDLTAYEEAMGVIEDVELYGTKEAMTIWNRGEAWVSKRMAVRRYADPVRELLENDLCGDFE